Protein 3LIF (pdb70)

B-factor: mean 41.75, std 15.26, range [2.0, 103.57]

Secondary structure (DSSP, 8-state):
-HHHHHHHHHHH--HHHHHHHHHHHHHHHHHHHHHHHHHH----SS--THHHHHHHHHHHH-TTEEEEEEE-TTSBEEEESSSSEE--B-TTSHHHHHHHH----PPEEEEEEE-TTT--EEEEEEEEEE-TT--EEEEEEEEE-HHHHHHHHTTS---TT-EEEEEETTS-EEEEETT---S-----IIIIIHHH-SEEEEEEE-TTT--EEEEEEEEPTTSSEEEEEEEE-------/-TTHHHHHH--HHHHHHHHHHHHHHHHHHHHHHHHHH----SS--THHHHHHHHHHHH-TTEEEEEEE-TTSBEEEESSSS----B-TT-HHHHHHHTT---PPEEEEEEE-TTT-SEEEEEEEEEE-TT--EEEEEEEEE-HHHHHHHHHTS---SS-EEEEEETTS-EEEEETT-EES-----IIIIIHHH-SE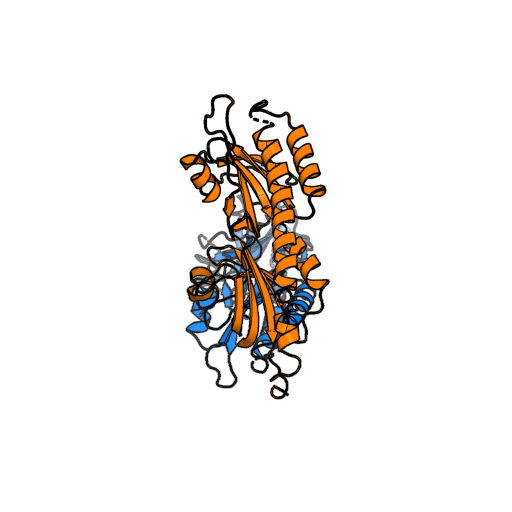EEEEEE-TTT--EEEEEEEEPTTSSEEEEEEEE-S--SS--

Radius of gyration: 27.38 Å; Cα contacts (8 Å, |Δi|>4): 921; chains: 2; bounding box: 94×33×66 Å

Foldseek 3Di:
DVLVVVVVVVVVVLVVQVVLLVVVVVLVVVVLVVVVVVLVVLVPLDDDLVVLCVQLVVCVPRPFFNKKWWAWLQQFTDHIVDPPGPRHHGCVPVVFVVLLVDQDFAFDKDDQDQDPVPRHGFIKTKGFHAHPVRHTTTIMMTTGRLVVSQVVVVVDDFPPQKKKFKFFLQAFTHAIPPVGDGGDGADPCRVPAVVVHQDFWDWDADPVPRAIWIKTKGQRPPHRMMMMIIHHSDDDDDD/DVPVVVVVVVLVVLVVLLAVVLVLVVVVLVVVVVVLVVLVPLDDDVCVLVVFLVVCVVNPFWVGKFKAWPQQWTDHIVDDPRDTDRPSVDVVFVVLQPDLDFDWDKDDQDQDPVPRHTFIKTKGFHAHVVRHTTIMMITTTDLVVSQVVVVVDDQADVKKKFKFFLQFFTHAMPPVRDGGDGADPVNVPDVVVYQWDWDWDADPVPRAIWIKTKHQRPPHRMMMIMIHGDVCVVPPD

Solvent-accessible surface area: 23323 Å² total

Sequence (476 aa):
DSHKIALAQSETERNLSHSLAEHATHHTFQGADVVLDDIVSFKWRPHPSPVFNERLRALADNLPQLSDVAILDADGQLTYASVKPVPALDNSDRSYFRYHRANDDHTLLITGPIQSRTSGVWVFVVSRRLETTDGKFFGVVVATIESEYFSTFYKTFDLGPGGSISLLHSDGRLLIQWPSLQTGRDANVLFQKALPRSPDGYYLTVSPFDGLTKYLAYRRVSRYPLVVTVARTEDSVLSGKIALAQSETERNLSHSLAEHATHTFQGADVVLDDIVSFKWRPHPSPVFNERLRALADNLPQLSDVAILDADGQLTYASVKPVPALDNSDRSYFRYHRANDDHTLLITGPIQSRTSGVWVFVVSRRLETTDGKFFGVVVATIESEYFSTFYKTFDLGPGGSISLLHSDDGRLLIQWPSLQTGRDANVLFQKALPRSPDGYYLTVSPFDGLTKYLAYRRVSRYPLVVTVARTEDSVLSGW

CATH classification: 3.30.450.20 (+1 more: 3.30.450.20)

Nearest PDB structures (foldseek):
  3lif-assembly2_B  TM=1.002E+00  e=1.191E-47  Rhodopseudomonas palustris
  4jgp-assembly1_B  TM=8.021E-01  e=1.434E-09  Bacillus subtilis subsp. subtilis str. 168
  5ere-assembly1_A  TM=7.821E-01  e=1.198E-09  Desulfohalobium retbaense DSM 5692
  7k5n-assembly1_A-2  TM=7.337E-01  e=3.517E-09  Aeromonas caviae
  6mni-assembly1_B  TM=7.309E-01  e=2.384E-08  Pseudomonas syringae pv. actinidiae

Organism: Rhodopseudomonas palustris (strain ATCC BAA-98 / CGA009) (NCBI:txid258594)

InterPro domains:
  IPR000014 PAS domain [PS50112] (327-383)
  IPR000014 PAS domain [SM00091] (330-395)
  IPR000014 PAS domain [TIGR00229] (326-450)
  IPR000014 PAS domain [cd00130] (339-441)
  IPR000160 GGDEF domain [PF00990] (463-615)
  IPR000160 GGDEF domain [PS50887] (488-622)
  IPR000160 GGDEF domain [SM00267] (451-620)
  IPR000160 GGDEF domain [TIGR00254] (459-618)
  IPR000160 GGDEF domain [cd01949] (463-618)
  IPR000700 PAS-associated, C-terminal [PS50113] (401-453)
  IPR001610 PAC motif [SM00086] (402-444)
  IPR013655 PAS fold 3 [PF08447] (354-437)
  IPR029787 Nucleotide cyclase [SSF55073] (467-618)
  IPR035965 PAS domain superfamily [SSF55785] (318-442)
  IPR043128 Reverse transcriptase/Diguanylate cyclase domain [G3DSA:3.30.70.270] (450-620)
  IPR050469 Diguanylate cyclase Dgc-like, bacteria [PTHR45138] (329-623)
  IPR054327 Histidine kinase-like, sensor domain [PF22588] (190-276)

Structure (mmCIF, N/CA/C/O backbone):
data_3LIF
#
_entry.id   3LIF
#
_cell.length_a   184.780
_cell.length_b   184.780
_cell.length_c   184.780
_cell.angle_alpha   90.000
_cell.angle_beta   90.000
_cell.angle_gamma   90.000
#
_symmetry.space_group_name_H-M   'P 43 3 2'
#
loop_
_entity.id
_entity.type
_entity.pdbx_description
1 polymer 'Putative diguanylate cyclase (GGDEF) with PAS/PAC domain'
2 non-polymer (4S)-2-METHYL-2,4-PENTANEDIOL
3 non-polymer 'CITRIC ACID'
4 water water
#
loop_
_atom_site.group_PDB
_atom_site.id
_atom_site.type_symbol
_atom_site.label_atom_id
_atom_site.label_alt_id
_atom_site.label_comp_id
_atom_site.label_asym_id
_atom_site.label_entity_id
_atom_site.label_seq_id
_atom_site.pdbx_PDB_ins_code
_atom_site.Cartn_x
_atom_site.Cartn_y
_atom_site.Cartn_z
_atom_site.occupancy
_atom_site.B_iso_or_equiv
_atom_site.auth_seq_id
_atom_site.auth_comp_id
_atom_site.auth_asym_id
_atom_site.auth_atom_id
_atom_site.pdbx_PDB_model_num
ATOM 1 N N . ASP A 1 4 ? -23.951 -17.603 15.329 1.00 66.68 43 ASP A N 1
ATOM 2 C CA . ASP A 1 4 ? -22.812 -17.192 16.197 1.00 66.72 43 ASP A CA 1
ATOM 3 C C . ASP A 1 4 ? -21.970 -16.137 15.543 1.00 66.53 43 ASP A C 1
ATOM 4 O O . ASP A 1 4 ? -21.544 -16.265 14.402 1.00 66.71 43 ASP A O 1
ATOM 9 N N . SER A 1 5 ? -21.724 -15.086 16.299 1.00 66.27 44 SER A N 1
ATOM 10 C CA . SER A 1 5 ? -20.693 -14.143 15.984 1.00 65.74 44 SER A CA 1
ATOM 11 C C . SER A 1 5 ? -19.392 -14.874 15.931 1.00 64.97 44 SER A C 1
ATOM 12 O O . SER A 1 5 ? -18.601 -14.647 15.033 1.00 64.92 44 SER A O 1
ATOM 15 N N . HIS A 1 6 ? -19.159 -15.728 16.927 1.00 64.27 45 HIS A N 1
ATOM 16 C CA . HIS A 1 6 ? -17.883 -16.410 17.037 1.00 63.75 45 HIS A CA 1
ATOM 17 C C . HIS A 1 6 ? -17.645 -17.255 15.765 1.00 62.58 45 HIS A C 1
ATOM 18 O O . HIS A 1 6 ? -16.505 -17.597 15.449 1.00 62.69 45 HIS A O 1
ATOM 25 N N . LYS A 1 7 ? -18.709 -17.532 15.000 1.00 61.05 46 LYS A N 1
ATOM 26 C CA . LYS A 1 7 ? -18.603 -18.385 13.805 1.00 58.86 46 LYS A CA 1
ATOM 27 C C . LYS A 1 7 ? -18.189 -17.584 12.618 1.00 57.50 46 LYS A C 1
ATOM 28 O O . LYS A 1 7 ? -17.315 -17.999 11.862 1.00 57.89 46 LYS A O 1
ATOM 34 N N . ILE A 1 8 ? -18.839 -16.449 12.423 1.00 55.45 47 ILE A N 1
ATOM 35 C CA . ILE A 1 8 ? -18.459 -15.560 11.338 1.00 53.28 47 ILE A CA 1
ATOM 36 C C . ILE A 1 8 ? -16.991 -15.156 11.475 1.00 51.32 47 ILE A C 1
ATOM 37 O O . ILE A 1 8 ? -16.266 -15.014 10.490 1.00 50.95 47 ILE A O 1
ATOM 42 N N . ALA A 1 9 ? -16.555 -14.965 12.706 1.00 48.61 48 ALA A N 1
ATOM 43 C CA . ALA A 1 9 ? -15.258 -14.384 12.905 1.00 46.91 48 ALA A CA 1
ATOM 44 C C . ALA A 1 9 ? -14.228 -15.478 12.692 1.00 45.95 48 ALA A C 1
ATOM 45 O O . ALA A 1 9 ? -13.090 -15.208 12.281 1.00 45.76 48 ALA A O 1
ATOM 47 N N . LEU A 1 10 ? -14.613 -16.711 13.003 1.00 43.98 49 LEU A N 1
ATOM 48 C CA . LEU A 1 10 ? -13.707 -17.816 12.806 1.00 42.16 49 LEU A CA 1
ATOM 49 C C . LEU A 1 10 ? -13.576 -18.059 11.298 1.00 41.15 49 LEU A C 1
ATOM 50 O O . LEU A 1 10 ? -12.501 -18.303 10.788 1.00 41.01 49 LEU A O 1
ATOM 55 N N . ALA A 1 11 ? -14.647 -17.872 10.562 1.00 40.42 50 ALA A N 1
ATOM 56 C CA . ALA A 1 11 ? -14.581 -18.101 9.130 1.00 39.78 50 ALA A CA 1
ATOM 57 C C . ALA A 1 11 ? -13.691 -17.118 8.420 1.00 39.92 50 ALA A C 1
ATOM 58 O O . ALA A 1 11 ? -13.058 -17.476 7.430 1.00 41.06 50 ALA A O 1
ATOM 60 N N . GLN A 1 12 ? -13.644 -15.880 8.882 1.00 39.95 51 GLN A N 1
ATOM 61 C CA . GLN A 1 12 ? -12.823 -14.901 8.215 1.00 40.90 51 GLN A CA 1
ATOM 62 C C . GLN A 1 12 ? -11.415 -15.101 8.674 1.00 39.55 51 GLN A C 1
ATOM 63 O O . GLN A 1 12 ? -10.443 -14.764 7.991 1.00 39.91 51 GLN A O 1
ATOM 69 N N . SER A 1 13 ? -11.274 -15.609 9.872 1.00 37.84 52 SER A N 1
ATOM 70 C CA . SER A 1 13 ? -9.944 -15.822 10.307 1.00 37.09 52 SER A CA 1
ATOM 71 C C . SER A 1 13 ? -9.333 -16.983 9.453 1.00 36.95 52 SER A C 1
ATOM 72 O O . SER A 1 13 ? -8.234 -16.838 8.902 1.00 35.69 52 SER A O 1
ATOM 75 N N . GLU A 1 14 ? -10.075 -18.093 9.309 1.00 35.92 53 GLU A N 1
ATOM 76 C CA . GLU A 1 14 ? -9.652 -19.177 8.448 1.00 36.04 53 GLU A CA 1
ATOM 77 C C . GLU A 1 14 ? -9.353 -18.598 7.073 1.00 36.73 53 GLU A C 1
ATOM 78 O O . GLU A 1 14 ? -8.319 -18.869 6.476 1.00 37.92 53 GLU A O 1
ATOM 84 N N . THR A 1 15 ? -10.229 -17.775 6.542 1.00 36.69 54 THR A N 1
ATOM 85 C CA . THR A 1 15 ? -9.868 -17.188 5.285 1.00 36.55 54 THR A CA 1
ATOM 86 C C . THR A 1 15 ? -8.542 -16.403 5.368 1.00 37.11 54 THR A C 1
ATOM 87 O O . THR A 1 15 ? -7.778 -16.405 4.417 1.00 37.84 54 THR A O 1
ATOM 91 N N . GLU A 1 16 ? -8.244 -15.702 6.451 1.00 37.00 55 GLU A N 1
ATOM 92 C CA . GLU A 1 16 ? -7.050 -14.865 6.348 1.00 38.11 55 GLU A CA 1
ATOM 93 C C . GLU A 1 16 ? -5.838 -15.753 6.418 1.00 37.15 55 GLU A C 1
ATOM 94 O O . GLU A 1 16 ? -4.837 -15.477 5.760 1.00 37.24 55 GLU A O 1
ATOM 108 N N . ARG A 1 18 ? -5.714 -18.920 5.439 1.00 33.29 57 ARG A N 1
ATOM 109 C CA . ARG A 1 18 ? -5.476 -19.610 4.175 1.00 32.39 57 ARG A CA 1
ATOM 110 C C . ARG A 1 18 ? -4.777 -18.674 3.187 1.00 32.69 57 ARG A C 1
ATOM 111 O O . ARG A 1 18 ? -3.863 -19.109 2.486 1.00 32.58 57 ARG A O 1
ATOM 119 N N . ASN A 1 19 ? -5.124 -17.387 3.155 1.00 33.25 58 ASN A N 1
ATOM 120 C CA . ASN A 1 19 ? -4.432 -16.516 2.184 1.00 34.55 58 ASN A CA 1
ATOM 121 C C . ASN A 1 19 ? -3.044 -16.310 2.632 1.00 33.14 58 ASN A C 1
ATOM 122 O O . ASN A 1 19 ? -2.153 -16.289 1.839 1.00 33.14 58 ASN A O 1
ATOM 127 N N . LEU A 1 20 ? -2.858 -16.154 3.925 1.00 32.57 59 LEU A N 1
ATOM 128 C CA . LEU A 1 20 ? -1.536 -15.857 4.425 1.00 32.98 59 LEU A CA 1
ATOM 129 C C . LEU A 1 20 ? -0.504 -16.994 4.051 1.00 33.11 59 LEU A C 1
ATOM 130 O O . LEU A 1 20 ? 0.602 -16.737 3.544 1.00 31.89 59 LEU A O 1
ATOM 135 N N . SER A 1 21 ? -0.922 -18.236 4.279 1.00 32.77 60 SER A N 1
ATOM 136 C CA . SER A 1 21 ? -0.208 -19.400 3.833 1.00 33.75 60 SER A CA 1
ATOM 137 C C . SER A 1 21 ? 0.120 -19.289 2.323 1.00 34.88 60 SER A C 1
ATOM 138 O O . SER A 1 21 ? 1.245 -19.583 1.879 1.00 35.51 60 SER A O 1
ATOM 141 N N . HIS A 1 22 ? -0.833 -18.841 1.530 1.00 34.86 61 HIS A N 1
ATOM 142 C CA . HIS A 1 22 ? -0.527 -18.634 0.134 1.00 35.48 61 HIS A CA 1
ATOM 143 C C . HIS A 1 22 ? 0.580 -17.590 -0.075 1.00 34.66 61 HIS A C 1
ATOM 144 O O . HIS A 1 22 ? 1.512 -17.785 -0.847 1.00 34.78 61 HIS A O 1
ATOM 151 N N . SER A 1 23 ? 0.522 -16.481 0.629 1.00 33.86 62 SER A N 1
ATOM 152 C CA . SER A 1 23 ? 1.612 -15.530 0.504 1.00 33.68 62 SER A CA 1
ATOM 153 C C . SER A 1 23 ? 2.959 -16.086 0.960 1.00 32.99 62 SER A C 1
ATOM 154 O O . SER A 1 23 ? 3.963 -15.886 0.308 1.00 33.42 62 SER A O 1
ATOM 157 N N . LEU A 1 24 ? 2.980 -16.735 2.124 1.00 32.06 63 LEU A N 1
ATOM 158 C CA . LEU A 1 24 ? 4.195 -17.334 2.642 1.00 30.00 63 LEU A CA 1
ATOM 159 C C . LEU A 1 24 ? 4.762 -18.364 1.629 1.00 28.97 63 LEU A C 1
ATOM 160 O O . LEU A 1 24 ? 5.941 -18.398 1.412 1.00 28.08 63 LEU A O 1
ATOM 165 N N . ALA A 1 25 ? 3.918 -19.166 0.996 1.00 28.54 64 ALA A N 1
ATOM 166 C CA . ALA A 1 25 ? 4.392 -20.190 0.074 1.00 28.95 64 ALA A CA 1
ATOM 167 C C . ALA A 1 25 ? 5.079 -19.534 -1.137 1.00 30.32 64 ALA A C 1
ATOM 168 O O . ALA A 1 25 ? 6.134 -19.969 -1.610 1.00 29.78 64 ALA A O 1
ATOM 170 N N . GLU A 1 26 ? 4.487 -18.458 -1.624 1.00 31.48 65 GLU A N 1
ATOM 171 C CA . GLU A 1 26 ? 5.086 -17.748 -2.740 1.00 33.22 65 GLU A CA 1
ATOM 172 C C . GLU A 1 26 ? 6.359 -17.069 -2.395 1.00 31.31 65 GLU A C 1
ATOM 173 O O . GLU A 1 26 ? 7.304 -17.037 -3.170 1.00 31.04 65 GLU A O 1
ATOM 179 N N . HIS A 1 27 ? 6.375 -16.458 -1.249 1.00 29.98 66 HIS A N 1
ATOM 180 C CA . HIS A 1 27 ? 7.619 -15.895 -0.829 1.00 29.94 66 HIS A CA 1
ATOM 181 C C . HIS A 1 27 ? 8.738 -16.971 -0.883 1.00 30.57 66 HIS A C 1
ATOM 182 O O . HIS A 1 27 ? 9.892 -16.660 -1.260 1.00 30.90 66 HIS A O 1
ATOM 189 N N . ALA A 1 28 ? 8.412 -18.222 -0.502 1.00 29.20 67 ALA A N 1
ATOM 190 C CA . ALA A 1 28 ? 9.431 -19.250 -0.461 1.00 28.81 67 ALA A CA 1
ATOM 191 C C . ALA A 1 28 ? 9.768 -19.493 -1.898 1.00 28.32 67 ALA A C 1
ATOM 192 O O . ALA A 1 28 ? 10.934 -19.384 -2.302 1.00 28.93 67 ALA A O 1
ATOM 194 N N . THR A 1 29 ? 8.749 -19.773 -2.695 1.00 27.54 68 THR A N 1
ATOM 195 C CA . THR A 1 29 ? 9.027 -20.013 -4.090 1.00 27.11 68 THR A CA 1
ATOM 196 C C . THR A 1 29 ? 9.914 -18.913 -4.676 1.00 27.96 68 THR A C 1
ATOM 197 O O . THR A 1 29 ? 10.936 -19.186 -5.283 1.00 28.88 68 THR A O 1
ATOM 201 N N . HIS A 1 30 ? 9.558 -17.666 -4.477 1.00 28.77 69 HIS A N 1
ATOM 202 C CA A HIS A 1 30 ? 10.305 -16.585 -5.114 0.50 29.42 69 HIS A CA 1
ATOM 203 C CA B HIS A 1 30 ? 10.298 -16.578 -5.086 0.50 29.27 69 HIS A CA 1
ATOM 204 C C . HIS A 1 30 ? 11.733 -16.550 -4.560 1.00 29.43 69 HIS A C 1
ATOM 205 O O . HIS A 1 30 ? 12.682 -16.327 -5.325 1.00 29.00 69 HIS A O 1
ATOM 218 N N . THR A 1 31 ? 11.890 -16.765 -3.246 1.00 29.54 70 THR A N 1
ATOM 219 C CA . THR A 1 31 ? 13.232 -16.704 -2.642 1.00 30.30 70 THR A CA 1
ATOM 220 C C . THR A 1 31 ? 14.166 -17.811 -3.166 1.00 30.95 70 THR A C 1
ATOM 221 O O . THR A 1 31 ? 15.280 -17.544 -3.596 1.00 30.73 70 THR A O 1
ATOM 225 N N . PHE A 1 32 ? 13.704 -19.051 -3.155 1.00 31.06 71 PHE A N 1
ATOM 226 C CA . PHE A 1 32 ? 14.511 -20.103 -3.768 1.0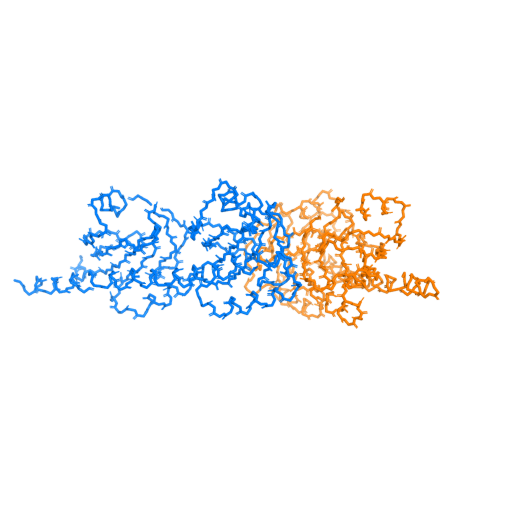0 32.60 71 PHE A CA 1
ATOM 227 C C . PHE A 1 32 ? 14.773 -19.873 -5.253 1.00 33.82 71 PHE A C 1
ATOM 228 O O . PHE A 1 32 ? 15.895 -20.110 -5.714 1.00 34.88 71 PHE A O 1
ATOM 236 N N . GLN A 1 33 ? 13.766 -19.382 -5.986 1.00 34.72 72 GLN A N 1
ATOM 237 C CA . GLN A 1 33 ? 13.904 -19.130 -7.401 1.00 34.96 72 GLN A CA 1
ATOM 238 C C . GLN A 1 33 ? 15.042 -18.132 -7.558 1.00 33.74 72 GLN A C 1
ATOM 239 O O . GLN A 1 33 ? 15.933 -18.283 -8.377 1.00 32.61 72 GLN A O 1
ATOM 245 N N . GLY A 1 34 ? 15.018 -17.108 -6.733 1.00 32.96 73 GLY A N 1
ATOM 246 C CA . GLY A 1 34 ? 16.051 -16.107 -6.816 1.00 33.57 73 GLY A CA 1
ATOM 247 C C . GLY A 1 34 ? 17.411 -16.762 -6.764 1.00 34.28 73 GLY A C 1
ATOM 248 O O . GLY A 1 34 ? 18.290 -16.410 -7.540 1.00 35.76 73 GLY A O 1
ATOM 249 N N . ALA A 1 35 ? 17.564 -17.726 -5.846 1.00 33.44 74 ALA A N 1
ATOM 250 C CA . ALA A 1 35 ? 18.812 -18.370 -5.562 1.00 32.00 74 ALA A CA 1
ATOM 251 C C . ALA A 1 35 ? 19.118 -19.291 -6.715 1.00 32.02 74 ALA A C 1
ATOM 252 O O . ALA A 1 35 ? 20.257 -19.356 -7.166 1.00 31.47 74 ALA A O 1
ATOM 254 N N . ASP A 1 36 ? 18.110 -19.997 -7.207 1.00 31.79 75 ASP A N 1
ATOM 255 C CA . ASP A 1 36 ? 18.332 -20.872 -8.331 1.00 32.96 75 ASP A CA 1
ATOM 256 C C . ASP A 1 36 ? 18.951 -20.089 -9.485 1.00 34.85 75 ASP A C 1
ATOM 257 O O . ASP A 1 36 ? 19.964 -20.457 -10.070 1.00 36.37 75 ASP A O 1
ATOM 262 N N . VAL A 1 37 ? 18.336 -18.974 -9.819 1.00 35.96 76 VAL A N 1
ATOM 263 C CA . VAL A 1 37 ? 18.832 -18.171 -10.897 1.00 35.96 76 VAL A CA 1
ATOM 264 C C . VAL A 1 37 ? 20.317 -17.849 -10.647 1.00 36.23 76 VAL A C 1
ATOM 265 O O . VAL A 1 37 ? 21.150 -17.958 -11.559 1.00 35.76 76 VAL A O 1
ATOM 269 N N . VAL A 1 38 ? 20.666 -17.433 -9.438 1.00 36.17 77 VAL A N 1
ATOM 270 C CA . VAL A 1 38 ? 22.062 -17.081 -9.242 1.00 36.78 77 VAL A CA 1
ATOM 271 C C . VAL A 1 38 ? 23.019 -18.286 -9.407 1.00 37.78 77 VAL A C 1
ATOM 272 O O . VAL A 1 38 ? 24.097 -18.167 -10.022 1.00 37.03 77 VAL A O 1
ATOM 276 N N . LEU A 1 39 ? 22.637 -19.449 -8.867 1.00 38.22 78 LEU A N 1
ATOM 277 C CA . LEU A 1 39 ? 23.562 -20.560 -8.918 1.00 38.66 78 LEU A CA 1
ATOM 278 C C . LEU A 1 39 ? 23.730 -20.827 -10.386 1.00 39.83 78 LEU A C 1
ATOM 279 O O . LEU A 1 39 ? 24.843 -21.040 -10.887 1.00 40.27 78 LEU A O 1
ATOM 284 N N . ASP A 1 40 ? 22.624 -20.735 -11.098 1.00 40.89 79 ASP A N 1
ATOM 285 C CA . ASP A 1 40 ? 22.669 -20.910 -12.546 1.00 41.38 79 ASP A CA 1
ATOM 286 C C . ASP A 1 40 ? 23.644 -19.950 -13.296 1.00 41.40 79 ASP A C 1
ATOM 287 O O . ASP A 1 40 ? 24.449 -20.360 -14.124 1.00 40.42 79 ASP A O 1
ATOM 292 N N . ASP A 1 41 ? 23.644 -18.672 -12.953 1.00 42.20 80 ASP A N 1
ATOM 293 C CA . ASP A 1 41 ? 24.677 -17.813 -13.537 1.00 42.50 80 ASP A CA 1
ATOM 294 C C . ASP A 1 41 ? 25.998 -18.559 -13.301 1.00 43.46 80 ASP A C 1
ATOM 295 O O . ASP A 1 41 ? 26.876 -18.570 -14.159 1.00 45.04 80 ASP A O 1
ATOM 300 N N . ILE A 1 42 ? 26.158 -19.196 -12.142 1.00 42.78 81 ILE A N 1
ATOM 301 C CA . ILE A 1 42 ? 27.464 -19.742 -11.846 1.00 41.27 81 ILE A CA 1
ATOM 302 C C . ILE A 1 42 ? 27.690 -21.039 -12.624 1.00 41.31 81 ILE A C 1
ATOM 303 O O . ILE A 1 42 ? 28.764 -21.240 -13.152 1.00 40.80 81 ILE A O 1
ATOM 308 N N . VAL A 1 43 ? 26.691 -21.897 -12.737 1.00 40.57 82 VAL A N 1
ATOM 309 C CA . VAL A 1 43 ? 26.921 -23.044 -13.537 1.00 41.12 82 VAL A CA 1
ATOM 310 C C . VAL A 1 43 ? 27.552 -22.571 -14.818 1.00 43.17 82 VAL A C 1
ATOM 311 O O . VAL A 1 43 ? 28.526 -23.163 -15.283 1.00 44.59 82 VAL A O 1
ATOM 315 N N . SER A 1 44 ? 27.046 -21.468 -15.367 1.00 45.16 83 SER A N 1
ATOM 316 C CA . SER A 1 44 ? 27.480 -21.004 -16.712 1.00 45.23 83 SER A CA 1
ATOM 317 C C . SER A 1 44 ? 28.856 -20.409 -16.703 1.00 45.60 83 SER A C 1
ATOM 318 O O . SER A 1 44 ? 29.696 -20.792 -17.489 1.00 45.46 83 SER A O 1
ATOM 321 N N . PHE A 1 45 ? 29.109 -19.471 -15.825 1.00 46.42 84 PHE A N 1
ATOM 322 C CA . PHE A 1 45 ? 30.468 -19.009 -15.743 1.00 48.87 84 PHE A CA 1
ATOM 323 C C . PHE A 1 45 ? 31.452 -20.235 -15.763 1.00 50.19 84 PHE A C 1
ATOM 324 O O . PHE A 1 45 ? 32.049 -20.524 -16.814 1.00 51.07 84 PHE A O 1
ATOM 340 N N . LYS A 1 47 ? 31.238 -23.230 -16.643 1.00 49.58 86 LYS A N 1
ATOM 341 C CA . LYS A 1 47 ? 31.222 -23.896 -17.965 1.00 50.45 86 LYS A CA 1
ATOM 342 C C . LYS A 1 47 ? 32.224 -23.277 -18.941 1.00 52.07 86 LYS A C 1
ATOM 343 O O . LYS A 1 47 ? 33.157 -23.962 -19.418 1.00 53.70 86 LYS A O 1
ATOM 349 N N . TRP A 1 48 ? 32.138 -21.984 -19.227 1.00 52.60 87 TRP A N 1
ATOM 350 C CA . TRP A 1 48 ? 33.287 -21.501 -19.945 1.00 53.01 87 TRP A CA 1
ATOM 351 C C . TRP A 1 48 ? 34.325 -20.694 -19.190 1.00 52.78 87 TRP A C 1
ATOM 352 O O . TRP A 1 48 ? 34.934 -19.777 -19.711 1.00 52.89 87 TRP A O 1
ATOM 363 N N . ARG A 1 49 ? 34.585 -21.078 -17.954 1.00 52.78 88 ARG A N 1
ATOM 364 C CA . ARG A 1 49 ? 35.742 -20.502 -17.321 1.00 52.27 88 ARG A CA 1
ATOM 365 C C . ARG A 1 49 ? 36.517 -21.232 -16.218 1.00 52.35 88 ARG A C 1
ATOM 366 O O . ARG A 1 49 ? 36.555 -20.752 -15.047 1.00 52.41 88 ARG A O 1
ATOM 374 N N . PRO A 1 50 ? 36.951 -22.494 -16.506 1.00 51.36 89 PRO A N 1
ATOM 375 C CA . PRO A 1 50 ? 36.421 -23.615 -15.777 1.00 49.54 89 PRO A CA 1
ATOM 376 C C . PRO A 1 50 ? 37.489 -23.535 -14.687 1.00 48.64 89 PRO A C 1
ATOM 377 O O . PRO A 1 50 ? 37.498 -24.363 -13.747 1.00 48.82 89 PRO A O 1
ATOM 381 N N . HIS A 1 51 ? 38.369 -22.516 -14.829 1.00 47.48 90 HIS A N 1
ATOM 382 C CA . HIS A 1 51 ? 39.446 -22.236 -13.861 1.00 47.76 90 HIS A CA 1
ATOM 383 C C . HIS A 1 51 ? 39.759 -20.751 -13.579 1.00 49.01 90 HIS A C 1
ATOM 384 O O . HIS A 1 51 ? 40.917 -20.350 -13.683 1.00 49.93 90 HIS A O 1
ATOM 391 N N . PRO A 1 52 ? 38.767 -19.941 -13.154 1.00 49.68 91 PRO A N 1
ATOM 392 C CA . PRO A 1 52 ? 39.026 -18.497 -12.949 1.00 49.97 91 PRO A CA 1
ATOM 393 C C . PRO A 1 52 ? 40.203 -18.182 -12.010 1.00 51.45 91 PRO A C 1
ATOM 394 O O . PRO A 1 52 ? 40.832 -19.089 -11.451 1.00 51.41 91 PRO A O 1
ATOM 398 N N . SER A 1 53 ? 40.499 -16.904 -11.799 1.00 52.50 92 SER A N 1
ATOM 399 C CA . SER A 1 53 ? 41.637 -16.569 -10.963 1.00 53.68 92 SER A CA 1
ATOM 400 C C . SER A 1 53 ? 41.161 -16.172 -9.568 1.00 55.40 92 SER A C 1
ATOM 401 O O . SER A 1 53 ? 39.968 -15.964 -9.369 1.00 56.22 92 SER A O 1
ATOM 404 N N . PRO A 1 54 ? 42.086 -16.072 -8.579 1.00 56.95 93 PRO A N 1
ATOM 405 C CA . PRO A 1 54 ? 41.691 -15.661 -7.213 1.00 56.88 93 PRO A CA 1
ATOM 406 C C . PRO A 1 54 ? 40.809 -14.431 -7.183 1.00 56.94 93 PRO A C 1
ATOM 407 O O . PRO A 1 54 ? 40.375 -14.018 -6.101 1.00 57.55 93 PRO A O 1
ATOM 411 N N . VAL A 1 55 ? 40.543 -13.834 -8.341 1.00 56.22 94 VAL A N 1
ATOM 412 C CA . VAL A 1 55 ? 39.669 -12.664 -8.348 1.00 55.88 94 VAL A CA 1
ATOM 413 C C . VAL A 1 55 ? 38.198 -13.054 -8.098 1.00 54.56 94 VAL A C 1
ATOM 414 O O . VAL A 1 55 ? 37.474 -12.370 -7.347 1.00 54.34 94 VAL A O 1
ATOM 418 N N . PHE A 1 56 ? 37.790 -14.129 -8.774 1.00 52.40 95 PHE A N 1
ATOM 419 C CA . PHE A 1 56 ? 36.534 -14.826 -8.575 1.00 50.73 95 PHE A CA 1
ATOM 420 C C . PHE A 1 56 ? 36.090 -14.970 -7.103 1.00 50.06 95 PHE A C 1
ATOM 421 O O . PHE A 1 56 ? 34.915 -14.842 -6.779 1.00 50.06 95 PHE A O 1
ATOM 429 N N . ASN A 1 57 ? 37.010 -15.221 -6.196 1.00 48.80 96 ASN A N 1
ATOM 430 C CA . ASN A 1 57 ? 36.608 -15.202 -4.815 1.00 48.10 96 ASN A CA 1
ATOM 431 C C . ASN A 1 57 ? 35.936 -13.892 -4.416 1.00 49.25 96 ASN A C 1
ATOM 432 O O . ASN A 1 57 ? 34.943 -13.896 -3.682 1.00 50.84 96 ASN A O 1
ATOM 437 N N . GLU A 1 58 ? 36.461 -12.763 -4.891 1.00 49.73 97 GLU A N 1
ATOM 438 C CA . GLU A 1 58 ? 35.821 -11.453 -4.676 1.00 49.10 97 GLU A CA 1
ATOM 439 C C . GLU A 1 58 ? 34.477 -11.403 -5.363 1.00 47.21 97 GLU A C 1
ATOM 440 O O . GLU A 1 58 ? 33.536 -10.911 -4.800 1.00 46.11 97 GLU A O 1
ATOM 446 N N . ARG A 1 59 ? 34.406 -11.902 -6.590 1.00 45.58 98 ARG A N 1
ATOM 447 C CA . ARG A 1 59 ? 33.156 -11.899 -7.313 1.00 45.11 98 ARG A CA 1
ATOM 448 C C . ARG A 1 59 ? 32.121 -12.623 -6.436 1.00 45.58 98 ARG A C 1
ATOM 449 O O . ARG A 1 59 ? 31.021 -12.061 -6.185 1.00 46.40 98 ARG A O 1
ATOM 457 N N . LEU A 1 60 ? 32.466 -13.829 -5.943 1.00 44.40 99 LEU A N 1
ATOM 458 C CA . LEU A 1 60 ? 31.582 -14.599 -5.051 1.00 42.91 99 LEU A CA 1
ATOM 459 C C . LEU A 1 60 ? 31.228 -13.838 -3.790 1.00 43.58 99 LEU A C 1
ATOM 460 O O . LEU A 1 60 ? 30.104 -13.882 -3.323 1.00 43.15 99 LEU A O 1
ATOM 465 N N . ARG A 1 61 ? 32.185 -13.141 -3.223 1.00 44.43 100 ARG A N 1
ATOM 466 C CA . ARG A 1 61 ? 31.878 -12.408 -2.031 1.00 46.66 100 ARG A CA 1
ATOM 467 C C . ARG A 1 61 ? 30.926 -11.249 -2.349 1.00 46.56 100 ARG A C 1
ATOM 468 O O . ARG A 1 61 ? 30.159 -10.789 -1.494 1.00 47.18 100 ARG A O 1
ATOM 476 N N . ALA A 1 62 ? 30.973 -10.774 -3.584 1.00 46.24 101 ALA A N 1
ATOM 477 C CA . ALA A 1 62 ? 30.159 -9.628 -3.965 1.00 45.90 101 ALA A CA 1
ATOM 478 C C . ALA A 1 62 ? 28.745 -10.146 -4.084 1.00 45.24 101 ALA A C 1
ATOM 479 O O . ALA A 1 62 ? 27.809 -9.620 -3.485 1.00 45.12 101 ALA A O 1
ATOM 481 N N . LEU A 1 63 ? 28.642 -11.175 -4.902 1.00 44.48 102 LEU A N 1
ATOM 482 C CA . LEU A 1 63 ? 27.454 -11.917 -5.168 1.00 44.48 102 LEU A CA 1
ATOM 483 C C . LEU A 1 63 ? 26.728 -12.325 -3.878 1.00 45.04 102 LEU A C 1
ATOM 484 O O . LEU A 1 63 ? 25.515 -12.106 -3.719 1.00 44.77 102 LEU A O 1
ATOM 489 N N . ALA A 1 64 ? 27.452 -12.924 -2.941 1.00 44.93 103 ALA A N 1
ATOM 490 C CA . ALA A 1 64 ? 26.819 -13.281 -1.698 1.00 45.43 103 ALA A CA 1
ATOM 491 C C . ALA A 1 64 ? 26.259 -12.050 -0.994 1.00 45.97 103 ALA A C 1
ATOM 492 O O . ALA A 1 64 ? 25.093 -12.032 -0.645 1.00 45.62 103 ALA A O 1
ATOM 494 N N . ASP A 1 65 ? 27.082 -11.032 -0.767 1.00 47.21 104 ASP A N 1
ATOM 495 C CA . ASP A 1 65 ? 26.607 -9.842 -0.041 1.00 49.43 104 ASP A CA 1
ATOM 496 C C . ASP A 1 65 ? 25.414 -9.164 -0.679 1.00 49.18 104 ASP A C 1
ATOM 497 O O . ASP A 1 65 ? 24.786 -8.321 -0.064 1.00 49.36 104 ASP A O 1
ATOM 502 N N . ASN A 1 66 ? 25.087 -9.592 -1.887 1.00 48.96 105 ASN A N 1
ATOM 503 C CA . ASN A 1 66 ? 24.009 -9.039 -2.675 1.00 48.82 105 ASN A CA 1
ATOM 504 C C . ASN A 1 66 ? 22.744 -9.879 -2.709 1.00 47.39 105 ASN A C 1
ATOM 505 O O . ASN A 1 66 ? 21.687 -9.438 -3.176 1.00 46.63 105 ASN A O 1
ATOM 510 N N . LEU A 1 67 ? 22.886 -11.127 -2.296 1.00 45.19 106 LEU A N 1
ATOM 511 C CA . LEU A 1 67 ? 21.748 -11.963 -2.123 1.00 43.23 106 LEU A CA 1
ATOM 512 C C . LEU A 1 67 ? 21.500 -11.980 -0.613 1.00 41.66 106 LEU A C 1
ATOM 513 O O . LEU A 1 67 ? 22.357 -12.448 0.155 1.00 41.67 106 LEU A O 1
ATOM 518 N N . PRO A 1 68 ? 20.357 -11.414 -0.170 1.00 39.75 107 PRO A N 1
ATOM 519 C CA . PRO A 1 68 ? 20.102 -11.434 1.275 1.00 37.93 107 PRO A CA 1
ATOM 520 C C . PRO A 1 68 ? 19.726 -12.816 1.728 1.00 36.59 107 PRO A C 1
ATOM 521 O O . PRO A 1 68 ? 19.859 -13.098 2.887 1.00 37.17 107 PRO A O 1
ATOM 525 N N . GLN A 1 69 ? 19.285 -13.696 0.836 1.00 34.85 108 GLN A N 1
ATOM 526 C CA . GLN A 1 69 ? 18.932 -15.050 1.295 1.00 33.86 108 GLN A CA 1
ATOM 527 C C . GLN A 1 69 ? 20.069 -16.128 1.336 1.00 33.75 108 GLN A C 1
ATOM 528 O O . GLN A 1 69 ? 19.841 -17.282 1.794 1.00 33.64 108 GLN A O 1
ATOM 534 N N . LEU A 1 70 ? 21.262 -15.769 0.854 1.00 32.79 109 LEU A N 1
ATOM 535 C CA . LEU A 1 70 ? 22.377 -16.688 0.776 1.00 32.37 109 LEU A CA 1
ATOM 536 C C . LEU A 1 70 ? 23.444 -16.124 1.647 1.00 33.18 109 LEU A C 1
ATOM 537 O O . LEU A 1 70 ? 23.792 -14.989 1.504 1.00 35.25 109 LEU A O 1
ATOM 542 N N . SER A 1 71 ? 23.941 -16.863 2.615 1.00 34.00 110 SER A N 1
ATOM 543 C CA . SER A 1 71 ? 25.004 -16.320 3.462 1.00 33.79 110 SER A CA 1
ATOM 544 C C . SER A 1 71 ? 26.314 -16.307 2.722 1.00 32.85 110 SER A C 1
ATOM 545 O O . SER A 1 71 ? 27.081 -15.417 2.894 1.00 33.44 110 SER A O 1
ATOM 548 N N . ASP A 1 72 ? 26.577 -17.337 1.934 1.00 31.95 111 ASP A N 1
ATOM 549 C CA . ASP A 1 72 ? 27.864 -17.510 1.301 1.00 31.65 111 ASP A CA 1
ATOM 550 C C . ASP A 1 72 ? 27.745 -18.519 0.178 1.00 30.93 111 ASP A C 1
ATOM 551 O O . ASP A 1 72 ? 26.696 -19.187 0.050 1.00 32.31 111 ASP A O 1
ATOM 556 N N . VAL A 1 73 ? 28.779 -18.598 -0.658 1.00 28.99 112 VAL A N 1
ATOM 557 C CA . VAL A 1 73 ? 28.754 -19.456 -1.856 1.00 27.99 112 VAL A CA 1
ATOM 558 C C . VAL A 1 73 ? 30.109 -20.144 -2.085 1.00 27.40 112 VAL A C 1
ATOM 559 O O . VAL A 1 73 ? 31.199 -19.545 -1.892 1.00 26.95 112 VAL A O 1
ATOM 563 N N . ALA A 1 74 ? 30.094 -21.387 -2.517 1.00 25.67 113 ALA A N 1
ATOM 564 C CA . ALA A 1 74 ? 31.382 -21.947 -2.732 1.00 24.90 113 ALA A CA 1
ATOM 565 C C . ALA A 1 74 ? 31.336 -22.897 -3.902 1.00 25.37 113 ALA A C 1
ATOM 566 O O . ALA A 1 74 ? 30.246 -23.334 -4.306 1.00 25.10 113 ALA A O 1
ATOM 568 N N . ILE A 1 75 ? 32.545 -23.149 -4.445 1.00 25.67 114 ILE A N 1
ATOM 569 C CA . ILE A 1 75 ? 32.770 -24.103 -5.480 1.00 25.89 114 ILE A CA 1
ATOM 570 C C . ILE A 1 75 ? 33.603 -25.296 -4.986 1.00 26.55 114 ILE A C 1
ATOM 571 O O . ILE A 1 75 ? 34.573 -25.119 -4.235 1.00 26.71 114 ILE A O 1
ATOM 576 N N . LEU A 1 76 ? 33.203 -26.482 -5.424 1.00 26.37 115 LEU A N 1
ATOM 577 C CA . LEU A 1 76 ? 33.929 -27.710 -5.246 1.00 27.84 115 LEU A CA 1
ATOM 578 C C . LEU A 1 76 ? 34.171 -28.291 -6.626 1.00 29.23 115 LEU A C 1
ATOM 579 O O . LEU A 1 76 ? 33.207 -28.321 -7.468 1.00 30.70 115 LEU A O 1
ATOM 584 N N . ASP A 1 77 ? 35.391 -28.796 -6.874 1.00 29.23 116 ASP A N 1
ATOM 585 C CA . ASP A 1 77 ? 35.667 -29.466 -8.157 1.00 30.27 116 ASP A CA 1
ATOM 586 C C . ASP A 1 77 ? 35.354 -30.917 -8.015 1.00 30.31 116 ASP A C 1
ATOM 587 O O . ASP A 1 77 ? 34.548 -31.282 -7.199 1.00 30.02 116 ASP A O 1
ATOM 592 N N . ALA A 1 78 ? 35.815 -31.757 -8.916 1.00 31.10 117 ALA A N 1
ATOM 593 C CA . ALA A 1 78 ? 34.969 -32.686 -9.564 1.00 32.02 117 ALA A CA 1
ATOM 594 C C . ALA A 1 78 ? 35.364 -33.829 -8.521 1.00 32.44 117 ALA A C 1
ATOM 595 O O . ALA A 1 78 ? 34.732 -34.898 -8.422 1.00 33.13 117 ALA A O 1
ATOM 597 N N . ASP A 1 79 ? 36.414 -33.544 -7.726 1.00 31.88 118 ASP A N 1
ATOM 598 C CA . ASP A 1 79 ? 36.908 -34.414 -6.640 1.00 31.22 118 ASP A CA 1
ATOM 599 C C . ASP A 1 79 ? 36.401 -33.953 -5.285 1.00 32.18 118 ASP A C 1
ATOM 600 O O . ASP A 1 79 ? 36.751 -34.531 -4.249 1.00 33.16 118 ASP A O 1
ATOM 605 N N . GLY A 1 80 ? 35.562 -32.935 -5.252 1.00 32.10 119 GLY A N 1
ATOM 606 C CA . GLY A 1 80 ? 34.949 -32.601 -3.977 1.00 31.99 119 GLY A CA 1
ATOM 607 C C . GLY A 1 80 ? 35.807 -31.631 -3.194 1.00 33.31 119 GLY A C 1
ATOM 608 O O . GLY A 1 80 ? 35.543 -31.383 -2.032 1.00 33.79 119 GLY A O 1
ATOM 609 N N . GLN A 1 81 ? 36.853 -31.087 -3.819 1.00 34.04 120 GLN A N 1
ATOM 610 C CA . GLN A 1 81 ? 37.785 -30.213 -3.113 1.00 34.64 120 GLN A CA 1
ATOM 611 C C . GLN A 1 81 ? 37.383 -28.743 -3.246 1.00 33.64 120 GLN A C 1
ATOM 612 O O . GLN A 1 81 ? 37.100 -28.257 -4.341 1.00 34.58 120 GLN A O 1
ATOM 618 N N . LEU A 1 82 ? 37.348 -28.014 -2.155 1.00 32.16 121 LEU A N 1
ATOM 619 C CA . LEU A 1 82 ? 36.822 -26.673 -2.247 1.00 31.63 121 LEU A CA 1
ATOM 620 C C . LEU A 1 82 ? 37.836 -25.812 -2.962 1.00 31.63 121 LEU A C 1
ATOM 621 O O . LEU A 1 82 ? 38.906 -25.605 -2.475 1.00 31.47 121 LEU A O 1
ATOM 626 N N . THR A 1 83 ? 37.487 -25.280 -4.116 1.00 32.48 122 THR A N 1
ATOM 627 C CA . THR A 1 83 ? 38.391 -24.397 -4.841 1.00 32.89 122 THR A CA 1
ATOM 628 C C . THR A 1 83 ? 38.171 -22.881 -4.772 1.00 33.76 122 THR A C 1
ATOM 629 O O . THR A 1 83 ? 39.105 -22.130 -4.914 1.00 35.06 122 THR A O 1
ATOM 633 N N . TYR A 1 84 ? 36.940 -22.416 -4.616 1.00 35.14 123 TYR A N 1
ATOM 634 C CA . TYR A 1 84 ? 36.652 -20.977 -4.471 1.00 34.73 123 TYR A CA 1
ATOM 635 C C . TYR A 1 84 ? 35.540 -20.797 -3.447 1.00 35.89 123 TYR A C 1
ATOM 636 O O . TYR A 1 84 ? 34.750 -21.745 -3.200 1.00 36.10 123 TYR A O 1
ATOM 645 N N . ALA A 1 85 ? 35.448 -19.576 -2.907 1.00 35.73 124 ALA A N 1
ATOM 646 C CA . ALA A 1 85 ? 34.450 -19.243 -1.921 1.00 35.82 124 ALA A CA 1
ATOM 647 C C . ALA A 1 85 ? 34.319 -17.731 -1.644 1.00 36.50 124 ALA A C 1
ATOM 648 O O . ALA A 1 85 ? 35.256 -16.949 -1.856 1.00 36.87 124 ALA A O 1
ATOM 650 N N . SER A 1 86 ? 33.134 -17.307 -1.197 1.00 36.01 125 SER A N 1
ATOM 651 C CA . SER A 1 86 ? 32.962 -15.923 -0.843 1.00 35.42 125 SER A CA 1
ATOM 652 C C . SER A 1 86 ? 33.538 -15.707 0.510 1.00 34.64 125 SER A C 1
ATOM 653 O O . SER A 1 86 ? 33.525 -14.623 1.005 1.00 34.23 125 SER A O 1
ATOM 656 N N . VAL A 1 87 ? 34.068 -16.735 1.130 1.00 35.06 126 VAL A N 1
ATOM 657 C CA . VAL A 1 87 ? 34.660 -16.471 2.425 1.00 36.57 126 VAL A CA 1
ATOM 658 C C . VAL A 1 87 ? 36.159 -16.266 2.283 1.00 36.88 126 VAL A C 1
ATOM 659 O O . VAL A 1 87 ? 36.760 -16.557 1.229 1.00 37.56 126 VAL A O 1
ATOM 663 N N . LYS A 1 88 ? 36.779 -15.775 3.341 1.00 36.58 127 LYS A N 1
ATOM 664 C CA . LYS A 1 88 ? 38.222 -15.781 3.342 1.00 36.91 127 LYS A CA 1
ATOM 665 C C . LYS A 1 88 ? 38.668 -15.691 4.749 1.00 35.45 127 LYS A C 1
ATOM 666 O O . LYS A 1 88 ? 38.048 -15.034 5.540 1.00 36.52 127 LYS A O 1
ATOM 672 N N . PRO A 1 89 ? 39.741 -16.361 5.075 1.00 33.95 128 PRO A N 1
ATOM 673 C CA . PRO A 1 89 ? 40.430 -17.176 4.099 1.00 33.17 128 PRO A CA 1
ATOM 674 C C . PRO A 1 89 ? 39.522 -18.265 3.523 1.00 33.00 128 PRO A C 1
ATOM 675 O O . PRO A 1 89 ? 38.457 -18.540 4.061 1.00 33.33 128 PRO A O 1
ATOM 679 N N . VAL A 1 90 ? 39.983 -18.914 2.464 1.00 32.05 129 VAL A N 1
ATOM 680 C CA . VAL A 1 90 ? 39.196 -19.859 1.735 1.00 31.18 129 VAL A CA 1
ATOM 681 C C . VAL A 1 90 ? 39.550 -21.241 2.232 1.00 31.86 129 VAL A C 1
ATOM 682 O O . VAL A 1 90 ? 40.672 -21.698 2.086 1.00 31.79 129 VAL A O 1
ATOM 686 N N . PRO A 1 91 ? 38.599 -21.931 2.848 1.00 32.27 130 PRO A N 1
ATOM 687 C CA . PRO A 1 91 ? 38.997 -23.218 3.404 1.00 32.61 130 PRO A CA 1
ATOM 688 C C . PRO A 1 91 ? 39.034 -24.289 2.345 1.00 33.62 130 PRO A C 1
ATOM 689 O O . PRO A 1 91 ? 38.055 -24.989 2.166 1.00 34.82 130 PRO A O 1
ATOM 693 N N . ALA A 1 92 ? 40.161 -24.438 1.657 1.00 33.81 131 ALA A N 1
ATOM 694 C CA . ALA A 1 92 ? 40.256 -25.392 0.549 1.00 33.47 131 ALA A CA 1
ATOM 695 C C . ALA A 1 92 ? 40.367 -26.837 1.003 1.00 33.62 131 ALA A C 1
ATOM 696 O O . ALA A 1 92 ? 41.292 -27.568 0.613 1.00 34.02 131 ALA A O 1
ATOM 698 N N . LEU A 1 93 ? 39.409 -27.258 1.813 1.00 33.66 132 LEU A N 1
ATOM 699 C CA . LEU A 1 93 ? 39.378 -28.632 2.287 1.00 33.22 132 LEU A CA 1
ATOM 700 C C . LEU A 1 93 ? 38.658 -29.596 1.346 1.00 33.73 132 LEU A C 1
ATOM 701 O O . LEU A 1 93 ? 38.018 -29.236 0.371 1.00 34.17 132 LEU A O 1
ATOM 706 N N . ASP A 1 94 ? 38.756 -30.858 1.676 1.00 34.73 133 ASP A N 1
ATOM 707 C CA . ASP A 1 94 ? 38.126 -31.912 0.918 1.00 35.22 133 ASP A CA 1
ATOM 708 C C . ASP A 1 94 ? 36.707 -32.179 1.464 1.00 34.11 133 ASP A C 1
ATOM 709 O O . ASP A 1 94 ? 36.575 -32.557 2.618 1.00 34.13 133 ASP A O 1
ATOM 714 N N . ASN A 1 95 ? 35.671 -32.011 0.636 1.00 32.36 134 ASN A N 1
ATOM 715 C CA . ASN A 1 95 ? 34.282 -32.179 1.098 1.00 31.08 134 ASN A CA 1
ATOM 716 C C . ASN A 1 95 ? 33.512 -33.252 0.330 1.00 30.05 134 ASN A C 1
ATOM 717 O O . ASN A 1 95 ? 32.286 -33.329 0.399 1.00 29.20 134 ASN A O 1
ATOM 722 N N . SER A 1 96 ? 34.261 -34.085 -0.380 1.00 29.06 135 SER A N 1
ATOM 723 C CA . SER A 1 96 ? 33.687 -35.213 -1.130 1.00 27.85 135 SER A CA 1
ATOM 724 C C . SER A 1 96 ? 32.899 -36.178 -0.259 1.00 25.73 135 SER A C 1
ATOM 725 O O . SER A 1 96 ? 32.253 -37.096 -0.774 1.00 25.00 135 SER A O 1
ATOM 728 N N . ASP A 1 97 ? 32.909 -35.970 1.045 1.00 23.63 136 ASP A N 1
ATOM 729 C CA . ASP A 1 97 ? 32.085 -36.833 1.841 1.00 24.73 136 ASP A CA 1
ATOM 730 C C . ASP A 1 97 ? 30.623 -36.321 1.850 1.00 25.10 136 ASP A C 1
ATOM 731 O O . ASP A 1 97 ? 29.700 -37.026 2.206 1.00 25.42 136 ASP A O 1
ATOM 736 N N . ARG A 1 98 ? 30.426 -35.087 1.415 1.00 25.36 137 ARG A N 1
ATOM 737 C CA . ARG A 1 98 ? 29.214 -34.374 1.663 1.00 25.16 137 ARG A CA 1
ATOM 738 C C . ARG A 1 98 ? 28.118 -34.896 0.712 1.00 24.90 137 ARG A C 1
ATOM 739 O O . ARG A 1 98 ? 28.405 -35.167 -0.463 1.00 25.00 137 ARG A O 1
ATOM 747 N N . SER A 1 99 ? 26.899 -35.113 1.213 1.00 23.73 138 SER A N 1
ATOM 748 C CA . SER A 1 99 ? 25.866 -35.808 0.375 1.00 22.82 138 SER A CA 1
ATOM 749 C C . SER A 1 99 ? 25.489 -35.061 -0.876 1.00 23.07 138 SER A C 1
ATOM 750 O O . SER A 1 99 ? 25.248 -35.663 -1.959 1.00 23.38 138 SER A O 1
ATOM 753 N N . TYR A 1 100 ? 25.376 -33.752 -0.739 1.00 23.10 139 TYR A N 1
ATOM 754 C CA . TYR A 1 100 ? 25.040 -32.989 -1.924 1.00 23.56 139 TYR A CA 1
ATOM 755 C C . TYR A 1 100 ? 26.092 -33.165 -2.990 1.00 24.75 139 TYR A C 1
ATOM 756 O O . TYR A 1 100 ? 25.748 -33.195 -4.194 1.00 26.28 139 TYR A O 1
ATOM 765 N N . PHE A 1 101 ? 27.358 -33.296 -2.576 1.00 25.13 140 PHE A N 1
ATOM 766 C CA . PHE A 1 101 ? 28.411 -33.506 -3.547 1.00 25.89 140 PHE A CA 1
ATOM 767 C C . PHE A 1 101 ? 28.234 -34.850 -4.168 1.00 27.72 140 PHE A C 1
ATOM 768 O O . PHE A 1 101 ? 28.198 -34.966 -5.396 1.00 27.96 140 PHE A O 1
ATOM 776 N N . ARG A 1 102 ? 28.116 -35.881 -3.335 1.00 29.24 141 ARG A N 1
ATOM 777 C CA . ARG A 1 102 ? 27.839 -37.193 -3.878 1.00 31.50 141 ARG A CA 1
ATOM 778 C C . ARG A 1 102 ? 26.609 -37.174 -4.805 1.00 31.46 141 ARG A C 1
ATOM 779 O O . ARG A 1 102 ? 26.614 -37.806 -5.840 1.00 31.98 141 ARG A O 1
ATOM 787 N N . TYR A 1 103 ? 25.558 -36.449 -4.454 1.00 31.67 142 TYR A N 1
ATOM 788 C CA . TYR A 1 103 ? 24.376 -36.520 -5.264 1.00 32.13 142 TYR A CA 1
ATOM 789 C C . TYR A 1 103 ? 24.606 -35.914 -6.673 1.00 32.52 142 TYR A C 1
ATOM 790 O O . TYR A 1 103 ? 24.247 -36.507 -7.702 1.00 31.72 142 TYR A O 1
ATOM 799 N N . HIS A 1 104 ? 25.250 -34.757 -6.754 1.00 32.01 143 HIS A N 1
ATOM 800 C CA . HIS A 1 104 ? 25.466 -34.223 -8.065 1.00 32.32 143 HIS A CA 1
ATOM 801 C C . HIS A 1 104 ? 26.421 -34.994 -8.917 1.00 33.60 143 HIS A C 1
ATOM 802 O O . HIS A 1 104 ? 26.343 -34.903 -10.154 1.00 34.12 143 HIS A O 1
ATOM 809 N N . ARG A 1 105 ? 27.372 -35.707 -8.295 1.00 34.68 144 ARG A N 1
ATOM 810 C CA . ARG A 1 105 ? 28.314 -36.467 -9.083 1.00 35.38 144 ARG A CA 1
ATOM 811 C C . ARG A 1 105 ? 27.596 -37.684 -9.680 1.00 36.24 144 ARG A C 1
ATOM 812 O O . ARG A 1 105 ? 27.953 -38.180 -10.726 1.00 35.64 144 ARG A O 1
ATOM 820 N N . ALA A 1 106 ? 26.574 -38.158 -9.002 1.00 36.99 145 ALA A N 1
ATOM 821 C CA . ALA A 1 106 ? 25.887 -39.313 -9.475 1.00 38.74 145 ALA A CA 1
ATOM 822 C C . ALA A 1 106 ? 24.750 -39.018 -10.467 1.00 40.26 145 ALA A C 1
ATOM 823 O O . ALA A 1 106 ? 24.418 -39.896 -11.238 1.00 41.82 145 ALA A O 1
ATOM 825 N N . ASN A 1 107 ? 24.124 -37.835 -10.431 1.00 41.32 146 ASN A N 1
ATOM 826 C CA . ASN A 1 107 ? 22.925 -37.548 -11.246 1.00 41.80 146 ASN A CA 1
ATOM 827 C C . ASN A 1 107 ? 23.078 -36.323 -12.102 1.00 42.22 146 ASN A C 1
ATOM 828 O O . ASN A 1 107 ? 23.417 -35.252 -11.599 1.00 41.71 146 ASN A O 1
ATOM 833 N N . ASP A 1 108 ? 22.809 -36.476 -13.392 1.00 43.37 147 ASP A N 1
ATOM 834 C CA . ASP A 1 108 ? 22.882 -35.349 -14.339 1.00 44.91 147 ASP A CA 1
ATOM 835 C C . ASP A 1 108 ? 21.517 -34.685 -14.375 1.00 44.65 147 ASP A C 1
ATOM 836 O O . ASP A 1 108 ? 20.665 -35.078 -15.200 1.00 44.86 147 ASP A O 1
ATOM 841 N N . ASP A 1 109 ? 21.318 -33.698 -13.509 1.00 44.20 148 ASP A N 1
ATOM 842 C CA . ASP A 1 109 ? 20.103 -32.901 -13.515 1.00 44.32 148 ASP A CA 1
ATOM 843 C C . ASP A 1 109 ? 20.286 -31.476 -12.978 1.00 43.89 148 ASP A C 1
ATOM 844 O O . ASP A 1 109 ? 21.320 -31.135 -12.383 1.00 44.57 148 ASP A O 1
ATOM 849 N N . HIS A 1 110 ? 19.284 -30.640 -13.198 1.00 42.49 149 HIS A N 1
ATOM 850 C CA . HIS A 1 110 ? 19.439 -29.232 -12.896 1.00 41.58 149 HIS A CA 1
ATOM 851 C C . HIS A 1 110 ? 18.723 -28.744 -11.660 1.00 41.03 149 HIS A C 1
ATOM 852 O O . HIS A 1 110 ? 18.646 -27.561 -11.466 1.00 41.52 149 HIS A O 1
ATOM 859 N N . THR A 1 111 ? 18.235 -29.629 -10.808 1.00 39.79 150 THR A N 1
ATOM 860 C CA . THR A 1 111 ? 17.527 -29.220 -9.614 1.00 38.87 150 THR A CA 1
ATOM 861 C C . THR A 1 111 ? 18.397 -28.449 -8.627 1.00 37.28 150 THR A C 1
ATOM 862 O O . THR A 1 111 ? 19.456 -28.915 -8.296 1.00 37.44 150 THR A O 1
ATOM 866 N N . LEU A 1 112 ? 17.957 -27.292 -8.128 1.00 35.35 151 LEU A N 1
ATOM 867 C CA . LEU A 1 112 ? 18.562 -26.709 -6.943 1.00 33.05 151 LEU A CA 1
ATOM 868 C C . LEU A 1 112 ? 18.396 -27.834 -5.924 1.00 32.10 151 LEU A C 1
ATOM 869 O O . LEU A 1 112 ? 17.317 -28.337 -5.810 1.00 33.05 151 LEU A O 1
ATOM 874 N N . LEU A 1 113 ? 19.423 -28.303 -5.230 1.00 30.68 152 LEU A N 1
ATOM 875 C CA . LEU A 1 113 ? 19.196 -29.404 -4.283 1.00 28.43 152 LEU A CA 1
ATOM 876 C C . LEU A 1 113 ? 19.206 -28.756 -2.943 1.00 27.38 152 LEU A C 1
ATOM 877 O O . LEU A 1 113 ? 20.058 -27.850 -2.687 1.00 27.18 152 LEU A O 1
ATOM 882 N N . ILE A 1 114 ? 18.258 -29.159 -2.099 1.00 25.49 153 ILE A N 1
ATOM 883 C CA . ILE A 1 114 ? 18.242 -28.595 -0.743 1.00 25.23 153 ILE A CA 1
ATOM 884 C C . ILE A 1 114 ? 18.678 -29.630 0.240 1.00 24.58 153 ILE A C 1
ATOM 885 O O . ILE A 1 114 ? 18.156 -30.710 0.252 1.00 25.63 153 ILE A O 1
ATOM 890 N N . THR A 1 115 ? 19.656 -29.310 1.050 1.00 23.60 154 THR A N 1
ATOM 891 C CA . THR A 1 115 ? 20.294 -30.325 1.865 1.00 23.43 154 THR A CA 1
ATOM 892 C C . THR A 1 115 ? 20.449 -29.752 3.252 1.00 23.29 154 THR A C 1
ATOM 893 O O . THR A 1 115 ? 20.777 -28.562 3.397 1.00 23.78 154 THR A O 1
ATOM 897 N N . GLY A 1 116 ? 20.208 -30.563 4.267 1.00 22.73 155 GLY A N 1
ATOM 898 C CA . GLY A 1 116 ? 20.293 -30.059 5.665 1.00 23.00 155 GLY A CA 1
ATOM 899 C C . GLY A 1 116 ? 19.580 -30.950 6.658 1.00 21.85 155 GLY A C 1
ATOM 900 O O . GLY A 1 116 ? 18.772 -31.776 6.258 1.00 21.17 155 GLY A O 1
ATOM 901 N N . PRO A 1 117 ? 19.843 -30.751 7.942 1.00 22.01 156 PRO A N 1
ATOM 902 C CA . PRO A 1 117 ? 20.763 -29.705 8.377 1.00 23.52 156 PRO A CA 1
ATOM 903 C C . PRO A 1 117 ? 22.199 -30.243 8.420 1.00 24.33 156 PRO A C 1
ATOM 904 O O . PRO A 1 117 ? 22.386 -31.401 8.727 1.00 25.12 156 PRO A O 1
ATOM 908 N N . ILE A 1 118 ? 23.192 -29.421 8.089 1.00 24.99 157 ILE A N 1
ATOM 909 C CA . ILE A 1 118 ? 24.579 -29.835 8.219 1.00 24.45 157 ILE A CA 1
ATOM 910 C C . ILE A 1 118 ? 25.368 -28.733 8.881 1.00 26.17 157 ILE A C 1
ATOM 911 O O . ILE A 1 118 ? 24.945 -27.559 8.979 1.00 25.68 157 ILE A O 1
ATOM 916 N N . GLN A 1 119 ? 26.525 -29.124 9.388 1.00 27.60 158 GLN A N 1
ATOM 917 C CA . GLN A 1 119 ? 27.307 -28.160 10.103 1.00 28.67 158 GLN A CA 1
ATOM 918 C C . GLN A 1 119 ? 28.276 -27.529 9.100 1.00 28.31 158 GLN A C 1
ATOM 919 O O . GLN A 1 119 ? 29.167 -28.205 8.578 1.00 28.15 158 GLN A O 1
ATOM 925 N N . SER A 1 120 ? 28.037 -26.262 8.768 1.00 27.66 159 SER A N 1
ATOM 926 C CA . SER A 1 120 ? 28.687 -25.651 7.639 1.00 27.56 159 SER A CA 1
ATOM 927 C C . SER A 1 120 ? 30.188 -25.766 7.758 1.00 27.52 159 SER A C 1
ATOM 928 O O . SER A 1 120 ? 30.765 -25.261 8.711 1.00 27.26 159 SER A O 1
ATOM 931 N N . ARG A 1 121 ? 30.822 -26.394 6.774 1.00 27.85 160 ARG A N 1
ATOM 932 C CA . ARG A 1 121 ? 32.289 -26.390 6.657 1.00 27.96 160 ARG A CA 1
ATOM 933 C C . ARG A 1 121 ? 32.909 -25.022 6.361 1.00 29.42 160 ARG A C 1
ATOM 934 O O . ARG A 1 121 ? 34.110 -24.974 6.098 1.00 29.61 160 ARG A O 1
ATOM 942 N N . THR A 1 122 ? 32.143 -23.909 6.354 1.00 30.31 161 THR A N 1
ATOM 943 C CA . THR A 1 122 ? 32.812 -22.611 6.232 1.00 30.88 161 THR A CA 1
ATOM 944 C C . THR A 1 122 ? 32.574 -21.773 7.432 1.00 31.37 161 THR A C 1
ATOM 945 O O . THR A 1 122 ? 33.355 -20.890 7.740 1.00 31.90 161 THR 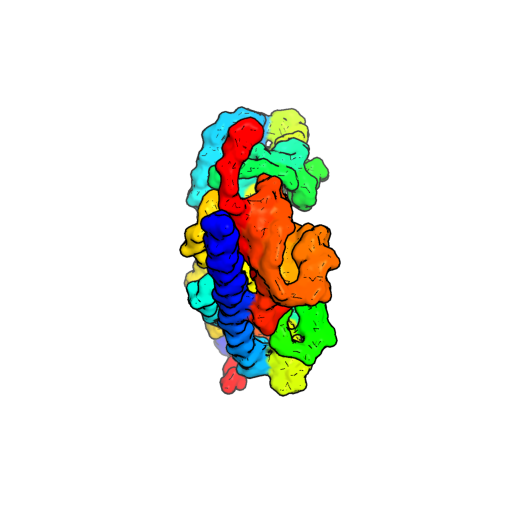A O 1
ATOM 949 N N . SER A 1 123 ? 31.471 -21.998 8.121 1.00 32.55 162 SER A N 1
ATOM 950 C CA . SER A 1 123 ? 31.181 -21.124 9.262 1.00 32.60 162 SER A CA 1
ATOM 951 C C . SER A 1 123 ? 30.893 -21.826 10.578 1.00 32.52 162 SER A C 1
ATOM 952 O O . SER A 1 123 ? 30.650 -21.140 11.559 1.00 33.03 162 SER A O 1
ATOM 955 N N . GLY A 1 124 ? 30.885 -23.158 10.614 1.00 31.95 163 GLY A N 1
ATOM 956 C CA . GLY A 1 124 ? 30.610 -23.837 11.866 1.00 32.02 163 GLY A CA 1
ATOM 957 C C . GLY A 1 124 ? 29.139 -23.846 12.339 1.00 32.83 163 GLY A C 1
ATOM 958 O O . GLY A 1 124 ? 28.768 -24.702 13.166 1.00 33.75 163 GLY A O 1
ATOM 959 N N . VAL A 1 125 ? 28.298 -22.933 11.819 1.00 31.76 164 VAL A N 1
ATOM 960 C CA . VAL A 1 125 ? 26.848 -22.908 12.073 1.00 29.56 164 VAL A CA 1
ATOM 961 C C . VAL A 1 125 ? 26.026 -24.014 11.388 1.00 29.72 164 VAL A C 1
ATOM 962 O O . VAL A 1 125 ? 26.285 -24.377 10.228 1.00 30.05 164 VAL A O 1
ATOM 966 N N . TRP A 1 126 ? 25.000 -24.515 12.086 1.00 29.20 165 TRP A N 1
ATOM 967 C CA . TRP A 1 126 ? 24.141 -25.595 11.574 1.00 28.31 165 TRP A CA 1
ATOM 968 C C . TRP A 1 126 ? 23.134 -24.979 10.651 1.00 27.78 165 TRP A C 1
ATOM 969 O O . TRP A 1 126 ? 22.357 -24.139 11.077 1.00 28.85 165 TRP A O 1
ATOM 980 N N . VAL A 1 127 ? 23.150 -25.361 9.380 1.00 26.17 166 VAL A N 1
ATOM 981 C CA . VAL A 1 127 ? 22.401 -24.626 8.386 1.00 23.57 166 VAL A CA 1
ATOM 982 C C . VAL A 1 127 ? 21.820 -25.572 7.400 1.00 23.85 166 VAL A C 1
ATOM 983 O O . VAL A 1 127 ? 22.108 -26.761 7.410 1.00 24.45 166 VAL A O 1
ATOM 987 N N . PHE A 1 128 ? 20.953 -25.043 6.566 1.00 23.72 167 PHE A N 1
ATOM 988 C CA . PHE A 1 128 ? 20.566 -25.710 5.339 1.00 23.44 167 PHE A CA 1
ATOM 989 C C . PHE A 1 128 ? 21.260 -25.033 4.157 1.00 22.96 167 PHE A C 1
ATOM 990 O O . PHE A 1 128 ? 21.676 -23.858 4.212 1.00 21.84 167 PHE A O 1
ATOM 998 N N . VAL A 1 129 ? 21.307 -25.763 3.060 1.00 22.47 168 VAL A N 1
ATOM 999 C CA . VAL A 1 129 ? 22.166 -25.384 1.997 1.00 22.81 168 VAL A CA 1
ATOM 1000 C C . VAL A 1 129 ? 21.502 -25.794 0.713 1.00 24.03 168 VAL A C 1
ATOM 1001 O O . VAL A 1 129 ? 20.683 -26.740 0.696 1.00 25.00 168 VAL A O 1
ATOM 1005 N N . VAL A 1 130 ? 21.904 -25.140 -0.368 1.00 24.31 169 VAL A N 1
ATOM 1006 C CA . VAL A 1 130 ? 21.244 -25.294 -1.654 1.00 24.80 169 VAL A CA 1
ATOM 1007 C C . VAL A 1 130 ? 22.397 -25.477 -2.660 1.00 26.02 169 VAL A C 1
ATOM 1008 O O . VAL A 1 130 ? 23.516 -24.904 -2.444 1.00 26.98 169 VAL A O 1
ATOM 1012 N N . SER A 1 131 ? 22.207 -26.296 -3.705 1.00 25.42 170 SER A N 1
ATOM 1013 C CA . SER A 1 131 ? 23.358 -26.622 -4.542 1.00 25.56 170 SER A CA 1
ATOM 1014 C C . SER A 1 131 ? 23.021 -27.057 -5.968 1.00 26.88 170 SER A C 1
ATOM 1015 O O . SER A 1 131 ? 21.949 -27.615 -6.241 1.00 25.44 170 SER A O 1
ATOM 1018 N N . ARG A 1 132 ? 23.975 -26.839 -6.876 1.00 28.31 171 ARG A N 1
ATOM 1019 C CA . ARG A 1 132 ? 23.787 -27.207 -8.298 1.00 29.10 171 ARG A CA 1
ATOM 1020 C C . ARG A 1 132 ? 25.000 -27.925 -8.888 1.00 29.25 171 ARG A C 1
ATOM 1021 O O . ARG A 1 132 ? 26.156 -27.563 -8.606 1.00 31.19 171 ARG A O 1
ATOM 1029 N N . ARG A 1 133 ? 24.753 -28.942 -9.697 1.00 29.43 172 ARG A N 1
ATOM 1030 C CA . ARG A 1 133 ? 25.820 -29.622 -10.439 1.00 29.83 172 ARG A CA 1
ATOM 1031 C C . ARG A 1 133 ? 26.569 -28.760 -11.460 1.00 31.05 172 ARG A C 1
ATOM 1032 O O . ARG A 1 133 ? 25.921 -28.221 -12.361 1.00 32.71 172 ARG A O 1
ATOM 1040 N N . LEU A 1 134 ? 27.906 -28.625 -11.342 1.00 31.59 173 LEU A N 1
ATOM 1041 C CA . LEU A 1 134 ? 28.776 -28.002 -12.397 1.00 31.28 173 LEU A CA 1
ATOM 1042 C C . LEU A 1 134 ? 29.102 -28.953 -13.545 1.00 32.23 173 LEU A C 1
ATOM 1043 O O . LEU A 1 134 ? 29.181 -30.178 -13.359 1.00 33.35 173 LEU A O 1
ATOM 1048 N N . GLU A 1 135 ? 29.266 -28.409 -14.738 1.00 33.38 174 GLU A N 1
ATOM 1049 C CA . GLU A 1 135 ? 29.492 -29.244 -15.909 1.00 34.64 174 GLU A CA 1
ATOM 1050 C C . GLU A 1 135 ? 30.485 -28.554 -16.840 1.00 36.50 174 GLU A C 1
ATOM 1051 O O . GLU A 1 135 ? 30.657 -27.322 -16.825 1.00 35.91 174 GLU A O 1
ATOM 1057 N N . THR A 1 136 ? 31.183 -29.371 -17.626 1.00 38.67 175 THR A N 1
ATOM 1058 C CA . THR A 1 136 ? 32.025 -28.844 -18.714 1.00 39.35 175 THR A CA 1
ATOM 1059 C C . THR A 1 136 ? 31.212 -28.884 -20.015 1.00 40.91 175 THR A C 1
ATOM 1060 O O . THR A 1 136 ? 30.183 -29.623 -20.130 1.00 40.93 175 THR A O 1
ATOM 1064 N N . THR A 1 137 ? 31.665 -28.094 -20.988 1.00 41.70 176 THR A N 1
ATOM 1065 C CA . THR A 1 137 ? 30.952 -28.002 -22.263 1.00 42.31 176 THR A CA 1
ATOM 1066 C C . THR A 1 137 ? 30.477 -29.364 -22.783 1.00 42.82 176 THR A C 1
ATOM 1067 O O . THR A 1 137 ? 29.456 -29.441 -23.460 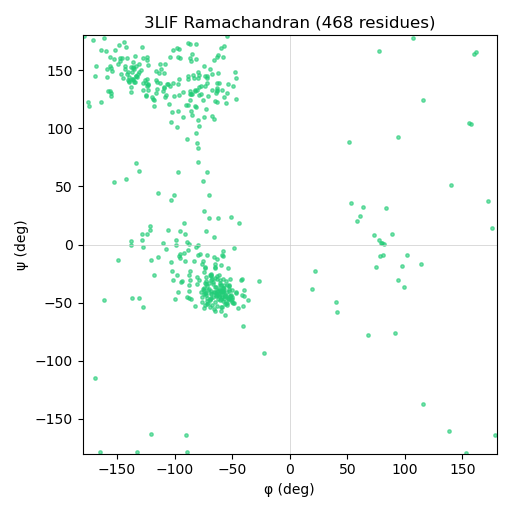1.00 43.38 176 THR A O 1
ATOM 1071 N N . ASP A 1 138 ? 31.197 -30.439 -22.472 1.00 43.30 177 ASP A N 1
ATOM 1072 C CA . ASP A 1 138 ? 30.731 -31.800 -22.868 1.00 43.95 177 ASP A CA 1
ATOM 1073 C C . ASP A 1 138 ? 29.632 -32.307 -21.946 1.00 43.82 177 ASP A C 1
ATOM 1074 O O . ASP A 1 138 ? 29.013 -33.367 -22.187 1.00 42.67 177 ASP A O 1
ATOM 1079 N N . GLY A 1 139 ? 29.419 -31.524 -20.881 1.00 44.13 178 GLY A N 1
ATOM 1080 C CA . GLY A 1 139 ? 28.471 -31.853 -19.825 1.00 44.29 178 GLY A CA 1
ATOM 1081 C C . GLY A 1 139 ? 28.783 -33.102 -19.016 1.00 44.30 178 GLY A C 1
ATOM 1082 O O . GLY A 1 139 ? 27.865 -33.799 -18.565 1.00 45.25 178 GLY A O 1
ATOM 1083 N N . LYS A 1 140 ? 30.064 -33.401 -18.833 1.00 43.19 179 LYS A N 1
ATOM 1084 C CA . LYS A 1 140 ? 30.443 -34.358 -17.823 1.00 41.60 179 LYS A CA 1
ATOM 1085 C C . LYS A 1 140 ? 30.568 -33.532 -16.547 1.00 39.62 179 LYS A C 1
ATOM 1086 O O . LYS A 1 140 ? 30.708 -32.279 -16.600 1.00 38.74 179 LYS A O 1
ATOM 1092 N N . PHE A 1 141 ? 30.517 -34.243 -15.416 1.00 37.10 180 PHE A N 1
ATOM 1093 C CA . PHE A 1 141 ? 30.563 -33.641 -14.078 1.00 34.72 180 PHE A CA 1
ATOM 1094 C C . PHE A 1 141 ? 31.823 -32.832 -13.821 1.00 33.98 180 PHE A C 1
ATOM 1095 O O . PHE A 1 141 ? 32.941 -33.330 -14.042 1.00 34.87 180 PHE A O 1
ATOM 1103 N N . PHE A 1 142 ? 31.682 -31.622 -13.287 1.00 31.95 181 PHE A N 1
ATOM 1104 C CA . PHE A 1 142 ? 32.843 -30.780 -13.038 1.00 29.55 181 PHE A CA 1
ATOM 1105 C C . PHE A 1 142 ? 32.902 -30.240 -11.588 1.00 29.58 181 PHE A C 1
ATOM 1106 O O . PHE A 1 142 ? 33.757 -29.400 -11.278 1.00 29.96 181 PHE A O 1
ATOM 1114 N N . GLY A 1 143 ? 32.034 -30.734 -10.693 1.00 29.55 182 GLY A N 1
ATOM 1115 C CA . GLY A 1 143 ? 31.939 -30.272 -9.234 1.00 29.77 182 GLY A CA 1
ATOM 1116 C C . GLY A 1 143 ? 30.560 -29.641 -9.122 1.00 29.47 182 GLY A C 1
ATOM 1117 O O . GLY A 1 143 ? 29.551 -30.289 -9.489 1.00 28.89 182 GLY A O 1
ATOM 1118 N N . VAL A 1 144 ? 30.413 -28.505 -8.468 1.00 29.43 183 VAL A N 1
ATOM 1119 C CA . VAL A 1 144 ? 29.411 -28.259 -7.413 1.00 29.39 183 VAL A CA 1
ATOM 1120 C C . VAL A 1 144 ? 29.491 -26.805 -7.009 1.00 29.15 183 VAL A C 1
ATOM 1121 O O . VAL A 1 144 ? 30.611 -26.337 -6.699 1.00 29.85 183 VAL A O 1
ATOM 1125 N N . VAL A 1 145 ? 28.373 -26.061 -7.119 1.00 27.87 184 VAL A N 1
ATOM 1126 C CA . VAL A 1 145 ? 28.236 -24.761 -6.383 1.00 26.64 184 VAL A CA 1
ATOM 1127 C C . VAL A 1 145 ? 27.267 -25.064 -5.266 1.00 27.21 184 VAL A C 1
ATOM 1128 O O . VAL A 1 145 ? 26.214 -25.698 -5.518 1.00 28.30 184 VAL A O 1
ATOM 1132 N N . VAL A 1 146 ? 27.539 -24.549 -4.081 1.00 26.82 185 VAL A N 1
ATOM 1133 C CA . VAL A 1 146 ? 26.689 -24.769 -2.925 1.00 27.82 185 VAL A CA 1
ATOM 1134 C C . VAL A 1 146 ? 26.556 -23.391 -2.356 1.00 27.19 185 VAL A C 1
ATOM 1135 O O . VAL A 1 146 ? 27.564 -22.663 -2.325 1.00 27.16 185 VAL A O 1
ATOM 1139 N N . ALA A 1 147 ? 25.399 -23.056 -1.804 1.00 25.87 186 ALA A N 1
ATOM 1140 C CA . ALA A 1 147 ? 25.318 -21.822 -1.041 1.00 25.37 186 ALA A CA 1
ATOM 1141 C C . ALA A 1 147 ? 24.446 -22.052 0.174 1.00 25.72 186 ALA A C 1
ATOM 1142 O O . ALA A 1 147 ? 23.518 -22.905 0.156 1.00 26.62 186 ALA A O 1
ATOM 1144 N N . THR A 1 148 ? 24.770 -21.338 1.240 1.00 24.83 187 THR A N 1
ATOM 1145 C CA . THR A 1 148 ? 24.067 -21.529 2.488 1.00 25.15 187 THR A CA 1
ATOM 1146 C C . THR A 1 148 ? 22.814 -20.669 2.558 1.00 25.73 187 THR A C 1
ATOM 1147 O O . THR A 1 148 ? 22.858 -19.450 2.320 1.00 25.02 187 THR A O 1
ATOM 1151 N N . ILE A 1 149 ? 21.695 -21.288 2.895 1.00 25.84 188 ILE A N 1
ATOM 1152 C CA . ILE A 1 149 ? 20.476 -20.509 2.963 1.00 25.95 188 ILE A CA 1
ATOM 1153 C C . ILE A 1 149 ? 20.567 -19.619 4.171 1.00 25.84 188 ILE A C 1
ATOM 1154 O O . ILE A 1 149 ? 20.845 -20.127 5.233 1.00 25.32 188 ILE A O 1
ATOM 1159 N N . GLU A 1 150 ? 20.350 -18.310 4.029 1.00 26.45 189 GLU A N 1
ATOM 1160 C CA . GLU A 1 150 ? 20.374 -17.422 5.216 1.00 27.67 189 GLU A CA 1
ATOM 1161 C C . GLU A 1 150 ? 19.035 -17.529 5.987 1.00 29.03 189 GLU A C 1
ATOM 1162 O O . GLU A 1 150 ? 17.990 -16.949 5.586 1.00 29.11 189 GLU A O 1
ATOM 1168 N N . SER A 1 151 ? 19.008 -18.263 7.075 1.00 29.34 190 SER A N 1
ATOM 1169 C CA . SER A 1 151 ? 17.698 -18.469 7.656 1.00 31.17 190 SER A CA 1
ATOM 1170 C C . SER A 1 151 ? 17.076 -17.172 8.238 1.00 30.54 190 SER A C 1
ATOM 1171 O O . SER A 1 151 ? 15.849 -17.002 8.207 1.00 31.15 190 SER A O 1
ATOM 1174 N N . GLU A 1 152 ? 17.918 -16.254 8.702 1.00 30.49 191 GLU A N 1
ATOM 1175 C CA . GLU A 1 152 ? 17.489 -14.934 9.188 1.00 30.92 191 GLU A CA 1
ATOM 1176 C C . GLU A 1 152 ? 16.663 -14.169 8.118 1.00 30.85 191 GLU A C 1
ATOM 1177 O O . GLU A 1 152 ? 15.727 -13.411 8.410 1.00 31.54 191 GLU A O 1
ATOM 1183 N N . TYR A 1 153 ? 16.959 -14.393 6.865 1.00 29.13 192 TYR A N 1
ATOM 1184 C CA . TYR A 1 153 ? 16.154 -13.749 5.906 1.00 28.79 192 TYR A CA 1
ATOM 1185 C C . TYR A 1 153 ? 14.697 -14.142 6.092 1.00 30.64 192 TYR A C 1
ATOM 1186 O O . TYR A 1 153 ? 13.806 -13.293 5.932 1.00 33.29 192 TYR A O 1
ATOM 1195 N N . PHE A 1 154 ? 14.420 -15.417 6.361 1.00 30.33 193 PHE A N 1
ATOM 1196 C CA . PHE A 1 154 ? 13.037 -15.841 6.467 1.00 29.65 193 PHE A CA 1
ATOM 1197 C C . PHE A 1 154 ? 12.421 -15.390 7.820 1.00 30.25 193 PHE A C 1
ATOM 1198 O O . PHE A 1 154 ? 11.282 -14.897 7.879 1.00 30.00 193 PHE A O 1
ATOM 1206 N N . SER A 1 155 ? 13.150 -15.570 8.904 1.00 29.53 194 SER A N 1
ATOM 1207 C CA . SER A 1 155 ? 12.542 -15.244 10.165 1.00 29.87 194 SER A CA 1
ATOM 1208 C C . SER A 1 155 ? 12.220 -13.752 10.226 1.00 31.59 194 SER A C 1
ATOM 1209 O O . SER A 1 155 ? 11.278 -13.325 10.857 1.00 32.83 194 SER A O 1
ATOM 1212 N N . THR A 1 156 ? 12.997 -12.938 9.543 1.00 32.91 195 THR A N 1
ATOM 1213 C CA . THR A 1 156 ? 12.817 -11.504 9.600 1.00 32.59 195 THR A CA 1
ATOM 1214 C C . THR A 1 156 ? 11.574 -11.114 8.840 1.00 32.19 195 THR A C 1
ATOM 1215 O O . THR A 1 156 ? 10.827 -10.276 9.259 1.00 32.01 195 THR A O 1
ATOM 1219 N N . PHE A 1 157 ? 11.370 -11.728 7.703 1.00 31.83 196 PHE A N 1
ATOM 1220 C CA . PHE A 1 157 ? 10.150 -11.557 6.995 1.00 32.56 196 PHE A CA 1
ATOM 1221 C C . PHE A 1 157 ? 9.011 -12.061 7.888 1.00 33.69 196 PHE A C 1
ATOM 1222 O O . PHE A 1 157 ? 7.930 -11.448 7.914 1.00 33.73 196 PHE A O 1
ATOM 1230 N N . TYR A 1 158 ? 9.239 -13.162 8.627 1.00 33.75 197 TYR A N 1
ATOM 1231 C CA . TYR A 1 158 ? 8.101 -13.821 9.253 1.00 34.18 197 TYR A CA 1
ATOM 1232 C C . TYR A 1 158 ? 7.620 -12.977 10.398 1.00 36.07 197 TYR A C 1
ATOM 1233 O O . TYR A 1 158 ? 6.418 -12.916 10.679 1.00 35.70 197 TYR A O 1
ATOM 1242 N N . LYS A 1 159 ? 8.544 -12.274 11.034 1.00 37.87 198 LYS A N 1
ATOM 1243 C CA . LYS A 1 159 ? 8.115 -11.426 12.121 1.00 39.70 198 LYS A CA 1
ATOM 1244 C C . LYS A 1 159 ? 7.335 -10.162 11.701 1.00 40.06 198 LYS A C 1
ATOM 1245 O O . LYS A 1 159 ? 6.754 -9.505 12.547 1.00 39.72 198 LYS A O 1
ATOM 1251 N N . THR A 1 160 ? 7.269 -9.851 10.412 1.00 40.65 199 THR A N 1
ATOM 1252 C CA . THR A 1 160 ? 6.466 -8.723 10.017 1.00 41.76 199 THR A CA 1
ATOM 1253 C C . THR A 1 160 ? 4.949 -8.993 10.104 1.00 43.51 199 THR A C 1
ATOM 1254 O O . THR A 1 160 ? 4.162 -8.227 9.556 1.00 44.24 199 THR A O 1
ATOM 1258 N N . PHE A 1 161 ? 4.503 -10.074 10.726 1.00 44.73 200 PHE A N 1
ATOM 1259 C CA . PHE A 1 161 ? 3.100 -10.413 10.561 1.00 45.61 200 PHE A CA 1
ATOM 1260 C C . PHE A 1 161 ? 2.379 -10.400 11.857 1.00 47.24 200 PHE A C 1
ATOM 1261 O O . PHE A 1 161 ? 2.758 -11.100 12.780 1.00 47.00 200 PHE A O 1
ATOM 1269 N N . ASP A 1 162 ? 1.300 -9.638 11.923 1.00 49.28 201 ASP A N 1
ATOM 1270 C CA . ASP A 1 162 ? 0.574 -9.597 13.178 1.00 51.51 201 ASP A CA 1
ATOM 1271 C C . ASP A 1 162 ? -0.360 -10.796 13.435 1.00 50.83 201 ASP A C 1
ATOM 1272 O O . ASP A 1 162 ? -1.436 -10.929 12.830 1.00 50.63 201 ASP A O 1
ATOM 1277 N N . LEU A 1 163 ? 0.049 -11.658 14.354 1.00 49.96 202 LEU A N 1
ATOM 1278 C CA . LEU A 1 163 ? -0.629 -12.929 14.512 1.00 49.33 202 LEU A CA 1
ATOM 1279 C C . LEU A 1 163 ? -1.144 -13.189 15.909 1.00 48.58 202 LEU A C 1
ATOM 1280 O O . LEU A 1 163 ? -1.520 -14.330 16.244 1.00 48.76 202 LEU A O 1
ATOM 1285 N N . GLY A 1 164 ? -1.089 -12.165 16.746 1.00 47.72 203 GLY A N 1
ATOM 1286 C CA . GLY A 1 164 ? -1.459 -12.321 18.144 1.00 46.60 203 GLY A CA 1
ATOM 1287 C C . GLY A 1 164 ? -0.367 -13.005 18.939 1.00 45.71 203 GLY A C 1
ATOM 1288 O O . GLY A 1 164 ? 0.550 -13.605 18.397 1.00 44.89 203 GLY A O 1
ATOM 1289 N N . PRO A 1 165 ? -0.481 -12.945 20.254 1.00 45.53 204 PRO A N 1
ATOM 1290 C CA . PRO A 1 165 ? 0.505 -13.779 20.971 1.00 44.34 204 PRO A CA 1
ATOM 1291 C C . PRO A 1 165 ? 0.277 -15.192 20.474 1.00 42.90 204 PRO A C 1
ATOM 1292 O O . PRO A 1 165 ? -0.810 -15.500 19.957 1.00 43.75 204 PRO A O 1
ATOM 1296 N N . GLY A 1 166 ? 1.224 -16.090 20.645 1.00 40.52 205 GLY A N 1
ATOM 1297 C CA . GLY A 1 166 ? 0.943 -17.446 20.187 1.00 37.14 205 GLY A CA 1
ATOM 1298 C C . GLY A 1 166 ? 1.075 -17.635 18.686 1.00 35.56 205 GLY A C 1
ATOM 1299 O O . GLY A 1 166 ? 1.034 -18.770 18.215 1.00 35.84 205 GLY A O 1
ATOM 1300 N N . GLY A 1 167 ? 1.224 -16.537 17.936 1.00 33.45 206 GLY A N 1
ATOM 1301 C CA . GLY A 1 167 ? 1.351 -16.584 16.479 1.00 32.26 206 GLY A CA 1
ATOM 1302 C C . GLY A 1 167 ? 2.663 -17.245 16.083 1.00 31.91 206 GLY A C 1
ATOM 1303 O O . GLY A 1 167 ? 3.660 -17.133 16.790 1.00 32.46 206 GLY A O 1
ATOM 1304 N N . SER A 1 168 ? 2.662 -17.955 14.963 1.00 30.77 207 SER A N 1
ATOM 1305 C CA . SER A 1 168 ? 3.760 -18.852 14.631 1.00 29.86 207 SER A CA 1
ATOM 1306 C C . SER A 1 168 ? 3.898 -19.117 13.144 1.00 29.41 207 SER A C 1
ATOM 1307 O O . SER A 1 168 ? 2.925 -19.443 12.472 1.00 30.20 207 SER A O 1
ATOM 1310 N N . ILE A 1 169 ? 5.103 -19.005 12.610 1.00 28.59 208 ILE A N 1
ATOM 1311 C CA . ILE A 1 169 ? 5.285 -19.405 11.219 1.00 27.48 208 ILE A CA 1
ATOM 1312 C C . ILE A 1 169 ? 6.417 -20.369 11.062 1.00 27.30 208 ILE A C 1
ATOM 1313 O O . ILE A 1 169 ? 7.464 -20.178 11.673 1.00 28.21 208 ILE A O 1
ATOM 1318 N N . SER A 1 170 ? 6.240 -21.387 10.233 1.00 26.48 209 SER A N 1
ATOM 1319 C CA . SER A 1 170 ? 7.347 -22.317 9.984 1.00 26.13 209 SER A CA 1
ATOM 1320 C C . SER A 1 170 ? 7.612 -22.532 8.539 1.00 25.95 209 SER A C 1
ATOM 1321 O O . SER A 1 170 ? 6.673 -22.510 7.692 1.00 26.57 209 SER A O 1
ATOM 1324 N N . LEU A 1 171 ? 8.876 -22.818 8.250 1.00 24.54 210 LEU A N 1
ATOM 1325 C CA . LEU A 1 171 ? 9.219 -23.269 6.925 1.00 22.71 210 LEU A CA 1
ATOM 1326 C C . LEU A 1 171 ? 9.771 -24.659 7.091 1.00 22.53 210 LEU A C 1
ATOM 1327 O O . LEU A 1 171 ? 10.751 -24.842 7.801 1.00 22.29 210 LEU A O 1
ATOM 1332 N N . LEU A 1 172 ? 9.124 -25.645 6.476 1.00 22.62 211 LEU A N 1
ATOM 1333 C CA . LEU A 1 172 ? 9.598 -27.010 6.595 1.00 23.49 211 LEU A CA 1
ATOM 1334 C C . LEU A 1 172 ? 9.882 -27.701 5.274 1.00 23.62 211 LEU A C 1
ATOM 1335 O O . LEU A 1 172 ? 9.436 -27.265 4.198 1.00 23.67 211 LEU A O 1
ATOM 1340 N N . HIS A 1 173 ? 10.663 -28.775 5.361 1.00 22.97 212 HIS A N 1
ATOM 1341 C CA . HIS A 1 173 ? 10.922 -29.531 4.178 1.00 22.81 212 HIS A CA 1
ATOM 1342 C C . HIS A 1 173 ? 9.733 -30.458 4.069 1.00 23.52 212 HIS A C 1
ATOM 1343 O O . HIS A 1 173 ? 9.142 -30.925 5.088 1.00 23.04 212 HIS A O 1
ATOM 1350 N N . SER A 1 174 ? 9.359 -30.724 2.832 1.00 23.30 213 SER A N 1
ATOM 1351 C CA . SER A 1 174 ? 8.352 -31.709 2.579 1.00 22.36 213 SER A CA 1
ATOM 1352 C C . SER A 1 174 ? 8.476 -32.984 3.451 1.00 21.97 213 SER A C 1
ATOM 1353 O O . SER A 1 174 ? 7.490 -33.606 3.761 1.00 20.39 213 SER A O 1
ATOM 1356 N N . ASP A 1 175 ? 9.687 -33.364 3.860 1.00 22.66 214 ASP A N 1
ATOM 1357 C CA . ASP A 1 175 ? 9.854 -34.611 4.656 1.00 23.18 214 ASP A CA 1
ATOM 1358 C C . ASP A 1 175 ? 9.887 -34.400 6.150 1.00 22.77 214 ASP A C 1
ATOM 1359 O O . ASP A 1 175 ? 10.254 -35.304 6.901 1.00 23.17 214 ASP A O 1
ATOM 1364 N N . GLY A 1 176 ? 9.538 -33.210 6.602 1.00 22.76 215 GLY A N 1
ATOM 1365 C CA . GLY A 1 176 ? 9.421 -33.013 8.037 1.00 22.46 215 GLY A CA 1
ATOM 1366 C C . GLY A 1 176 ? 10.607 -32.286 8.649 1.00 22.69 215 GLY A C 1
ATOM 1367 O O . GLY A 1 176 ? 10.586 -31.923 9.817 1.00 22.78 215 GLY A O 1
ATOM 1368 N N . ARG A 1 177 ? 11.672 -32.077 7.894 1.00 22.84 216 ARG A N 1
ATOM 1369 C CA . ARG A 1 177 ? 12.773 -31.391 8.491 1.00 22.91 216 ARG A CA 1
ATOM 1370 C C . ARG A 1 177 ? 12.345 -29.947 8.600 1.00 23.73 216 ARG A C 1
ATOM 1371 O O . ARG A 1 177 ? 11.746 -29.387 7.638 1.00 24.43 216 ARG A O 1
ATOM 1379 N N . LEU A 1 178 ? 12.630 -29.349 9.763 1.00 22.98 217 LEU A N 1
ATOM 1380 C CA . LEU A 1 178 ? 12.331 -27.954 10.018 1.00 22.30 217 LEU A CA 1
ATOM 1381 C C . LEU A 1 178 ? 13.492 -27.046 9.574 1.00 22.55 217 LEU A C 1
ATOM 1382 O O . LEU A 1 178 ? 14.589 -27.181 10.069 1.00 23.89 217 LEU A O 1
ATOM 1387 N N . LEU A 1 179 ? 13.272 -26.126 8.648 1.00 22.99 218 LEU A N 1
ATOM 1388 C CA . LEU A 1 179 ? 14.336 -25.158 8.253 1.00 23.13 218 LEU A CA 1
ATOM 1389 C C . LEU A 1 179 ? 14.322 -23.900 9.110 1.00 24.39 218 LEU A C 1
ATOM 1390 O O . LEU A 1 179 ? 15.350 -23.353 9.535 1.00 24.34 218 LEU A O 1
ATOM 1395 N N . ILE A 1 180 ? 13.140 -23.372 9.320 1.00 25.26 219 ILE A N 1
ATOM 1396 C CA . ILE A 1 180 ? 13.101 -22.277 10.236 1.00 25.69 219 ILE A CA 1
ATOM 1397 C C . ILE A 1 180 ? 11.749 -22.156 10.862 1.00 25.94 219 ILE A C 1
ATOM 1398 O O . ILE A 1 180 ? 10.719 -22.548 10.280 1.00 25.69 219 ILE A O 1
ATOM 1403 N N . GLN A 1 181 ? 11.762 -21.664 12.084 1.00 26.28 220 GLN A N 1
ATOM 1404 C CA . GLN A 1 181 ? 10.523 -21.427 12.762 1.00 27.30 220 GLN A CA 1
ATOM 1405 C C . GLN A 1 181 ? 10.507 -20.086 13.529 1.00 27.08 220 GLN A C 1
ATOM 1406 O O . GLN A 1 181 ? 11.462 -19.696 14.204 1.00 26.08 220 GLN A O 1
ATOM 1412 N N . TRP A 1 182 ? 9.445 -19.332 13.309 1.00 27.97 221 TRP A N 1
ATOM 1413 C CA . TRP A 1 182 ? 9.262 -18.097 14.026 1.00 29.98 221 TRP A CA 1
ATOM 1414 C C . TRP A 1 182 ? 8.093 -18.243 15.059 1.00 29.51 221 TRP A C 1
ATOM 1415 O O . TRP A 1 182 ? 7.008 -18.751 14.713 1.00 30.25 221 TRP A O 1
ATOM 1426 N N . PRO A 1 183 ? 8.275 -17.767 16.316 1.00 28.93 222 PRO A N 1
ATOM 1427 C CA . PRO A 1 183 ? 9.382 -16.993 16.917 1.00 28.72 222 PRO A CA 1
ATOM 1428 C C . PRO A 1 183 ? 10.463 -17.826 17.666 1.00 29.08 222 PRO A C 1
ATOM 1429 O O . PRO A 1 183 ? 11.462 -17.281 18.063 1.00 29.39 222 PRO A O 1
ATOM 1433 N N . SER A 1 184 ? 10.270 -19.115 17.880 1.00 28.54 223 SER A N 1
ATOM 1434 C CA . SER A 1 184 ? 11.283 -19.886 18.555 1.00 28.98 223 SER A CA 1
ATOM 1435 C C . SER A 1 184 ? 12.671 -19.752 17.941 1.00 29.03 223 SER A C 1
ATOM 1436 O O . SER A 1 184 ? 13.610 -19.806 18.648 1.00 29.49 223 SER A O 1
ATOM 1439 N N . LEU A 1 185 ? 12.813 -19.635 16.628 1.00 29.23 224 LEU A N 1
ATOM 1440 C CA . LEU A 1 185 ? 14.146 -19.693 15.982 1.00 30.01 224 LEU A CA 1
ATOM 1441 C C . LEU A 1 185 ? 14.775 -21.108 15.934 1.00 30.07 224 LEU A C 1
ATOM 1442 O O . LEU A 1 185 ? 15.925 -21.271 15.541 1.00 30.06 224 LEU A O 1
ATOM 1447 N N . GLN A 1 186 ? 14.029 -22.143 16.296 1.00 29.90 225 GLN A N 1
ATOM 1448 C CA . GLN A 1 186 ? 14.556 -23.491 16.073 1.00 29.59 225 GLN A CA 1
ATOM 1449 C C . GLN A 1 186 ? 14.792 -23.845 14.611 1.00 29.72 225 GLN A C 1
ATOM 1450 O O . GLN A 1 186 ? 14.269 -23.223 13.674 1.00 30.24 225 GLN A O 1
ATOM 1456 N N . THR A 1 187 ? 15.603 -24.857 14.404 1.00 30.22 226 THR A N 1
ATOM 1457 C CA . THR A 1 187 ? 15.994 -25.199 13.047 1.00 30.48 226 THR A CA 1
ATOM 1458 C C . THR A 1 187 ? 16.707 -26.549 13.086 1.00 30.86 226 THR A C 1
ATOM 1459 O O . THR A 1 187 ? 17.353 -26.856 14.068 1.00 31.42 226 THR A O 1
ATOM 1463 N N . GLY A 1 188 ? 16.549 -27.381 12.062 1.00 31.28 227 GLY A N 1
ATOM 1464 C CA . GLY A 1 188 ? 17.274 -28.656 11.995 1.00 31.37 227 GLY A CA 1
ATOM 1465 C C . GLY A 1 188 ? 16.440 -29.857 12.442 1.00 32.16 227 GLY A C 1
ATOM 1466 O O . GLY A 1 188 ? 16.520 -30.966 11.860 1.00 32.60 227 GLY A O 1
ATOM 1467 N N . ARG A 1 189 ? 15.596 -29.651 13.451 1.00 31.51 228 ARG A N 1
ATOM 1468 C CA . ARG A 1 189 ? 14.908 -30.779 14.026 1.00 29.37 228 ARG A CA 1
ATOM 1469 C C . ARG A 1 189 ? 13.946 -31.447 13.101 1.00 28.72 228 ARG A C 1
ATOM 1470 O O . ARG A 1 189 ? 13.554 -30.902 12.071 1.00 28.60 228 ARG A O 1
ATOM 1478 N N . ASP A 1 190 ? 13.655 -32.698 13.432 1.00 28.46 229 ASP A N 1
ATOM 1479 C CA . ASP A 1 190 ? 12.840 -33.559 12.594 1.00 27.76 229 ASP A CA 1
ATOM 1480 C C . ASP A 1 190 ? 11.409 -33.562 13.105 1.00 27.70 229 ASP A C 1
ATOM 1481 O O . ASP A 1 190 ? 11.117 -34.032 14.184 1.00 26.58 229 ASP A O 1
ATOM 1494 N N . ALA A 1 192 ? 8.724 -34.906 11.436 1.00 27.78 231 ALA A N 1
ATOM 1495 C CA . ALA A 1 192 ? 7.802 -35.822 10.748 1.00 26.62 231 ALA A CA 1
ATOM 1496 C C . ALA A 1 192 ? 6.621 -36.449 11.611 1.00 26.41 231 ALA A C 1
ATOM 1497 O O . ALA A 1 192 ? 5.659 -36.962 11.026 1.00 25.57 231 ALA A O 1
ATOM 1499 N N . ASN A 1 193 ? 6.691 -36.445 12.956 1.00 24.83 232 ASN A N 1
ATOM 1500 C CA . ASN A 1 193 ? 5.651 -37.093 13.699 1.00 24.23 232 ASN A CA 1
ATOM 1501 C C . ASN A 1 193 ? 4.454 -36.170 13.778 1.00 24.34 232 ASN A C 1
ATOM 1502 O O . ASN A 1 193 ? 3.353 -36.597 14.083 1.00 25.01 232 ASN A O 1
ATOM 1515 N N . VAL A 1 195 ? 1.140 -34.224 12.959 1.00 21.91 234 VAL A N 1
ATOM 1516 C CA . VAL A 1 195 ? -0.027 -34.575 12.247 1.00 23.21 234 VAL A CA 1
ATOM 1517 C C . VAL A 1 195 ? 0.091 -34.043 10.829 1.00 24.84 234 VAL A C 1
ATOM 1518 O O . VAL A 1 195 ? -0.348 -34.717 9.850 1.00 26.18 234 VAL A O 1
ATOM 1522 N N . LEU A 1 196 ? 0.616 -32.819 10.713 1.00 25.13 235 LEU A N 1
ATOM 1523 C CA . LEU A 1 196 ? 0.887 -32.220 9.410 1.00 25.49 235 LEU A CA 1
ATOM 1524 C C . LEU A 1 196 ? 1.484 -33.236 8.417 1.00 25.88 235 LEU A C 1
ATOM 1525 O O . LEU A 1 196 ? 1.088 -33.279 7.235 1.00 25.76 235 LEU A O 1
ATOM 1530 N N . PHE A 1 197 ? 2.443 -34.042 8.900 1.00 25.40 236 PHE A N 1
ATOM 1531 C CA . PHE A 1 197 ? 3.085 -34.985 8.016 1.00 26.39 236 PHE A CA 1
ATOM 1532 C C . PHE A 1 197 ? 2.461 -36.376 8.045 1.00 27.71 236 PHE A C 1
ATOM 1533 O O . PHE A 1 197 ? 2.454 -37.060 7.004 1.00 29.12 236 PHE A O 1
ATOM 1541 N N . GLN A 1 198 ? 1.941 -36.805 9.197 1.00 28.24 237 GLN A N 1
ATOM 1542 C CA . GLN A 1 198 ? 1.316 -38.116 9.288 1.00 28.71 237 GLN A CA 1
ATOM 1543 C C . GLN A 1 198 ? -0.030 -38.209 8.530 1.00 30.21 237 GLN A C 1
ATOM 1544 O O . GLN A 1 198 ? -0.287 -39.214 7.863 1.00 30.80 237 GLN A O 1
ATOM 1550 N N . LYS A 1 199 ? -0.877 -37.166 8.549 1.00 30.59 238 LYS A N 1
ATOM 1551 C CA . LYS A 1 199 ? -2.212 -37.305 7.918 1.00 29.50 238 LYS A CA 1
ATOM 1552 C C . LYS A 1 199 ? -2.570 -36.139 6.964 1.00 29.16 238 LYS A C 1
ATOM 1553 O O . LYS A 1 199 ? -3.012 -36.357 5.828 1.00 29.68 238 LYS A O 1
ATOM 1559 N N . ALA A 1 200 ? -2.345 -34.904 7.372 1.00 27.52 239 ALA A N 1
ATOM 1560 C CA . ALA A 1 200 ? -2.734 -33.813 6.505 1.00 27.34 239 ALA A CA 1
ATOM 1561 C C . ALA A 1 200 ? -1.998 -33.747 5.139 1.00 28.26 239 ALA A C 1
ATOM 1562 O O . ALA A 1 200 ? -2.641 -33.647 4.087 1.00 28.01 239 ALA A O 1
ATOM 1564 N N . LEU A 1 201 ? -0.667 -33.754 5.114 1.00 27.71 240 LEU A N 1
ATOM 1565 C CA . LEU A 1 201 ? -0.060 -33.646 3.790 1.00 27.46 240 LEU A CA 1
ATOM 1566 C C . LEU A 1 201 ? -0.386 -34.877 2.899 1.00 27.91 240 LEU A C 1
ATOM 1567 O O . LEU A 1 201 ? -0.598 -34.742 1.678 1.00 27.67 240 LEU A O 1
ATOM 1572 N N . PRO A 1 202 ? -0.440 -36.076 3.500 1.00 27.59 241 PRO A N 1
ATOM 1573 C CA . PRO A 1 202 ? -0.770 -37.205 2.599 1.00 27.82 241 PRO A CA 1
ATOM 1574 C C . PRO A 1 202 ? -2.140 -37.020 2.023 1.00 29.32 241 PRO A C 1
ATOM 1575 O O . PRO A 1 202 ? -2.385 -37.502 0.946 1.00 30.20 241 PRO A O 1
ATOM 1579 N N . ARG A 1 203 ? -3.030 -36.317 2.731 1.00 31.22 242 ARG A N 1
ATOM 1580 C CA . ARG A 1 203 ? -4.417 -36.134 2.284 1.00 31.80 242 ARG A CA 1
ATOM 1581 C C . ARG A 1 203 ? -4.458 -34.931 1.369 1.00 32.29 242 ARG A C 1
ATOM 1582 O O . ARG A 1 203 ? -5.276 -34.878 0.499 1.00 32.85 242 ARG A O 1
ATOM 1590 N N . SER A 1 204 ? -3.592 -33.946 1.567 1.00 32.61 243 SER A N 1
ATOM 1591 C CA . SER A 1 204 ? -3.534 -32.884 0.582 1.00 32.87 243 SER A CA 1
ATOM 1592 C C . SER A 1 204 ? -2.930 -31.565 0.976 1.00 32.57 243 SER A C 1
ATOM 1593 O O . SER A 1 204 ? -2.567 -31.376 2.123 1.00 34.13 243 SER A O 1
ATOM 1596 N N . PRO A 1 205 ? -2.583 -30.722 0.005 1.00 32.00 244 PRO A N 1
ATOM 1597 C CA . PRO A 1 205 ? -1.259 -30.194 -0.044 1.00 31.89 244 PRO A CA 1
ATOM 1598 C C . PRO A 1 205 ? -1.389 -28.705 0.385 1.00 32.77 244 PRO A C 1
ATOM 1599 O O . PRO A 1 205 ? -0.356 -28.046 0.583 1.00 32.94 244 PRO A O 1
ATOM 1603 N N . ASP A 1 206 ? -2.590 -28.151 0.627 1.00 33.20 245 ASP A N 1
ATOM 1604 C CA . ASP A 1 206 ? -3.157 -27.727 1.917 1.00 34.54 245 ASP A CA 1
ATOM 1605 C C . ASP A 1 206 ? -4.590 -28.130 2.291 1.00 35.15 245 ASP A C 1
ATOM 1606 O O . ASP A 1 206 ? -5.344 -28.721 1.441 1.00 36.72 245 ASP A O 1
ATOM 1611 N N . GLY A 1 207 ? -5.062 -27.685 3.471 1.00 34.35 246 GLY A N 1
ATOM 1612 C CA . GLY A 1 207 ? -4.454 -26.663 4.275 1.00 33.39 246 GLY A CA 1
ATOM 1613 C C . GLY A 1 207 ? -5.013 -26.064 5.597 1.00 33.40 246 GLY A C 1
ATOM 1614 O O . GLY A 1 207 ? -4.416 -25.072 6.022 1.00 35.15 246 GLY A O 1
ATOM 1615 N N . TYR A 1 208 ? -6.013 -26.579 6.339 1.00 31.47 247 TYR A N 1
ATOM 1616 C CA . TYR A 1 208 ? -6.333 -25.872 7.652 1.00 31.27 247 TYR A CA 1
ATOM 1617 C C . TYR A 1 208 ? -6.997 -26.634 8.802 1.00 31.30 247 TYR A C 1
ATOM 1618 O O . TYR A 1 208 ? -8.006 -27.223 8.587 1.00 31.89 247 TYR A O 1
ATOM 1627 N N . TYR A 1 209 ? -6.510 -26.584 10.037 1.00 31.04 248 TYR A N 1
ATOM 1628 C CA . TYR A 1 209 ? -7.098 -27.463 11.068 1.00 30.85 248 TYR A CA 1
ATOM 1629 C C . TYR A 1 209 ? -6.645 -27.190 12.489 1.00 31.50 248 TYR A C 1
ATOM 1630 O O . TYR A 1 209 ? -5.780 -26.365 12.730 1.00 33.38 248 TYR A O 1
ATOM 1639 N N . LEU A 1 210 ? -7.187 -27.890 13.458 1.00 31.35 249 LEU A N 1
ATOM 1640 C CA . LEU A 1 210 ? -6.866 -27.500 14.816 1.00 31.63 249 LEU A CA 1
ATOM 1641 C C . LEU A 1 210 ? -5.824 -28.419 15.378 1.00 30.93 249 LEU A C 1
ATOM 1642 O O . LEU A 1 210 ? -5.902 -29.582 15.157 1.00 31.65 249 LEU A O 1
ATOM 1647 N N . THR A 1 211 ? -4.841 -27.933 16.114 1.00 31.15 250 THR A N 1
ATOM 1648 C CA . THR A 1 211 ? -3.743 -28.825 16.486 1.00 30.77 250 THR A CA 1
ATOM 1649 C C . THR A 1 211 ? -2.957 -28.277 17.674 1.00 31.41 250 THR A C 1
ATOM 1650 O O . THR A 1 211 ? -3.256 -27.214 18.201 1.00 32.58 250 THR A O 1
ATOM 1654 N N . VAL A 1 212 ? -1.961 -29.002 18.143 1.00 31.77 251 VAL A N 1
ATOM 1655 C CA . VAL A 1 212 ? -1.219 -28.522 19.290 1.00 30.78 251 VAL A CA 1
ATOM 1656 C C . VAL A 1 212 ? 0.186 -28.116 18.817 1.00 31.35 251 VAL A C 1
ATOM 1657 O O . VAL A 1 212 ? 0.849 -28.858 18.130 1.00 31.94 251 VAL A O 1
ATOM 1661 N N . SER A 1 213 ? 0.654 -26.942 19.202 1.00 31.49 252 SER A N 1
ATOM 1662 C CA . SER A 1 213 ? 1.980 -26.533 18.848 1.00 31.20 252 SER A CA 1
ATOM 1663 C C . SER A 1 213 ? 2.955 -27.400 19.561 1.00 31.81 252 SER A C 1
ATOM 1664 O O . SER A 1 213 ? 2.874 -27.607 20.767 1.00 33.00 252 SER A O 1
ATOM 1667 N N . PRO A 1 214 ? 3.930 -27.879 18.825 1.00 31.80 253 PRO A N 1
ATOM 1668 C CA . PRO A 1 214 ? 4.999 -28.602 19.436 1.00 32.21 253 PRO A CA 1
ATOM 1669 C C . PRO A 1 214 ? 6.006 -27.650 20.064 1.00 32.60 253 PRO A C 1
ATOM 1670 O O . PRO A 1 214 ? 6.920 -28.100 20.760 1.00 32.64 253 PRO A O 1
ATOM 1674 N N . PHE A 1 215 ? 5.870 -26.355 19.815 1.00 33.27 254 PHE A N 1
ATOM 1675 C CA . PHE A 1 215 ? 6.877 -25.424 20.325 1.00 34.01 254 PHE A CA 1
ATOM 1676 C C . PHE A 1 215 ? 6.483 -24.850 21.653 1.00 34.79 254 PHE A C 1
ATOM 1677 O O . PHE A 1 215 ? 7.332 -24.589 22.465 1.00 35.55 254 PHE A O 1
ATOM 1685 N N . ASP A 1 216 ? 5.201 -24.681 21.899 1.00 35.63 255 ASP A N 1
ATOM 1686 C CA . ASP A 1 216 ? 4.808 -24.062 23.135 1.00 36.10 255 ASP A CA 1
ATOM 1687 C C . ASP A 1 216 ? 3.621 -24.778 23.741 1.00 36.92 255 ASP A C 1
ATOM 1688 O O . ASP A 1 216 ? 3.096 -24.330 24.745 1.00 38.15 255 ASP A O 1
ATOM 1693 N N . GLY A 1 217 ? 3.153 -25.869 23.135 1.00 36.70 256 GLY A N 1
ATOM 1694 C CA . GLY A 1 217 ? 2.138 -26.641 23.811 1.00 35.98 256 GLY A CA 1
ATOM 1695 C C . GLY A 1 217 ? 0.762 -26.040 23.697 1.00 36.30 256 GLY A C 1
ATOM 1696 O O . GLY A 1 217 ? -0.184 -26.582 24.210 1.00 37.73 256 GLY A O 1
ATOM 1697 N N . LEU A 1 218 ? 0.599 -24.938 23.012 1.00 35.69 257 LEU A N 1
ATOM 1698 C CA . LEU A 1 218 ? -0.717 -24.347 22.986 1.00 35.75 257 LEU A CA 1
ATOM 1699 C C . LEU A 1 218 ? -1.586 -24.944 21.908 1.00 35.93 257 LEU A C 1
ATOM 1700 O O . LEU A 1 218 ? -1.084 -25.478 20.929 1.00 35.82 257 LEU A O 1
ATOM 1705 N N . THR A 1 219 ? -2.895 -24.813 22.076 1.00 35.61 258 THR A N 1
ATOM 1706 C CA . THR A 1 219 ? -3.828 -25.203 21.062 1.00 35.84 258 THR A CA 1
ATOM 1707 C C . THR A 1 219 ? -3.933 -24.084 20.052 1.00 35.71 258 THR A C 1
ATOM 1708 O O . THR A 1 219 ? -4.089 -22.934 20.457 1.00 36.63 258 THR A O 1
ATOM 1712 N N . LYS A 1 220 ? -3.875 -24.399 18.751 1.00 34.56 259 LYS A N 1
ATOM 1713 C CA . LYS A 1 220 ? -4.142 -23.389 17.754 1.00 33.35 259 LYS A CA 1
ATOM 1714 C C . LYS A 1 220 ? -4.672 -23.922 16.469 1.00 33.04 259 LYS A C 1
ATOM 1715 O O . LYS A 1 220 ? -4.556 -25.110 16.184 1.00 32.36 259 LYS A O 1
ATOM 1721 N N . TYR A 1 221 ? -5.314 -23.022 15.730 1.00 32.64 260 TYR A N 1
ATOM 1722 C CA . TYR A 1 221 ? -5.634 -23.258 14.349 1.00 33.23 260 TYR A CA 1
ATOM 1723 C C . TYR A 1 221 ? -4.380 -23.028 13.513 1.00 31.80 260 TYR A C 1
ATOM 1724 O O . TYR A 1 221 ? -3.671 -22.036 13.715 1.00 31.05 260 TYR A O 1
ATOM 1733 N N . LEU A 1 222 ? -4.141 -23.955 12.581 1.00 30.36 261 LEU A N 1
ATOM 1734 C CA . LEU A 1 222 ? -2.988 -23.968 11.705 1.00 28.93 261 LEU A CA 1
ATOM 1735 C C . LEU A 1 222 ? -3.398 -24.094 10.235 1.00 29.41 261 LEU A C 1
ATOM 1736 O O . LEU A 1 222 ? -4.263 -24.952 9.801 1.00 30.53 261 LEU A O 1
ATOM 1741 N N . ALA A 1 223 ? -2.785 -23.247 9.438 1.00 27.84 262 ALA A N 1
ATOM 1742 C CA . ALA A 1 223 ? -2.976 -23.374 8.015 1.00 27.21 262 ALA A CA 1
ATOM 1743 C C . ALA A 1 223 ? -1.592 -23.729 7.453 1.00 27.04 262 ALA A C 1
ATOM 1744 O O . ALA A 1 223 ? -0.568 -23.181 7.913 1.00 26.26 262 ALA A O 1
ATOM 1746 N N . TYR A 1 224 ? -1.576 -24.650 6.486 1.00 26.03 263 TYR A N 1
ATOM 1747 C CA . TYR A 1 224 ? -0.363 -25.060 5.816 1.00 25.85 263 TYR A CA 1
ATOM 1748 C C . TYR A 1 224 ? -0.597 -25.160 4.342 1.00 25.91 263 TYR A C 1
ATOM 1749 O O . TYR A 1 224 ? -1.713 -25.384 3.885 1.00 26.90 263 TYR A O 1
ATOM 1758 N N . ARG A 1 225 ? 0.494 -25.059 3.609 1.00 26.12 264 ARG A N 1
ATOM 1759 C CA . ARG A 1 225 ? 0.488 -25.159 2.164 1.00 26.63 264 ARG A CA 1
ATOM 1760 C C . ARG A 1 225 ? 1.851 -25.609 1.564 1.00 26.18 264 ARG A C 1
ATOM 1761 O O . ARG A 1 225 ? 2.914 -25.031 1.862 1.00 26.03 264 ARG A O 1
ATOM 1769 N N . ARG A 1 226 ? 1.822 -26.641 0.722 1.00 26.03 265 ARG A N 1
ATOM 1770 C CA . ARG A 1 226 ? 3.027 -27.018 -0.045 1.00 25.59 265 ARG A CA 1
ATOM 1771 C C . ARG A 1 226 ? 3.521 -25.802 -0.780 1.00 26.17 265 ARG A C 1
ATOM 1772 O O . ARG A 1 226 ? 2.715 -25.048 -1.332 1.00 27.24 265 ARG A O 1
ATOM 1780 N N . VAL A 1 227 ? 4.835 -25.616 -0.777 1.00 25.77 266 VAL A N 1
ATOM 1781 C CA . VAL A 1 227 ? 5.458 -24.547 -1.483 1.00 25.15 266 VAL A CA 1
ATOM 1782 C C . VAL A 1 227 ? 5.636 -24.911 -2.978 1.00 26.20 266 VAL A C 1
ATOM 1783 O O . VAL A 1 227 ? 6.308 -25.848 -3.388 1.00 25.28 266 VAL A O 1
ATOM 1787 N N . SER A 1 228 ? 5.024 -24.137 -3.821 1.00 27.61 267 SER A N 1
ATOM 1788 C CA . SER A 1 228 ? 5.163 -24.451 -5.215 1.00 29.22 267 SER A CA 1
ATOM 1789 C C . SER A 1 228 ? 6.647 -24.566 -5.722 1.00 28.91 267 SER A C 1
ATOM 1790 O O . SER A 1 228 ? 7.490 -23.698 -5.445 1.00 27.63 267 SER A O 1
ATOM 1793 N N . ARG A 1 229 ? 6.946 -25.661 -6.433 1.00 29.31 268 ARG A N 1
ATOM 1794 C CA . ARG A 1 229 ? 8.176 -25.767 -7.199 1.00 29.90 268 ARG A CA 1
ATOM 1795 C C . ARG A 1 229 ? 9.439 -26.179 -6.392 1.00 30.25 268 ARG A C 1
ATOM 1796 O O . ARG A 1 229 ? 10.540 -26.251 -6.977 1.00 31.82 268 ARG A O 1
ATOM 1804 N N . TYR A 1 230 ? 9.307 -26.413 -5.075 1.00 28.96 269 TYR A N 1
ATOM 1805 C CA . TYR A 1 230 ? 10.384 -26.929 -4.197 1.00 28.24 269 TYR A CA 1
ATOM 1806 C C . TYR A 1 230 ? 9.755 -27.814 -3.125 1.00 27.92 269 TYR A C 1
ATOM 1807 O O . TYR A 1 230 ? 8.655 -27.520 -2.690 1.00 27.99 269 TYR A O 1
ATOM 1816 N N . PRO A 1 231 ? 10.457 -28.884 -2.673 1.00 27.19 270 PRO A N 1
ATOM 1817 C CA . PRO A 1 231 ? 9.873 -29.743 -1.615 1.00 25.95 270 PRO A CA 1
ATOM 1818 C C . PRO A 1 231 ? 9.851 -29.069 -0.206 1.00 25.85 270 PRO A C 1
ATOM 1819 O O . PRO A 1 231 ? 10.503 -29.548 0.741 1.00 25.94 270 PRO A O 1
ATOM 1823 N N . LEU A 1 232 ? 9.129 -27.958 -0.080 1.00 25.04 271 LEU A N 1
ATOM 1824 C CA . LEU A 1 232 ? 9.031 -27.227 1.187 1.00 24.54 271 LEU A CA 1
ATOM 1825 C C . LEU A 1 232 ? 7.543 -27.096 1.561 1.00 23.87 271 LEU A C 1
ATOM 1826 O O . LEU A 1 232 ? 6.689 -27.204 0.696 1.00 24.38 271 LEU A O 1
ATOM 1831 N N . VAL A 1 233 ? 7.232 -26.868 2.822 1.00 22.78 272 VAL A N 1
ATOM 1832 C CA . VAL A 1 233 ? 5.866 -26.591 3.234 1.00 22.90 272 VAL A CA 1
ATOM 1833 C C . VAL A 1 233 ? 5.919 -25.350 4.108 1.00 23.02 272 VAL A C 1
ATOM 1834 O O . VAL A 1 233 ? 6.902 -25.132 4.794 1.00 22.18 272 VAL A O 1
ATOM 1838 N N . VAL A 1 234 ? 4.891 -24.520 4.105 1.00 23.80 273 VAL A N 1
ATOM 1839 C CA . VAL A 1 234 ? 4.906 -23.417 5.071 1.00 25.24 273 VAL A CA 1
ATOM 1840 C C . VAL A 1 234 ? 3.743 -23.648 5.975 1.00 26.78 273 VAL A C 1
ATOM 1841 O O . VAL A 1 234 ? 2.728 -24.221 5.529 1.00 27.12 273 VAL A O 1
ATOM 1845 N N . THR A 1 235 ? 3.853 -23.222 7.231 1.00 27.61 274 THR A N 1
ATOM 1846 C CA . THR A 1 235 ? 2.683 -23.278 8.113 1.00 28.39 274 THR A CA 1
ATOM 1847 C C . THR A 1 235 ? 2.517 -21.949 8.835 1.00 28.73 274 THR A C 1
ATOM 1848 O O . THR A 1 235 ? 3.522 -21.345 9.150 1.00 28.87 274 THR A O 1
ATOM 1852 N N . VAL A 1 236 ? 1.271 -21.491 9.068 1.00 29.58 275 VAL A N 1
ATOM 1853 C CA . VAL A 1 236 ? 0.961 -20.331 9.940 1.00 29.48 275 VAL A CA 1
ATOM 1854 C C . VAL A 1 236 ? 0.007 -20.804 10.987 1.00 30.32 275 VAL A C 1
ATOM 1855 O O . VAL A 1 236 ? -0.983 -21.444 10.657 1.00 30.42 275 VAL A O 1
ATOM 1859 N N . ALA A 1 237 ? 0.224 -20.400 12.230 1.00 31.86 276 ALA A N 1
ATOM 1860 C CA . ALA A 1 237 ? -0.677 -20.773 13.320 1.00 33.33 276 ALA A CA 1
ATOM 1861 C C . ALA A 1 237 ? -0.942 -19.609 14.256 1.00 34.91 276 ALA A C 1
ATOM 1862 O O . ALA A 1 237 ? -0.123 -18.700 14.368 1.00 34.41 276 ALA A O 1
ATOM 1864 N N . ARG A 1 238 ? -2.110 -19.631 14.895 1.00 37.52 277 ARG A N 1
ATOM 1865 C CA . ARG A 1 238 ? -2.434 -18.718 16.005 1.00 39.45 277 ARG A CA 1
ATOM 1866 C C . ARG A 1 238 ? -3.300 -19.385 17.058 1.00 40.77 277 ARG A C 1
ATOM 1867 O O . ARG A 1 238 ? -4.137 -20.208 16.733 1.00 40.62 277 ARG A O 1
ATOM 1875 N N . THR A 1 239 ? -3.072 -19.054 18.327 1.00 43.35 278 THR A N 1
ATOM 1876 C CA . THR A 1 239 ? -3.993 -19.460 19.383 1.00 45.54 278 THR A CA 1
ATOM 1877 C C . THR A 1 239 ? -5.300 -18.802 19.073 1.00 47.24 278 THR A C 1
ATOM 1878 O O . THR A 1 239 ? -5.341 -17.729 18.493 1.00 45.31 278 THR A O 1
ATOM 1882 N N . GLU A 1 240 ? -6.378 -19.482 19.432 1.00 51.75 279 GLU A N 1
ATOM 1883 C CA . GLU A 1 240 ? -7.708 -18.978 19.151 1.00 56.46 279 GLU A CA 1
ATOM 1884 C C . GLU A 1 240 ? -8.103 -17.786 20.009 1.00 59.05 279 GLU A C 1
ATOM 1885 O O . GLU A 1 240 ? -8.564 -16.775 19.473 1.00 59.00 279 GLU A O 1
ATOM 1891 N N . ASP A 1 241 ? -7.943 -17.924 21.333 1.00 62.57 280 ASP A N 1
ATOM 1892 C CA . ASP A 1 241 ? -8.449 -16.913 22.293 1.00 66.37 280 ASP A CA 1
ATOM 1893 C C . ASP A 1 241 ? -9.588 -17.442 23.258 1.00 68.73 280 ASP A C 1
ATOM 1894 O O . ASP A 1 241 ? -10.641 -17.925 22.800 1.00 69.04 280 ASP A O 1
ATOM 1899 N N . SER A 1 242 ? -9.391 -17.330 24.582 1.00 71.86 281 SER A N 1
ATOM 1900 C CA . SER A 1 242 ? -10.468 -17.662 25.566 1.00 74.13 281 SER A CA 1
ATOM 1901 C C . SER A 1 242 ? -10.244 -17.266 27.050 1.00 76.12 281 SER A C 1
ATOM 1902 O O . SER A 1 242 ? -10.177 -16.068 27.413 1.00 75.70 281 SER A O 1
ATOM 1905 N N . VAL A 1 243 ? -10.137 -18.300 27.897 1.00 78.67 282 VAL A N 1
ATOM 1906 C CA . VAL A 1 243 ? -10.315 -18.159 29.365 1.00 80.76 282 VAL A CA 1
ATOM 1907 C C . VAL A 1 243 ? -10.690 -19.525 30.003 1.00 82.38 282 VAL A C 1
ATOM 1908 O O . VAL A 1 243 ? -11.840 -19.941 29.917 1.00 82.43 282 VAL A O 1
ATOM 1912 N N . LEU A 1 244 ? -9.755 -20.198 30.680 1.00 84.45 283 LEU A N 1
ATOM 1913 C CA . LEU A 1 244 ? -8.405 -19.674 31.036 1.00 86.53 283 LEU A CA 1
ATOM 1914 C C . LEU A 1 244 ? -8.324 -18.281 31.751 1.00 87.37 283 LEU A C 1
ATOM 1915 O O . LEU A 1 244 ? -8.213 -17.234 31.109 1.00 87.56 283 LEU A O 1
ATOM 1920 N N . SER A 1 245 ? -8.407 -18.298 33.083 1.00 88.39 284 SER A N 1
ATOM 1921 C CA . SER A 1 245 ? -8.693 -19.552 33.798 1.00 89.52 284 SER A CA 1
ATOM 1922 C C . SER A 1 245 ? -9.997 -19.409 34.640 1.00 89.63 284 SER A C 1
ATOM 1923 O O . SER A 1 245 ? -10.811 -18.531 34.344 1.00 89.52 284 SER A O 1
ATOM 1926 N N . GLY A 1 246 ? -10.238 -20.298 35.604 1.00 89.94 285 GLY A N 1
ATOM 1927 C CA . GLY A 1 246 ? -9.416 -21.496 35.803 1.00 90.20 285 GLY A CA 1
ATOM 1928 C C . GLY A 1 246 ? -9.690 -22.559 34.748 1.00 90.16 285 GLY A C 1
ATOM 1929 O O . GLY A 1 246 ? -9.180 -22.481 33.621 1.00 90.26 285 GLY A O 1
ATOM 1930 N N . LYS B 1 7 ? 68.105 -16.698 -20.303 1.00 96.69 46 LYS B N 1
ATOM 1931 C CA . LYS B 1 7 ? 68.930 -17.422 -19.262 1.00 96.91 46 LYS B CA 1
ATOM 1932 C C . LYS B 1 7 ? 69.946 -16.422 -18.715 1.00 96.42 46 LYS B C 1
ATOM 1933 O O . LYS B 1 7 ? 70.510 -16.572 -17.608 1.00 96.17 46 LYS B O 1
ATOM 1939 N N . ILE B 1 8 ? 70.149 -15.390 -19.533 1.00 95.94 47 ILE B N 1
ATOM 1940 C CA . ILE B 1 8 ? 71.019 -14.250 -19.222 1.00 94.89 47 ILE B CA 1
ATOM 1941 C C . ILE B 1 8 ? 70.579 -13.514 -17.927 1.00 93.69 47 ILE B C 1
ATOM 1942 O O . ILE B 1 8 ? 71.316 -12.672 -17.403 1.00 93.46 47 ILE B O 1
ATOM 1947 N N . ALA B 1 9 ? 69.402 -13.898 -17.404 1.00 92.20 48 ALA B N 1
ATOM 1948 C CA . ALA B 1 9 ? 68.649 -13.147 -16.357 1.00 90.53 48 ALA B CA 1
ATOM 1949 C C . ALA B 1 9 ? 67.777 -14.001 -15.376 1.00 89.12 48 ALA B C 1
ATOM 1950 O O . ALA B 1 9 ? 67.320 -13.483 -14.342 1.00 89.09 48 ALA B O 1
ATOM 1952 N N . LEU B 1 10 ? 67.548 -15.280 -15.717 1.00 86.99 49 LEU B N 1
ATOM 1953 C CA . LEU B 1 10 ? 66.914 -16.289 -14.832 1.00 84.56 49 LEU B CA 1
ATOM 1954 C C . LEU B 1 10 ? 67.856 -16.771 -13.722 1.00 82.94 49 LEU B C 1
ATOM 1955 O O . LEU B 1 10 ? 67.402 -17.315 -12.699 1.00 82.52 49 LEU B O 1
ATOM 1960 N N . ALA B 1 11 ? 69.167 -16.640 -13.982 1.00 80.60 50 ALA B N 1
ATOM 1961 C CA . ALA B 1 11 ? 70.233 -16.869 -12.994 1.00 77.66 50 ALA B CA 1
ATOM 1962 C C . ALA B 1 11 ? 70.046 -15.882 -11.808 1.00 75.49 50 ALA B C 1
ATOM 1963 O O . ALA B 1 11 ? 70.379 -16.201 -10.628 1.00 74.87 50 ALA B O 1
ATOM 1965 N N . GLN B 1 12 ? 69.481 -14.706 -12.141 1.00 72.10 51 GLN B N 1
ATOM 1966 C CA . GLN B 1 12 ? 69.278 -13.605 -11.187 1.00 68.68 51 GLN B CA 1
ATOM 1967 C C . GLN B 1 12 ? 67.933 -13.703 -10.426 1.00 65.62 51 GLN B C 1
ATOM 1968 O O . GLN B 1 12 ? 67.851 -13.320 -9.243 1.00 65.89 51 GLN B O 1
ATOM 1974 N N . SER B 1 13 ? 66.889 -14.202 -11.093 1.00 61.07 52 SER B N 1
ATOM 1975 C CA . SER B 1 13 ? 65.709 -14.667 -10.386 1.00 56.59 52 SER B CA 1
ATOM 1976 C C . SER B 1 13 ? 66.092 -15.740 -9.368 1.00 54.43 52 SER B C 1
ATOM 1977 O O . SER B 1 13 ? 65.876 -15.572 -8.157 1.00 53.65 52 SER B O 1
ATOM 1980 N N . GLU B 1 14 ? 66.660 -16.847 -9.832 1.00 51.25 53 GLU B N 1
ATOM 1981 C CA . GLU B 1 14 ? 66.948 -17.876 -8.867 1.00 49.36 53 GLU B CA 1
ATOM 1982 C C . GLU B 1 14 ? 67.488 -17.254 -7.569 1.00 49.90 53 GLU B C 1
ATOM 1983 O O . GLU B 1 14 ? 66.953 -17.490 -6.479 1.00 50.17 53 GLU B O 1
ATOM 1989 N N . THR B 1 15 ? 68.515 -16.424 -7.684 1.00 49.95 54 THR B N 1
ATOM 1990 C CA . THR B 1 15 ? 69.077 -15.765 -6.515 1.00 49.99 54 THR B CA 1
ATOM 1991 C C . THR B 1 15 ? 68.116 -14.829 -5.797 1.00 49.35 54 THR B C 1
ATOM 1992 O O . THR B 1 15 ? 68.087 -14.816 -4.586 1.00 49.29 54 THR B O 1
ATOM 1996 N N . GLU B 1 16 ? 67.364 -14.016 -6.514 1.00 48.62 55 GLU B N 1
ATOM 1997 C CA . GL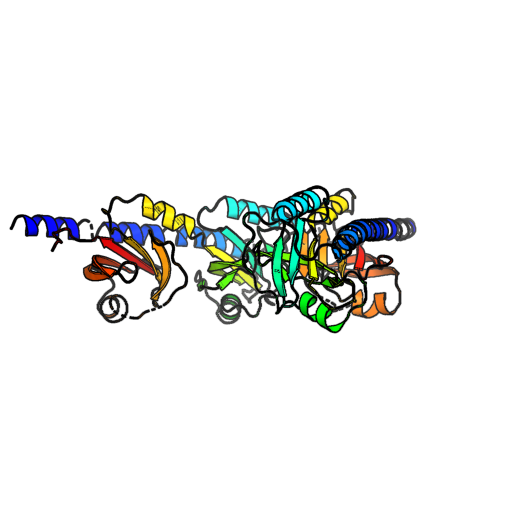U B 1 16 ? 66.424 -13.180 -5.802 1.00 49.51 55 GLU B CA 1
ATOM 1998 C C . GLU B 1 16 ? 65.385 -14.070 -5.056 1.00 49.11 55 GLU B C 1
ATOM 1999 O O . GLU B 1 16 ? 65.089 -13.894 -3.868 1.00 48.94 55 GLU B O 1
ATOM 2013 N N . ARG B 1 18 ? 65.685 -17.288 -4.079 1.00 44.90 57 ARG B N 1
ATOM 2014 C CA . ARG B 1 18 ? 66.273 -18.002 -2.935 1.00 44.04 57 ARG B CA 1
ATOM 2015 C C . ARG B 1 18 ? 66.389 -17.012 -1.774 1.00 44.33 57 ARG B C 1
ATOM 2016 O O . ARG B 1 18 ? 66.378 -17.347 -0.586 1.00 43.90 57 ARG B O 1
ATOM 2024 N N . ASN B 1 19 ? 66.414 -15.754 -2.132 1.00 44.92 58 ASN B N 1
ATOM 2025 C CA . ASN B 1 19 ? 66.731 -14.776 -1.159 1.00 45.80 58 ASN B CA 1
ATOM 2026 C C . ASN B 1 19 ? 65.471 -14.324 -0.426 1.00 45.54 58 ASN B C 1
ATOM 2027 O O . ASN B 1 19 ? 65.478 -14.145 0.800 1.00 45.84 58 ASN B O 1
ATOM 2032 N N . LEU B 1 20 ? 64.385 -14.164 -1.177 1.00 44.83 59 LEU B N 1
ATOM 2033 C CA . LEU B 1 20 ? 63.092 -13.893 -0.586 1.00 44.42 59 LEU B CA 1
ATOM 2034 C C . LEU B 1 20 ? 62.723 -15.008 0.372 1.00 44.02 59 LEU B C 1
ATOM 2035 O O . LEU B 1 20 ? 62.319 -14.765 1.508 1.00 43.81 59 LEU B O 1
ATOM 2040 N N . SER B 1 21 ? 62.860 -16.239 -0.108 1.00 43.29 60 SER B N 1
ATOM 2041 C CA . SER B 1 21 ? 62.534 -17.391 0.698 1.00 43.10 60 SER B CA 1
ATOM 2042 C C . SER B 1 21 ? 63.167 -17.158 2.053 1.00 43.44 60 SER B C 1
ATOM 2043 O O . SER B 1 21 ? 62.563 -17.414 3.102 1.00 43.16 60 SER B O 1
ATOM 2046 N N . HIS B 1 22 ? 64.387 -16.632 2.025 1.00 43.81 61 HIS B N 1
ATOM 2047 C CA . HIS B 1 22 ? 65.097 -16.373 3.255 1.00 43.88 61 HIS B CA 1
ATOM 2048 C C . HIS B 1 22 ? 64.330 -15.406 4.185 1.00 42.98 61 HIS B C 1
ATOM 2049 O O . HIS B 1 22 ? 64.033 -15.721 5.343 1.00 42.18 61 HIS B O 1
ATOM 2056 N N . SER B 1 23 ? 63.960 -14.246 3.672 1.00 42.21 62 SER B N 1
ATOM 2057 C CA . SER B 1 23 ? 63.210 -13.301 4.517 1.00 42.63 62 SER B CA 1
ATOM 2058 C C . SER B 1 23 ? 61.895 -13.830 5.049 1.00 41.48 62 SER B C 1
ATOM 2059 O O . SER B 1 23 ? 61.526 -13.529 6.188 1.00 41.69 62 SER B O 1
ATOM 2062 N N . LEU B 1 24 ? 61.173 -14.561 4.205 1.00 39.97 63 LEU B N 1
ATOM 2063 C CA . LEU B 1 24 ? 59.877 -15.103 4.593 1.00 38.29 63 LEU B CA 1
ATOM 2064 C C . LEU B 1 24 ? 60.089 -16.123 5.685 1.00 37.31 63 LEU B C 1
ATOM 2065 O O . LEU B 1 24 ? 59.365 -16.183 6.657 1.00 36.47 63 LEU B O 1
ATOM 2070 N N . ALA B 1 25 ? 61.124 -16.913 5.531 1.00 37.67 64 ALA B N 1
ATOM 2071 C CA . ALA B 1 25 ? 61.400 -17.900 6.539 1.00 38.60 64 ALA B CA 1
ATOM 2072 C C . ALA B 1 25 ? 61.665 -17.189 7.866 1.00 39.26 64 ALA B C 1
ATOM 2073 O O . ALA B 1 25 ? 61.141 -17.581 8.924 1.00 38.67 64 ALA B O 1
ATOM 2075 N N . GLU B 1 26 ? 62.448 -16.112 7.803 1.00 40.31 65 GLU B N 1
ATOM 2076 C CA . GLU B 1 26 ? 62.792 -15.430 9.018 1.00 41.51 65 GLU B CA 1
ATOM 2077 C C . GLU B 1 26 ? 61.600 -14.758 9.632 1.00 40.61 65 GLU B C 1
ATOM 2078 O O . GLU B 1 26 ? 61.408 -14.821 10.837 1.00 40.82 65 GLU B O 1
ATOM 2084 N N . HIS B 1 27 ? 60.764 -14.169 8.795 1.00 39.95 66 HIS B N 1
ATOM 2085 C CA . HIS B 1 27 ? 59.576 -13.499 9.270 1.00 39.32 66 HIS B CA 1
ATOM 2086 C C . HIS B 1 27 ? 58.732 -14.481 10.044 1.00 39.17 66 HIS B C 1
ATOM 2087 O O . HIS B 1 27 ? 58.173 -14.160 11.079 1.00 39.09 66 HIS B O 1
ATOM 2094 N N . ALA B 1 28 ? 58.677 -15.700 9.530 1.00 38.96 67 ALA B N 1
ATOM 2095 C CA . ALA B 1 28 ? 57.863 -16.725 10.103 1.00 38.47 67 ALA B CA 1
ATOM 2096 C C . ALA B 1 28 ? 58.459 -17.111 11.437 1.00 38.73 67 ALA B C 1
ATOM 2097 O O . ALA B 1 28 ? 57.739 -17.218 12.444 1.00 37.92 67 ALA B O 1
ATOM 2099 N N . THR B 1 29 ? 59.780 -17.315 11.437 1.00 39.09 68 THR B N 1
ATOM 2100 C CA . THR B 1 29 ? 60.483 -17.670 12.656 1.00 39.90 68 THR B CA 1
ATOM 2101 C C . THR B 1 29 ? 60.209 -16.643 13.762 1.00 40.05 68 THR B C 1
ATOM 2102 O O . THR B 1 29 ? 59.796 -17.006 14.867 1.00 40.43 68 THR B O 1
ATOM 2106 N N . HIS B 1 30 ? 60.413 -15.363 13.466 1.00 39.73 69 HIS B N 1
ATOM 2107 C CA . HIS B 1 30 ? 60.175 -14.321 14.448 1.00 39.13 69 HIS B CA 1
ATOM 2108 C C . HIS B 1 30 ? 58.704 -14.250 14.850 1.00 38.47 69 HIS B C 1
ATOM 2109 O O . HIS B 1 30 ? 58.414 -14.163 16.038 1.00 37.88 69 HIS B O 1
ATOM 2116 N N . THR B 1 31 ? 57.777 -14.310 13.887 1.00 37.76 70 THR B N 1
ATOM 2117 C CA . THR B 1 31 ? 56.370 -14.302 14.246 1.00 36.51 70 THR B CA 1
ATOM 2118 C C . THR B 1 31 ? 56.133 -15.440 15.208 1.00 37.35 70 THR B C 1
ATOM 2119 O O . THR B 1 31 ? 55.482 -15.244 16.207 1.00 37.86 70 THR B O 1
ATOM 2123 N N . PHE B 1 32 ? 56.664 -16.629 14.960 1.00 37.32 71 PHE B N 1
ATOM 2124 C CA . PHE B 1 32 ? 56.329 -17.713 15.868 1.00 38.54 71 PHE B CA 1
ATOM 2125 C C . PHE B 1 32 ? 57.007 -17.636 17.222 1.00 40.04 71 PHE B C 1
ATOM 2126 O O . PHE B 1 32 ? 56.440 -18.021 18.246 1.00 40.78 71 PHE B O 1
ATOM 2134 N N . GLN B 1 33 ? 58.227 -17.119 17.238 1.00 41.97 72 GLN B N 1
ATOM 2135 C CA . GLN B 1 33 ? 58.891 -16.711 18.483 1.00 42.86 72 GLN B CA 1
ATOM 2136 C C . GLN B 1 33 ? 58.004 -15.797 19.372 1.00 42.82 72 GLN B C 1
ATOM 2137 O O . GLN B 1 33 ? 57.895 -15.984 20.569 1.00 43.19 72 GLN B O 1
ATOM 2143 N N . GLY B 1 34 ? 57.382 -14.794 18.772 1.00 42.59 73 GLY B N 1
ATOM 2144 C CA . GLY B 1 34 ? 56.454 -13.944 19.480 1.00 42.26 73 GLY B CA 1
ATOM 2145 C C . GLY B 1 34 ? 55.399 -14.733 20.224 1.00 42.46 73 GLY B C 1
ATOM 2146 O O . GLY B 1 34 ? 55.128 -14.486 21.388 1.00 43.50 73 GLY B O 1
ATOM 2147 N N . ALA B 1 35 ? 54.777 -15.694 19.583 1.00 41.98 74 ALA B N 1
ATOM 2148 C CA . ALA B 1 35 ? 53.724 -16.395 20.279 1.00 40.91 74 ALA B CA 1
ATOM 2149 C C . ALA B 1 35 ? 54.298 -17.348 21.311 1.00 40.39 74 ALA B C 1
ATOM 2150 O O . ALA B 1 35 ? 53.703 -17.543 22.373 1.00 40.00 74 ALA B O 1
ATOM 2152 N N . ASP B 1 36 ? 55.421 -17.969 20.969 1.00 39.72 75 ASP B N 1
ATOM 2153 C CA . ASP B 1 36 ? 56.167 -18.847 21.884 1.00 39.99 75 ASP B CA 1
ATOM 2154 C C . ASP B 1 36 ? 56.428 -18.162 23.252 1.00 40.79 75 ASP B C 1
ATOM 2155 O O . ASP B 1 36 ? 56.272 -18.751 24.335 1.00 40.72 75 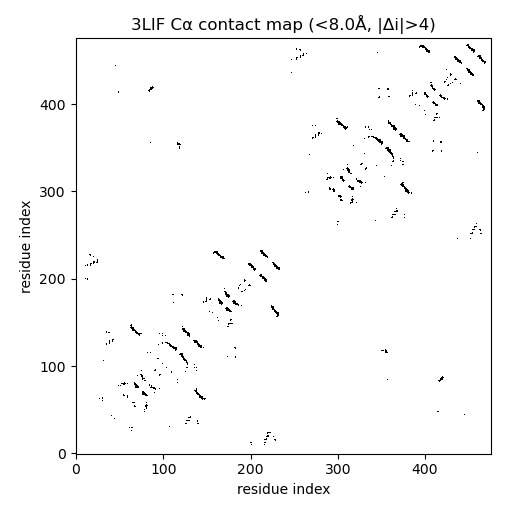ASP B O 1
ATOM 2160 N N . VAL B 1 37 ? 56.848 -16.904 23.195 1.00 41.09 76 VAL B N 1
ATOM 2161 C CA . VAL B 1 37 ? 57.203 -16.185 24.389 1.00 41.59 76 VAL B CA 1
ATOM 2162 C C . VAL B 1 37 ? 55.943 -15.860 25.188 1.00 41.70 76 VAL B C 1
ATOM 2163 O O . VAL B 1 37 ? 55.866 -16.158 26.381 1.00 41.71 76 VAL B O 1
ATOM 2167 N N . VAL B 1 38 ? 54.932 -15.318 24.519 1.00 41.97 77 VAL B N 1
ATOM 2168 C CA . VAL B 1 38 ? 53.667 -15.002 25.191 1.00 42.08 77 VAL B CA 1
ATOM 2169 C C . VAL B 1 38 ? 53.049 -16.212 25.861 1.00 41.85 77 VAL B C 1
ATOM 2170 O O . VAL B 1 38 ? 52.609 -16.156 27.003 1.00 41.66 77 VAL B O 1
ATOM 2174 N N . LEU B 1 39 ? 52.988 -17.314 25.144 1.00 41.85 78 LEU B N 1
ATOM 2175 C CA . LEU B 1 39 ? 52.405 -18.471 25.755 1.00 42.08 78 LEU B CA 1
ATOM 2176 C C . LEU B 1 39 ? 53.358 -18.943 26.829 1.00 42.81 78 LEU B C 1
ATOM 2177 O O . LEU B 1 39 ? 52.925 -19.509 27.831 1.00 43.44 78 LEU B O 1
ATOM 2182 N N . ASP B 1 40 ? 54.658 -18.773 26.625 1.00 43.40 79 ASP B N 1
ATOM 2183 C CA . ASP B 1 40 ? 55.574 -19.291 27.626 1.00 44.02 79 ASP B CA 1
ATOM 2184 C C . ASP B 1 40 ? 55.341 -18.544 28.962 1.00 44.13 79 ASP B C 1
ATOM 2185 O O . ASP B 1 40 ? 55.391 -19.135 30.043 1.00 42.88 79 ASP B O 1
ATOM 2190 N N . ASP B 1 41 ? 55.047 -17.248 28.877 1.00 44.45 80 ASP B N 1
ATOM 2191 C CA . ASP B 1 41 ? 54.684 -16.503 30.072 1.00 45.39 80 ASP B CA 1
ATOM 2192 C C . ASP B 1 41 ? 53.442 -17.049 30.751 1.00 45.94 80 ASP B C 1
ATOM 2193 O O . ASP B 1 41 ? 53.441 -17.236 31.975 1.00 46.70 80 ASP B O 1
ATOM 2198 N N . ILE B 1 42 ? 52.386 -17.289 29.974 1.00 46.02 81 ILE B N 1
ATOM 2199 C CA . ILE B 1 42 ? 51.206 -18.005 30.478 1.00 45.85 81 ILE B CA 1
ATOM 2200 C C . ILE B 1 42 ? 51.534 -19.357 31.169 1.00 46.86 81 ILE B C 1
ATOM 2201 O O . ILE B 1 42 ? 51.008 -19.671 32.251 1.00 46.15 81 ILE B O 1
ATOM 2206 N N . VAL B 1 43 ? 52.411 -20.155 30.579 1.00 48.39 82 VAL B N 1
ATOM 2207 C CA . VAL B 1 43 ? 52.690 -21.439 31.193 1.00 50.44 82 VAL B CA 1
ATOM 2208 C C . VAL B 1 43 ? 53.142 -21.120 32.600 1.00 52.64 82 VAL B C 1
ATOM 2209 O O . VAL B 1 43 ? 52.748 -21.772 33.558 1.00 54.20 82 VAL B O 1
ATOM 2213 N N . SER B 1 44 ? 53.989 -20.106 32.703 1.00 54.27 83 SER B N 1
ATOM 2214 C CA . SER B 1 44 ? 54.580 -19.671 33.952 1.00 55.18 83 SER B CA 1
ATOM 2215 C C . SER B 1 44 ? 53.489 -19.145 34.877 1.00 55.57 83 SER B C 1
ATOM 2216 O O . SER B 1 44 ? 53.319 -19.627 35.981 1.00 56.25 83 SER B O 1
ATOM 2219 N N . PHE B 1 45 ? 52.740 -18.163 34.424 1.00 56.04 84 PHE B N 1
ATOM 2220 C CA . PHE B 1 45 ? 51.671 -17.603 35.223 1.00 57.27 84 PHE B CA 1
ATOM 2221 C C . PHE B 1 45 ? 50.690 -18.622 35.814 1.00 57.74 84 PHE B C 1
ATOM 2222 O O . PHE B 1 45 ? 50.336 -18.511 36.961 1.00 57.96 84 PHE B O 1
ATOM 2238 N N . LYS B 1 47 ? 51.178 -21.885 36.475 1.00 62.86 86 LYS B N 1
ATOM 2239 C CA . LYS B 1 47 ? 52.005 -22.557 37.463 1.00 65.08 86 LYS B CA 1
ATOM 2240 C C . LYS B 1 47 ? 51.981 -21.836 38.818 1.00 66.77 86 LYS B C 1
ATOM 2241 O O . LYS B 1 47 ? 51.759 -22.454 39.842 1.00 67.68 86 LYS B O 1
ATOM 2247 N N . TRP B 1 48 ? 52.202 -20.534 38.843 1.00 68.33 87 TRP B N 1
ATOM 2248 C CA . TRP B 1 48 ? 52.223 -19.858 40.121 1.00 70.38 87 TRP B CA 1
ATOM 2249 C C . TRP B 1 48 ? 50.908 -19.153 40.371 1.00 70.97 87 TRP B C 1
ATOM 2250 O O . TRP B 1 48 ? 50.929 -18.023 40.817 1.00 71.73 87 TRP B O 1
ATOM 2261 N N . ARG B 1 49 ? 49.774 -19.774 40.069 1.00 71.86 88 ARG B N 1
ATOM 2262 C CA . ARG B 1 49 ? 48.464 -19.082 40.201 1.00 72.89 88 ARG B CA 1
ATOM 2263 C C . ARG B 1 49 ? 47.280 -19.879 39.634 1.00 72.41 88 ARG B C 1
ATOM 2264 O O . ARG B 1 49 ? 46.362 -19.304 39.045 1.00 73.07 88 ARG B O 1
ATOM 2272 N N . PRO B 1 50 ? 47.294 -21.202 39.809 1.00 71.81 89 PRO B N 1
ATOM 2273 C CA . PRO B 1 50 ? 46.262 -22.073 39.285 1.00 71.05 89 PRO B CA 1
ATOM 2274 C C . PRO B 1 50 ? 44.882 -21.455 39.083 1.00 70.29 89 PRO B C 1
ATOM 2275 O O . PRO B 1 50 ? 44.195 -21.891 38.179 1.00 70.40 89 PRO B O 1
ATOM 2279 N N . HIS B 1 51 ? 44.460 -20.479 39.885 1.00 69.37 90 HIS B N 1
ATOM 2280 C CA . HIS B 1 51 ? 43.083 -20.001 39.761 1.00 68.80 90 HIS B CA 1
ATOM 2281 C C . HIS B 1 51 ? 42.907 -18.524 39.732 1.00 68.46 90 HIS B C 1
ATOM 2282 O O . HIS B 1 51 ? 42.364 -17.938 40.653 1.00 69.00 90 HIS B O 1
ATOM 2289 N N . PRO B 1 52 ? 43.334 -17.916 38.648 1.00 67.97 91 PRO B N 1
ATOM 2290 C CA . PRO B 1 52 ? 43.140 -16.506 38.362 1.00 67.66 91 PRO B CA 1
ATOM 2291 C C . PRO B 1 52 ? 41.717 -16.046 38.619 1.00 67.23 91 PRO B C 1
ATOM 2292 O O . PRO B 1 52 ? 40.758 -16.776 38.350 1.00 66.81 91 PRO B O 1
ATOM 2296 N N . SER B 1 53 ? 41.586 -14.826 39.119 1.00 67.07 92 SER B N 1
ATOM 2297 C CA . SER B 1 53 ? 40.279 -14.195 39.192 1.00 67.36 92 SER B CA 1
ATOM 2298 C C . SER B 1 53 ? 39.668 -14.140 37.785 1.00 67.67 92 SER B C 1
ATOM 2299 O O . SER B 1 53 ? 40.317 -14.483 36.819 1.00 67.72 92 SER B O 1
ATOM 2302 N N . PRO B 1 54 ? 38.394 -13.764 37.673 1.00 68.03 93 PRO B N 1
ATOM 2303 C CA . PRO B 1 54 ? 37.862 -13.367 36.365 1.00 67.96 93 PRO B CA 1
ATOM 2304 C C . PRO B 1 54 ? 38.570 -12.284 35.553 1.00 67.43 93 PRO B C 1
ATOM 2305 O O . PRO B 1 54 ? 38.314 -12.226 34.371 1.00 67.64 93 PRO B O 1
ATOM 2309 N N . VAL B 1 55 ? 39.409 -11.417 36.126 1.00 67.03 94 VAL B N 1
ATOM 2310 C CA . VAL B 1 55 ? 40.112 -10.403 35.267 1.00 66.55 94 VAL B CA 1
ATOM 2311 C C . VAL B 1 55 ? 40.922 -11.073 34.157 1.00 66.06 94 VAL B C 1
ATOM 2312 O O . VAL B 1 55 ? 41.077 -10.526 33.049 1.00 65.93 94 VAL B O 1
ATOM 2316 N N . PHE B 1 56 ? 41.470 -12.239 34.490 1.00 64.93 95 PHE B N 1
ATOM 2317 C CA . PHE B 1 56 ? 42.374 -12.940 33.615 1.00 64.12 95 PHE B CA 1
ATOM 2318 C C . PHE B 1 56 ? 41.783 -13.132 32.231 1.00 64.01 95 PHE B C 1
ATOM 2319 O O . PHE B 1 56 ? 42.505 -13.100 31.259 1.00 64.01 95 PHE B O 1
ATOM 2327 N N . ASN B 1 57 ? 40.474 -13.330 32.137 1.00 63.72 96 ASN B N 1
ATOM 2328 C CA . ASN B 1 57 ? 39.829 -13.345 30.836 1.00 63.88 96 ASN B CA 1
ATOM 2329 C C . ASN B 1 57 ? 40.027 -12.002 30.123 1.00 63.84 96 ASN B C 1
ATOM 2330 O O . ASN B 1 57 ? 40.163 -11.919 28.900 1.00 63.60 96 ASN B O 1
ATOM 2335 N N . GLU B 1 58 ? 40.066 -10.940 30.900 1.00 64.08 97 GLU B N 1
ATOM 2336 C CA . GLU B 1 58 ? 40.335 -9.643 30.325 1.00 64.61 97 GLU B CA 1
ATOM 2337 C C . GLU B 1 58 ? 41.819 -9.511 29.964 1.00 63.44 97 GLU B C 1
ATOM 2338 O O . GLU B 1 58 ? 42.153 -8.952 28.928 1.00 62.84 97 GLU B O 1
ATOM 2344 N N . ARG B 1 59 ? 42.709 -10.040 30.800 1.00 62.32 98 ARG B N 1
ATOM 2345 C CA . ARG B 1 59 ? 44.112 -9.994 30.436 1.00 61.71 98 ARG B CA 1
ATOM 2346 C C . ARG B 1 59 ? 44.303 -10.692 29.059 1.00 59.92 98 ARG B C 1
ATOM 2347 O O . ARG B 1 59 ? 45.072 -10.232 28.208 1.00 59.74 98 ARG B O 1
ATOM 2355 N N . LEU B 1 60 ? 43.572 -11.778 28.838 1.00 58.10 99 LEU B N 1
ATOM 2356 C CA . LEU B 1 60 ? 43.716 -12.581 27.631 1.00 55.82 99 LEU B CA 1
ATOM 2357 C C . LEU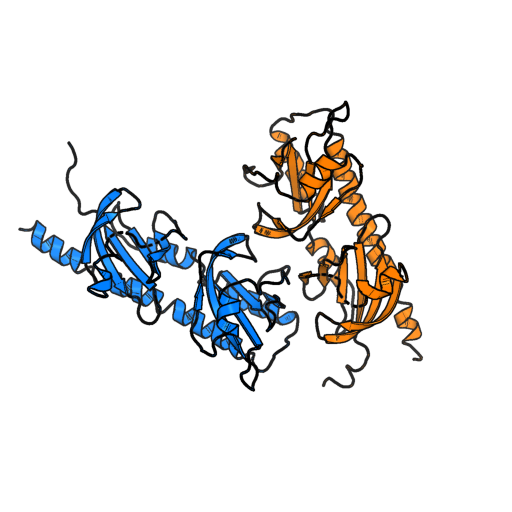 B 1 60 ? 43.240 -11.843 26.398 1.00 55.50 99 LEU B C 1
ATOM 2358 O O . LEU B 1 60 ? 43.902 -11.858 25.391 1.00 54.74 99 LEU B O 1
ATOM 2363 N N . ARG B 1 61 ? 42.085 -11.203 26.467 1.00 55.92 100 ARG B N 1
ATOM 2364 C CA . ARG B 1 61 ? 41.617 -10.378 25.353 1.00 56.51 100 ARG B CA 1
ATOM 2365 C C . ARG B 1 61 ? 42.579 -9.208 25.065 1.00 56.37 100 ARG B C 1
ATOM 2366 O O . ARG B 1 61 ? 42.659 -8.716 23.945 1.00 56.44 100 ARG B O 1
ATOM 2374 N N . ALA B 1 62 ? 43.331 -8.763 26.061 1.00 56.29 101 ALA B N 1
ATOM 2375 C CA . ALA B 1 62 ? 44.307 -7.688 25.807 1.00 56.29 101 ALA B CA 1
ATOM 2376 C C . ALA B 1 62 ? 45.561 -8.217 25.083 1.00 55.74 101 ALA B C 1
ATOM 2377 O O . ALA B 1 62 ? 46.001 -7.636 24.092 1.00 55.35 101 ALA B O 1
ATOM 2379 N N . LEU B 1 63 ? 46.128 -9.296 25.616 1.00 55.20 102 LEU B N 1
ATOM 2380 C CA . LEU B 1 63 ? 47.110 -10.115 24.917 1.00 55.83 102 LEU B CA 1
ATOM 2381 C C . LEU B 1 63 ? 46.767 -10.320 23.429 1.00 55.66 102 LEU B C 1
ATOM 2382 O O . LEU B 1 63 ? 47.427 -9.796 22.561 1.00 55.84 102 LEU B O 1
ATOM 2387 N N . ALA B 1 64 ? 45.730 -11.090 23.141 1.00 55.68 103 ALA B N 1
ATOM 2388 C CA . ALA B 1 64 ? 45.275 -11.284 21.774 1.00 56.13 103 ALA B CA 1
ATOM 2389 C C . ALA B 1 64 ? 45.325 -10.008 20.958 1.00 56.34 103 ALA B C 1
ATOM 2390 O O . ALA B 1 64 ? 45.738 -10.011 19.791 1.00 56.64 103 ALA B O 1
ATOM 2392 N N . ASP B 1 65 ? 44.871 -8.924 21.563 1.00 56.57 104 ASP B N 1
ATOM 2393 C CA . ASP B 1 65 ? 44.789 -7.652 20.870 1.00 56.49 104 ASP B CA 1
ATOM 2394 C C . ASP B 1 65 ? 46.136 -7.078 20.521 1.00 55.10 104 ASP B C 1
ATOM 2395 O O . ASP B 1 65 ? 46.255 -6.418 19.527 1.00 55.02 104 ASP B O 1
ATOM 2400 N N . ASN B 1 66 ? 47.156 -7.312 21.323 1.00 54.52 105 ASN B N 1
ATOM 2401 C CA . ASN B 1 66 ? 48.490 -6.799 20.949 1.00 54.72 105 ASN B CA 1
ATOM 2402 C C . ASN B 1 66 ? 49.199 -7.639 19.953 1.00 53.68 105 ASN B C 1
ATOM 2403 O O . ASN B 1 66 ? 49.959 -7.127 19.166 1.00 54.40 105 ASN B O 1
ATOM 2408 N N . LEU B 1 67 ? 48.982 -8.942 20.033 1.00 52.15 106 LEU B N 1
ATOM 2409 C CA . LEU B 1 67 ? 49.488 -9.850 19.044 1.00 50.05 106 LEU B CA 1
ATOM 2410 C C . LEU B 1 67 ? 48.682 -9.771 17.743 1.00 48.16 106 LEU B C 1
ATOM 2411 O O . LEU B 1 67 ? 47.513 -10.174 17.681 1.00 47.99 106 LEU B O 1
ATOM 2416 N N . PRO B 1 68 ? 49.313 -9.221 16.704 1.00 46.03 107 PRO B N 1
ATOM 2417 C CA . PRO B 1 68 ? 48.663 -9.154 15.441 1.00 44.87 107 PRO B CA 1
ATOM 2418 C C . PRO B 1 68 ? 48.668 -10.531 14.775 1.00 44.31 107 PRO B C 1
ATOM 2419 O O . PRO B 1 68 ? 47.878 -10.761 13.864 1.00 44.68 107 PRO B O 1
ATOM 2423 N N . GLN B 1 69 ? 49.515 -11.450 15.230 1.00 42.95 108 GLN B N 1
ATOM 2424 C CA . GLN B 1 69 ? 49.484 -12.774 14.662 1.00 42.24 108 GLN B CA 1
ATOM 2425 C C . GLN B 1 69 ? 48.572 -13.713 15.426 1.00 42.40 108 GLN B C 1
ATOM 2426 O O . GLN B 1 69 ? 48.373 -14.861 15.013 1.00 42.26 108 GLN B O 1
ATOM 2432 N N . LEU B 1 70 ? 48.050 -13.267 16.561 1.00 42.31 109 LEU B N 1
ATOM 2433 C CA . LEU B 1 70 ? 47.182 -14.143 17.364 1.00 41.99 109 LEU B CA 1
ATOM 2434 C C . LEU B 1 70 ? 45.799 -13.558 17.396 1.00 42.05 109 LEU B C 1
ATOM 2435 O O . LEU B 1 70 ? 45.641 -12.346 17.563 1.00 42.56 109 LEU B O 1
ATOM 2440 N N . SER B 1 71 ? 44.787 -14.380 17.173 1.00 42.30 110 SER B N 1
ATOM 2441 C CA . SER B 1 71 ? 43.427 -13.826 17.179 1.00 42.67 110 SER B CA 1
ATOM 2442 C C . SER B 1 71 ? 42.657 -14.103 18.453 1.00 43.07 110 SER B C 1
ATOM 2443 O O . SER B 1 71 ? 41.703 -13.383 18.742 1.00 43.17 110 SER B O 1
ATOM 2446 N N . ASP B 1 72 ? 43.053 -15.143 19.190 1.00 43.92 111 ASP B N 1
ATOM 2447 C CA . ASP B 1 72 ? 42.792 -15.191 20.627 1.00 45.72 111 ASP B CA 1
ATOM 2448 C C . ASP B 1 72 ? 43.303 -16.393 21.370 1.00 45.70 111 ASP B C 1
ATOM 2449 O O . ASP B 1 72 ? 43.917 -17.278 20.805 1.00 47.18 111 ASP B O 1
ATOM 2454 N N . VAL B 1 73 ? 43.070 -16.418 22.664 1.00 45.60 112 VAL B N 1
ATOM 2455 C CA . VAL B 1 73 ? 43.837 -17.292 23.527 1.00 45.18 112 VAL B CA 1
ATOM 2456 C C . VAL B 1 73 ? 42.878 -17.894 24.549 1.00 45.70 112 VAL B C 1
ATOM 2457 O O . VAL B 1 73 ? 41.939 -17.254 25.017 1.00 45.27 112 VAL B O 1
ATOM 2461 N N . ALA B 1 74 ? 43.107 -19.136 24.898 1.00 46.08 113 ALA B N 1
ATOM 2462 C CA . ALA B 1 74 ? 42.189 -19.765 25.790 1.00 47.05 113 ALA B CA 1
ATOM 2463 C C . ALA B 1 74 ? 42.920 -20.792 26.696 1.00 47.97 113 ALA B C 1
ATOM 2464 O O . ALA B 1 74 ? 44.062 -21.212 26.403 1.00 48.11 113 ALA B O 1
ATOM 2466 N N . ILE B 1 75 ? 42.291 -21.149 27.822 1.00 48.41 114 ILE B N 1
ATOM 2467 C CA . ILE B 1 75 ? 42.891 -22.110 28.732 1.00 48.43 114 ILE B CA 1
ATOM 2468 C C . ILE B 1 75 ? 41.965 -23.286 28.951 1.00 48.78 114 ILE B C 1
ATOM 2469 O O . ILE B 1 75 ? 40.752 -23.100 29.108 1.00 48.72 114 ILE B O 1
ATOM 2474 N N . LEU B 1 76 ? 42.538 -24.486 28.958 1.00 49.15 115 LEU B N 1
ATOM 2475 C CA . LEU B 1 76 ? 41.797 -25.698 29.315 1.00 50.22 115 LEU B CA 1
ATOM 2476 C C . LEU B 1 76 ? 42.398 -26.306 30.587 1.00 51.95 115 LEU B C 1
ATOM 2477 O O . LEU B 1 76 ? 43.635 -26.272 30.722 1.00 52.39 115 LEU B O 1
ATOM 2482 N N . ASP B 1 77 ? 41.577 -26.852 31.513 1.00 53.71 116 ASP B N 1
ATOM 2483 C CA . ASP B 1 77 ? 42.143 -27.783 32.536 1.00 55.58 116 ASP B CA 1
ATOM 2484 C C . ASP B 1 77 ? 42.686 -28.968 31.725 1.00 57.16 116 ASP B C 1
ATOM 2485 O O . ASP B 1 77 ? 42.242 -29.129 30.593 1.00 58.82 116 ASP B O 1
ATOM 2490 N N . ALA B 1 78 ? 43.557 -29.853 32.222 1.00 58.45 117 ALA B N 1
ATOM 2491 C CA . ALA B 1 78 ? 43.435 -30.565 33.456 1.00 58.89 117 ALA B CA 1
ATOM 2492 C C . ALA B 1 78 ? 42.714 -31.792 32.824 1.00 59.30 117 ALA B C 1
ATOM 2493 O O . ALA B 1 78 ? 43.356 -32.818 32.555 1.00 58.59 117 ALA B O 1
ATOM 2495 N N . ASP B 1 79 ? 41.416 -31.648 32.502 1.00 59.40 118 ASP B N 1
ATOM 2496 C CA . ASP B 1 79 ? 40.769 -32.557 31.529 1.00 60.24 118 ASP B CA 1
ATOM 2497 C C . ASP B 1 79 ? 39.965 -31.845 30.442 1.00 60.08 118 ASP B C 1
ATOM 2498 O O . ASP B 1 79 ? 38.739 -32.000 30.336 1.00 60.41 118 ASP B O 1
ATOM 2503 N N . GLY B 1 80 ? 40.693 -31.069 29.640 1.00 59.30 119 GLY B N 1
ATOM 2504 C CA . GLY B 1 80 ? 40.202 -30.503 28.403 1.00 57.93 119 GLY B CA 1
ATOM 2505 C C . GLY B 1 80 ? 39.015 -29.572 28.477 1.00 57.45 119 GLY B C 1
ATOM 2506 O O . GLY B 1 80 ? 38.299 -29.422 27.483 1.00 57.66 119 GLY B O 1
ATOM 2507 N N . GLN B 1 81 ? 38.789 -28.930 29.619 1.00 56.80 120 GLN B N 1
ATOM 2508 C CA . GLN B 1 81 ? 37.645 -28.018 29.703 1.00 56.84 120 GLN B CA 1
ATOM 2509 C C . GLN B 1 81 ? 38.087 -26.595 29.768 1.00 57.00 120 GLN B C 1
ATOM 2510 O O . GLN B 1 81 ? 39.126 -26.275 30.323 1.00 57.55 120 GLN B O 1
ATOM 2516 N N . LEU B 1 82 ? 37.275 -25.729 29.209 1.00 57.13 121 LEU B N 1
ATOM 2517 C CA . LEU B 1 82 ? 37.707 -24.384 28.947 1.00 57.29 121 LEU B CA 1
ATOM 2518 C C . LEU B 1 82 ? 37.479 -23.568 30.212 1.00 57.54 121 LEU B C 1
ATOM 2519 O O . LEU B 1 82 ? 36.341 -23.372 30.633 1.00 57.74 121 LEU B O 1
ATOM 2524 N N . THR B 1 83 ? 38.545 -23.092 30.835 1.00 57.31 122 THR B N 1
ATOM 2525 C CA . THR B 1 83 ? 38.356 -22.330 32.054 1.00 57.08 122 THR B CA 1
ATOM 2526 C C . THR B 1 83 ? 38.439 -20.860 31.782 1.00 56.94 122 THR B C 1
ATOM 2527 O O . THR B 1 83 ? 37.607 -20.122 32.233 1.00 57.48 122 THR B O 1
ATOM 2531 N N . TYR B 1 84 ? 39.441 -20.410 31.040 1.00 57.00 123 TYR B N 1
ATOM 2532 C CA . TYR B 1 84 ? 39.471 -19.005 30.649 1.00 56.14 123 TYR B CA 1
ATOM 2533 C C . TYR B 1 84 ? 39.714 -18.880 29.183 1.00 56.08 123 TYR B C 1
ATOM 2534 O O . TYR B 1 84 ? 40.310 -19.772 28.582 1.00 56.29 123 TYR B O 1
ATOM 2543 N N . ALA B 1 85 ? 39.270 -17.760 28.620 1.00 55.79 124 ALA B N 1
ATOM 2544 C CA . ALA B 1 85 ? 39.496 -17.430 27.217 1.00 55.51 124 ALA B CA 1
ATOM 2545 C C . ALA B 1 85 ? 39.333 -15.931 26.958 1.00 55.45 124 ALA B C 1
ATOM 2546 O O . ALA B 1 85 ? 38.807 -15.209 27.777 1.00 55.48 124 ALA B O 1
ATOM 2548 N N . SER B 1 86 ? 39.774 -15.469 25.803 1.00 55.82 125 SER B N 1
ATOM 2549 C CA . SER B 1 86 ? 39.598 -14.088 25.427 1.00 56.40 125 SER B CA 1
ATOM 2550 C C . SER B 1 86 ? 38.294 -13.872 24.655 1.00 57.15 125 SER B C 1
ATOM 2551 O O . SER B 1 86 ? 38.059 -12.790 24.129 1.00 56.30 125 SER B O 1
ATOM 2554 N N . VAL B 1 87 ? 37.451 -14.892 24.596 1.00 58.74 126 VAL B N 1
ATOM 2555 C CA . VAL B 1 87 ? 36.233 -14.826 23.797 1.00 61.18 126 VAL B CA 1
ATOM 2556 C C . VAL B 1 87 ? 35.104 -14.059 24.503 1.00 62.54 126 VAL B C 1
ATOM 2557 O O . VAL B 1 87 ? 34.952 -14.194 25.720 1.00 62.41 126 VAL B O 1
ATOM 2561 N N . LYS B 1 88 ? 34.317 -13.290 23.721 1.00 64.54 127 LYS B N 1
ATOM 2562 C CA . LYS B 1 88 ? 33.193 -12.412 24.217 1.00 66.04 127 LYS B CA 1
ATOM 2563 C C . LYS B 1 88 ? 32.662 -12.843 25.557 1.00 65.16 127 LYS B C 1
ATOM 2564 O O . LYS B 1 88 ? 33.188 -12.388 26.576 1.00 65.98 127 LYS B O 1
ATOM 2570 N N . PRO B 1 89 ? 31.588 -13.683 25.549 1.00 63.73 128 PRO B N 1
ATOM 2571 C CA . PRO B 1 89 ? 31.149 -14.391 26.753 1.00 62.35 128 PRO B CA 1
ATOM 2572 C C . PRO B 1 89 ? 31.969 -15.694 26.824 1.00 61.22 128 PRO B C 1
ATOM 2573 O O . PRO B 1 89 ? 31.996 -16.466 25.844 1.00 61.21 128 PRO B O 1
ATOM 2577 N N . VAL B 1 90 ? 32.667 -15.909 27.936 1.00 59.30 129 VAL B N 1
ATOM 2578 C CA . VAL B 1 90 ? 33.516 -17.069 28.054 1.00 57.98 129 VAL B CA 1
ATOM 2579 C C . VAL B 1 90 ? 32.656 -18.293 28.045 1.00 58.00 129 VAL B C 1
ATOM 2580 O O . VAL B 1 90 ? 31.999 -18.573 29.035 1.00 58.75 129 VAL B O 1
ATOM 2584 N N . PRO B 1 91 ? 32.681 -19.062 26.945 1.00 58.05 130 PRO B N 1
ATOM 2585 C CA . PRO B 1 91 ? 31.698 -20.141 26.761 1.00 57.71 130 PRO B CA 1
ATOM 2586 C C . PRO B 1 91 ? 32.097 -21.402 27.519 1.00 57.44 130 PRO B C 1
ATOM 2587 O O . PRO B 1 91 ? 33.209 -21.490 28.064 1.00 57.39 130 PRO B O 1
ATOM 2591 N N . ALA B 1 92 ? 31.212 -22.387 27.542 1.00 56.99 131 ALA B N 1
ATOM 2592 C CA . ALA B 1 92 ? 31.554 -23.664 28.170 1.00 56.46 131 ALA B CA 1
ATOM 2593 C C . ALA B 1 92 ? 32.005 -24.570 27.059 1.00 55.88 131 ALA B C 1
ATOM 2594 O O . ALA B 1 92 ? 31.435 -24.542 25.988 1.00 55.89 131 ALA B O 1
ATOM 2596 N N . LEU B 1 93 ? 33.002 -25.402 27.276 1.00 55.09 132 LEU B N 1
ATOM 2597 C CA . LEU B 1 93 ? 33.485 -26.101 26.117 1.00 53.88 132 LEU B CA 1
ATOM 2598 C C . LEU B 1 93 ? 34.333 -27.283 26.444 1.00 52.95 132 LEU B C 1
ATOM 2599 O O . LEU B 1 93 ? 35.358 -27.187 27.117 1.00 52.74 132 LEU B O 1
ATOM 2604 N N . ASP B 1 94 ? 33.917 -28.419 25.952 1.00 52.00 133 ASP B N 1
ATOM 2605 C CA . ASP B 1 94 ? 34.684 -29.585 26.229 1.00 52.01 133 ASP B CA 1
ATOM 2606 C C . ASP B 1 94 ? 35.582 -29.852 25.021 1.00 52.69 133 ASP B C 1
ATOM 2607 O O . ASP B 1 94 ? 35.109 -30.352 23.971 1.00 53.23 133 ASP B O 1
ATOM 2612 N N . ASN B 1 95 ? 36.865 -29.487 25.108 1.00 52.33 134 ASN B N 1
ATOM 2613 C CA . ASN B 1 95 ? 37.719 -29.994 24.058 1.00 51.77 134 ASN B CA 1
ATOM 2614 C C . ASN B 1 95 ? 38.791 -30.952 24.442 1.00 51.17 134 ASN B C 1
ATOM 2615 O O . ASN B 1 95 ? 39.920 -30.914 23.994 1.00 50.72 134 ASN B O 1
ATOM 2620 N N . SER B 1 96 ? 38.330 -31.862 25.276 1.00 51.22 135 SER B N 1
ATOM 2621 C CA . SER B 1 96 ? 39.065 -33.058 25.663 1.00 50.94 135 SER B CA 1
ATOM 2622 C C . SER B 1 96 ? 39.332 -33.964 24.479 1.00 50.31 135 SER B C 1
ATOM 2623 O O . SER B 1 96 ? 40.098 -34.919 24.615 1.00 50.35 135 SER B O 1
ATOM 2626 N N . ASP B 1 97 ? 38.672 -33.712 23.346 1.00 48.97 136 ASP B N 1
ATOM 2627 C CA . ASP B 1 97 ? 38.843 -34.581 22.186 1.00 48.09 136 ASP B CA 1
ATOM 2628 C C . ASP B 1 97 ? 39.885 -34.026 21.219 1.00 47.50 136 ASP B C 1
ATOM 2629 O O . ASP B 1 97 ? 40.292 -34.725 20.286 1.00 47.05 136 ASP B O 1
ATOM 2634 N N . ARG B 1 98 ? 40.310 -32.777 21.449 1.00 46.27 137 ARG B N 1
ATOM 2635 C CA . ARG B 1 98 ? 41.247 -32.104 20.557 1.00 45.16 137 ARG B CA 1
ATOM 2636 C C . ARG B 1 98 ? 42.581 -32.802 20.506 1.00 45.13 137 ARG B C 1
ATOM 2637 O O . ARG B 1 98 ? 43.124 -33.137 21.526 1.00 45.20 137 ARG B O 1
ATOM 2645 N N . SER B 1 99 ? 43.136 -32.995 19.325 1.00 45.46 138 SER B N 1
ATOM 2646 C CA . SER B 1 99 ? 44.369 -33.711 19.272 1.00 46.56 138 SER B CA 1
ATOM 2647 C C . SER B 1 99 ? 45.465 -33.001 20.093 1.00 47.77 138 SER B C 1
ATOM 2648 O O . SER B 1 99 ? 46.332 -33.649 20.700 1.00 47.88 138 SER B O 1
ATOM 2651 N N . TYR B 1 100 ? 45.440 -31.671 20.108 1.00 48.60 139 TYR B N 1
ATOM 2652 C CA . TYR B 1 100 ? 46.492 -30.932 20.779 1.00 49.38 139 TYR B CA 1
ATOM 2653 C C . TYR B 1 100 ? 46.360 -31.031 22.305 1.00 50.82 139 TYR B C 1
ATOM 2654 O O . TYR B 1 100 ? 47.367 -31.070 22.996 1.00 50.99 139 TYR B O 1
ATOM 2663 N N . PHE B 1 101 ? 45.132 -31.088 22.828 1.00 51.89 140 PHE B N 1
ATOM 2664 C CA . PHE B 1 101 ? 44.936 -31.389 24.236 1.00 53.31 140 PHE B CA 1
ATOM 2665 C C . PHE B 1 101 ? 45.515 -32.756 24.554 1.00 54.15 140 PHE B C 1
ATOM 2666 O O . PHE B 1 101 ? 46.379 -32.899 25.414 1.00 54.15 140 PHE B O 1
ATOM 2674 N N . ARG B 1 102 ? 45.039 -33.764 23.842 1.00 55.48 141 ARG B N 1
ATOM 2675 C CA . ARG B 1 102 ? 45.565 -35.108 23.974 1.00 56.88 141 ARG B CA 1
ATOM 2676 C C . ARG B 1 102 ? 47.084 -35.136 24.001 1.00 57.00 141 ARG B C 1
ATOM 2677 O O . ARG B 1 102 ? 47.682 -35.727 24.891 1.00 57.72 141 ARG B O 1
ATOM 2685 N N . TYR B 1 103 ? 47.708 -34.547 22.990 1.00 57.13 142 TYR B N 1
ATOM 2686 C CA . TYR B 1 103 ? 49.157 -34.592 22.868 1.00 56.92 142 TYR B CA 1
ATOM 2687 C C . TYR B 1 103 ? 49.784 -34.094 24.158 1.00 57.27 142 TYR B C 1
ATOM 2688 O O . TYR B 1 103 ? 50.720 -34.684 24.700 1.00 57.07 142 TYR B O 1
ATOM 2697 N N . HIS B 1 104 ? 49.263 -32.990 24.662 1.00 57.08 143 HIS B N 1
ATOM 2698 C CA . HIS B 1 104 ? 49.900 -32.414 25.811 1.00 56.95 143 HIS B CA 1
ATOM 2699 C C . HIS B 1 104 ? 49.726 -33.277 27.022 1.00 57.87 143 HIS B C 1
ATOM 2700 O O . HIS B 1 104 ? 50.566 -33.243 27.898 1.00 58.87 143 HIS B O 1
ATOM 2707 N N . ARG B 1 105 ? 48.681 -34.092 27.065 1.00 58.82 144 ARG B N 1
ATOM 2708 C CA . ARG B 1 105 ? 48.500 -34.974 28.221 1.00 60.07 144 ARG B CA 1
ATOM 2709 C C . ARG B 1 105 ? 49.596 -36.019 28.194 1.00 60.72 144 ARG B C 1
ATOM 2710 O O . ARG B 1 105 ? 50.193 -36.347 29.197 1.00 60.88 144 ARG B O 1
ATOM 2718 N N . ALA B 1 106 ? 49.875 -36.550 27.032 1.00 61.78 145 ALA B N 1
ATOM 2719 C CA . ALA B 1 106 ? 50.838 -37.601 26.998 1.00 63.19 145 ALA B CA 1
ATOM 2720 C C . ALA B 1 106 ? 52.251 -37.096 26.744 1.00 64.26 145 ALA B C 1
ATOM 2721 O O . ALA B 1 106 ? 53.087 -37.871 26.344 1.00 65.13 145 ALA B O 1
ATOM 2723 N N . ASN B 1 107 ? 52.575 -35.826 26.934 1.00 65.30 146 ASN B N 1
ATOM 2724 C CA . ASN B 1 107 ? 53.980 -35.513 26.638 1.00 66.14 146 ASN B CA 1
ATOM 2725 C C . ASN B 1 107 ? 54.855 -34.795 27.662 1.00 67.43 146 ASN B C 1
ATOM 2726 O O . ASN B 1 107 ? 55.934 -35.309 28.015 1.00 68.33 146 ASN B O 1
ATOM 2731 N N . ASP B 1 108 ? 54.421 -33.647 28.173 1.00 67.99 147 ASP B N 1
ATOM 2732 C CA . ASP B 1 108 ? 55.289 -32.912 29.134 1.00 68.42 147 ASP B CA 1
ATOM 2733 C C . ASP B 1 108 ? 56.715 -32.665 28.567 1.00 68.12 147 ASP B C 1
ATOM 2734 O O . ASP B 1 108 ? 57.718 -32.722 29.273 1.00 68.33 147 ASP B O 1
ATOM 2739 N N . ASP B 1 109 ? 56.775 -32.420 27.265 1.00 68.01 148 ASP B N 1
ATOM 2740 C CA . ASP B 1 109 ? 57.892 -31.719 26.664 1.00 67.49 148 ASP B CA 1
ATOM 2741 C C . ASP B 1 109 ? 57.497 -30.219 26.731 1.00 66.87 148 ASP B C 1
ATOM 2742 O O . ASP B 1 109 ? 56.439 -29.880 27.268 1.00 66.88 148 ASP B O 1
ATOM 2747 N N . HIS B 1 110 ? 58.330 -29.321 26.221 1.00 66.34 149 HIS B N 1
ATOM 2748 C CA . HIS B 1 110 ? 58.039 -27.889 26.365 1.00 65.99 149 HIS B CA 1
ATOM 2749 C C . HIS B 1 110 ? 57.931 -27.152 25.028 1.00 64.15 149 HIS B C 1
ATOM 2750 O O . HIS B 1 110 ? 57.930 -25.929 24.998 1.00 64.05 149 HIS B O 1
ATOM 2757 N N . THR B 1 111 ? 57.858 -27.899 23.932 1.00 61.72 150 THR B N 1
ATOM 2758 C CA . THR B 1 111 ? 57.728 -27.311 22.609 1.00 59.38 150 THR B CA 1
ATOM 2759 C C . THR B 1 111 ? 56.335 -26.677 22.448 1.00 56.80 150 THR B C 1
ATOM 2760 O O . THR B 1 111 ? 55.374 -27.125 23.064 1.00 56.17 150 THR B O 1
ATOM 2764 N N . LEU B 1 112 ? 56.259 -25.635 21.619 1.00 53.47 151 LEU B N 1
ATOM 2765 C CA . LEU B 1 112 ? 55.016 -25.054 21.097 1.00 50.18 151 LEU B CA 1
ATOM 2766 C C . LEU B 1 112 ? 54.453 -25.966 20.015 1.00 48.25 151 LEU B C 1
ATOM 2767 O O . LEU B 1 112 ? 55.133 -26.259 19.027 1.00 48.87 151 LEU B O 1
ATOM 2772 N N . LEU B 1 113 ? 53.212 -26.407 20.160 1.00 44.74 152 LEU B N 1
ATOM 2773 C CA . LEU B 1 113 ? 52.682 -27.385 19.228 1.00 41.32 152 LEU B CA 1
ATOM 2774 C C . LEU B 1 113 ? 51.931 -26.582 18.218 1.00 39.59 152 LEU B C 1
ATOM 2775 O O . LEU B 1 113 ? 51.088 -25.764 18.594 1.00 39.31 152 LEU B O 1
ATOM 2780 N N . ILE B 1 114 ? 52.211 -26.815 16.947 1.00 37.21 153 ILE B N 1
ATOM 2781 C CA . ILE B 1 114 ? 51.430 -26.179 15.911 1.00 34.92 153 ILE B CA 1
ATOM 2782 C C . ILE B 1 114 ? 50.515 -27.217 15.340 1.00 34.44 153 ILE B C 1
ATOM 2783 O O . ILE B 1 114 ? 50.975 -28.214 14.818 1.00 33.74 153 ILE B O 1
ATOM 2788 N N . THR B 1 115 ? 49.214 -26.976 15.419 1.00 33.01 154 THR B N 1
ATOM 2789 C CA . THR B 1 115 ? 48.327 -28.034 15.112 1.00 32.97 154 THR B CA 1
ATOM 2790 C C . THR B 1 115 ? 47.169 -27.469 14.309 1.00 32.89 154 THR B C 1
ATOM 2791 O O . THR B 1 115 ? 46.721 -26.360 14.603 1.00 34.35 154 THR B O 1
ATOM 2795 N N . GLY B 1 116 ? 46.709 -28.188 13.279 1.00 31.55 155 GLY B N 1
ATOM 2796 C CA . GLY B 1 116 ? 45.568 -27.763 12.460 1.00 29.82 155 GLY B CA 1
ATOM 2797 C C . GLY B 1 116 ? 45.624 -28.333 11.045 1.00 29.43 155 GLY B C 1
ATOM 2798 O O . GLY B 1 116 ? 46.570 -29.044 10.719 1.00 28.99 155 GLY B O 1
ATOM 2799 N N . PRO B 1 117 ? 44.630 -28.001 10.166 1.00 29.15 156 PRO B N 1
ATOM 2800 C CA . PRO B 1 117 ? 43.535 -27.004 10.409 1.00 28.54 156 PRO B CA 1
ATOM 2801 C C . PRO B 1 117 ? 42.479 -27.632 11.261 1.00 28.29 156 PRO B C 1
ATOM 2802 O O . PRO B 1 117 ? 42.248 -28.812 11.143 1.00 28.16 156 PRO B O 1
ATOM 2806 N N . ILE B 1 118 ? 41.856 -26.860 12.121 1.00 29.14 157 ILE B N 1
ATOM 2807 C CA . ILE B 1 118 ? 40.681 -27.347 12.851 1.00 29.43 157 ILE B CA 1
ATOM 2808 C C . ILE B 1 118 ? 39.680 -26.236 12.805 1.00 30.16 157 ILE B C 1
ATOM 2809 O O . ILE B 1 118 ? 40.034 -25.044 12.673 1.00 30.15 157 ILE B O 1
ATOM 2814 N N . GLN B 1 119 ? 38.423 -26.630 12.885 1.00 31.39 158 GLN B N 1
ATOM 2815 C CA . GLN B 1 119 ? 37.349 -25.659 12.817 1.00 32.86 158 GLN B CA 1
ATOM 2816 C C . GLN B 1 119 ? 37.112 -25.077 14.193 1.00 33.52 158 GLN B C 1
ATOM 2817 O O . GLN B 1 119 ? 36.693 -25.807 15.100 1.00 33.67 158 GLN B O 1
ATOM 2823 N N . SER B 1 120 ? 37.444 -23.793 14.364 1.00 34.27 159 SER B N 1
ATOM 2824 C CA . SER B 1 120 ? 37.332 -23.133 15.683 1.00 35.56 159 SER B CA 1
ATOM 2825 C C . SER B 1 120 ? 36.014 -23.420 16.334 1.00 35.80 159 SER B C 1
ATOM 2826 O O . SER B 1 120 ? 34.965 -23.141 15.777 1.00 36.24 159 SER B O 1
ATOM 2829 N N . ARG B 1 121 ? 36.014 -23.932 17.536 1.00 36.84 160 ARG B N 1
ATOM 2830 C CA . ARG B 1 121 ? 34.689 -24.108 18.146 1.00 37.27 160 ARG B CA 1
ATOM 2831 C C . ARG B 1 121 ? 34.116 -22.840 18.765 1.00 37.70 160 ARG B C 1
ATOM 2832 O O . ARG B 1 121 ? 33.028 -22.850 19.233 1.00 38.58 160 ARG B O 1
ATOM 2840 N N . THR B 1 122 ? 34.817 -21.734 18.755 1.00 38.48 161 THR B N 1
ATOM 2841 C CA . THR B 1 122 ? 34.150 -20.529 19.216 1.00 39.36 161 THR B CA 1
ATOM 2842 C C . THR B 1 122 ? 34.006 -19.549 18.079 1.00 38.99 161 THR B C 1
ATOM 2843 O O . THR B 1 122 ? 33.322 -18.550 18.214 1.00 39.51 161 THR B O 1
ATOM 2847 N N . SER B 1 123 ? 34.660 -19.782 16.945 1.00 37.96 162 SER B N 1
ATOM 2848 C CA . SER B 1 123 ? 34.414 -18.841 15.867 1.00 35.91 162 SER B CA 1
ATOM 2849 C C . SER B 1 123 ? 33.855 -19.513 14.629 1.00 34.56 162 SER B C 1
ATOM 2850 O O . SER B 1 123 ? 33.366 -18.843 13.746 1.00 34.00 162 SER B O 1
ATOM 2853 N N . GLY B 1 124 ? 33.914 -20.835 14.574 1.00 33.51 163 GLY B N 1
ATOM 2854 C CA . GLY B 1 124 ? 33.304 -21.590 13.440 1.00 33.64 163 GLY B CA 1
ATOM 2855 C C . GLY B 1 124 ? 34.110 -21.672 12.138 1.00 33.36 163 GLY B C 1
ATOM 2856 O O . GLY B 1 124 ? 33.694 -22.273 11.133 1.00 34.22 163 GLY B O 1
ATOM 2857 N N . VAL B 1 125 ? 35.284 -21.080 12.167 1.00 32.25 164 VAL B N 1
ATOM 2858 C CA . VAL B 1 125 ? 36.064 -20.813 10.969 1.00 30.98 164 VAL B CA 1
ATOM 2859 C C . VAL B 1 125 ? 37.288 -21.799 10.981 1.00 31.80 164 VAL B C 1
ATOM 2860 O O . VAL B 1 125 ? 37.680 -22.373 12.041 1.00 32.88 164 VAL B O 1
ATOM 2864 N N . TRP B 1 126 ? 37.855 -22.107 9.832 1.00 30.89 165 TRP B N 1
ATOM 2865 C CA . TRP B 1 126 ? 39.008 -23.023 9.868 1.00 30.29 165 TRP B CA 1
ATOM 2866 C C . TRP B 1 126 ? 40.304 -22.306 10.239 1.00 29.73 165 TRP B C 1
ATOM 2867 O O . TRP B 1 126 ? 40.616 -21.270 9.679 1.00 29.76 165 TRP B O 1
ATOM 2878 N N . VAL B 1 127 ? 41.062 -22.868 11.163 1.00 29.50 166 VAL B N 1
ATOM 2879 C CA . VAL B 1 127 ? 42.240 -22.199 11.650 1.00 29.95 166 VAL B CA 1
ATOM 2880 C C . VAL B 1 127 ? 43.319 -23.181 12.049 1.00 31.85 166 VAL B C 1
ATOM 2881 O O . VAL B 1 127 ? 43.118 -24.419 12.115 1.00 32.69 166 VAL B O 1
ATOM 2885 N N . PHE B 1 128 ? 44.466 -22.568 12.337 1.00 32.51 167 PHE B N 1
ATOM 2886 C CA . PHE B 1 128 ? 45.643 -23.186 12.929 1.00 32.30 167 PHE B CA 1
ATOM 2887 C C . PHE B 1 128 ? 45.895 -22.678 14.337 1.00 32.67 167 PHE B C 1
ATOM 2888 O O . PHE B 1 128 ? 45.595 -21.528 14.716 1.00 31.33 167 PHE B O 1
ATOM 2896 N N . VAL B 1 129 ? 46.502 -23.542 15.111 1.00 33.15 168 VAL B N 1
ATOM 2897 C CA . VAL B 1 129 ? 46.522 -23.293 16.516 1.00 34.13 168 VAL B CA 1
ATOM 2898 C C . VAL B 1 129 ? 47.895 -23.699 17.098 1.00 35.37 168 VAL B C 1
ATOM 2899 O O . VAL B 1 129 ? 48.569 -24.668 16.648 1.00 36.08 168 VAL B O 1
ATOM 2903 N N . VAL B 1 130 ? 48.283 -22.946 18.106 1.00 35.95 169 VAL B N 1
ATOM 2904 C CA . VAL B 1 130 ? 49.588 -23.009 18.746 1.00 36.35 169 VAL B CA 1
ATOM 2905 C C . VAL B 1 130 ? 49.293 -23.294 20.242 1.00 36.87 169 VAL B C 1
ATOM 2906 O O . VAL B 1 130 ? 48.390 -22.697 20.829 1.00 36.73 169 VAL B O 1
ATOM 2910 N N . SER B 1 131 ? 49.969 -24.241 20.866 1.00 37.74 170 SER B N 1
ATOM 2911 C CA . SER B 1 131 ? 49.561 -24.600 22.217 1.00 38.99 170 SER B CA 1
ATOM 2912 C C . SER B 1 131 ? 50.699 -25.074 23.092 1.00 41.00 170 SER B C 1
ATOM 2913 O O . SER B 1 131 ? 51.704 -25.630 22.627 1.00 40.22 170 SER B O 1
ATOM 2916 N N . ARG B 1 132 ? 50.493 -24.922 24.393 1.00 43.27 171 ARG B N 1
ATOM 2917 C CA . ARG B 1 132 ? 51.472 -25.388 25.320 1.00 45.05 171 ARG B CA 1
ATOM 2918 C C . ARG B 1 132 ? 50.917 -26.225 26.490 1.00 46.95 171 ARG B C 1
ATOM 2919 O O . ARG B 1 132 ? 49.779 -25.986 26.962 1.00 47.28 171 ARG B O 1
ATOM 2927 N N . ARG B 1 133 ? 51.707 -27.206 26.954 1.00 48.94 172 ARG B N 1
ATOM 2928 C CA . ARG B 1 133 ? 51.376 -27.954 28.183 1.00 51.32 172 ARG B CA 1
ATOM 2929 C C . ARG B 1 133 ? 51.401 -27.054 29.437 1.00 52.87 172 ARG B C 1
ATOM 2930 O O . ARG B 1 133 ? 52.416 -26.413 29.721 1.00 52.95 172 ARG B O 1
ATOM 2938 N N . LEU B 1 134 ? 50.296 -26.989 30.181 1.00 54.40 173 LEU B N 1
ATOM 2939 C CA . LEU B 1 134 ? 50.276 -26.231 31.427 1.00 56.10 173 LEU B CA 1
ATOM 2940 C C . LEU B 1 134 ? 50.736 -27.138 32.584 1.00 58.49 173 LEU B C 1
ATOM 2941 O O . LEU B 1 134 ? 50.407 -28.329 32.600 1.00 58.68 173 LEU B O 1
ATOM 2946 N N . GLU B 1 135 ? 51.499 -26.604 33.549 1.00 60.84 174 GLU B N 1
ATOM 2947 C CA . GLU B 1 135 ? 51.915 -27.452 34.683 1.00 62.72 174 GLU B CA 1
ATOM 2948 C C . GLU B 1 135 ? 51.860 -26.889 36.097 1.00 64.20 174 GLU B C 1
ATOM 2949 O O . GLU B 1 135 ? 52.071 -25.703 36.349 1.00 64.95 174 GLU B O 1
ATOM 2955 N N . THR B 1 136 ? 51.595 -27.796 37.019 1.00 65.91 175 THR B N 1
ATOM 2956 C CA . THR B 1 136 ? 51.547 -27.546 38.448 1.00 66.85 175 THR B CA 1
ATOM 2957 C C . THR B 1 136 ? 52.983 -27.392 38.951 1.00 67.89 175 THR B C 1
ATOM 2958 O O . THR B 1 136 ? 53.907 -27.962 38.354 1.00 67.55 175 THR B O 1
ATOM 2962 N N . THR B 1 137 ? 53.196 -26.653 40.043 1.00 69.40 176 THR B N 1
ATOM 2963 C CA . THR B 1 137 ? 54.586 -26.406 40.496 1.00 70.34 176 THR B CA 1
ATOM 2964 C C . THR B 1 137 ? 55.373 -27.693 40.618 1.00 71.21 176 THR B C 1
ATOM 2965 O O . THR B 1 137 ? 56.587 -27.693 40.455 1.00 71.71 176 THR B O 1
ATOM 2969 N N . ASP B 1 138 ? 54.703 -28.795 40.909 1.00 72.12 177 ASP B N 1
ATOM 2970 C CA . ASP B 1 138 ? 55.429 -30.063 40.985 1.00 73.54 177 ASP B CA 1
ATOM 2971 C C . ASP B 1 138 ? 55.547 -30.785 39.633 1.00 73.32 177 ASP B C 1
ATOM 2972 O O . ASP B 1 138 ? 56.132 -31.875 39.541 1.00 73.98 177 ASP B O 1
ATOM 2977 N N . GLY B 1 139 ? 55.005 -30.181 38.580 1.00 72.66 178 GLY B N 1
ATOM 2978 C CA . GLY B 1 139 ? 55.093 -30.804 37.268 1.00 71.06 178 GLY B CA 1
ATOM 2979 C C . GLY B 1 139 ? 54.011 -31.840 37.008 1.00 70.02 178 GLY B C 1
ATOM 2980 O O . GLY B 1 139 ? 54.256 -32.809 36.281 1.00 69.83 178 GLY B O 1
ATOM 2981 N N . LYS B 1 140 ? 52.828 -31.635 37.604 1.00 68.62 179 LYS B N 1
ATOM 2982 C CA . LYS B 1 140 ? 51.618 -32.388 37.247 1.00 67.44 179 LYS B CA 1
ATOM 2983 C C . LYS B 1 140 ? 50.992 -31.728 36.029 1.00 65.78 179 LYS B C 1
ATOM 2984 O O . LYS B 1 140 ? 50.980 -30.505 35.909 1.00 65.81 179 LYS B O 1
ATOM 2990 N N . PHE B 1 141 ? 50.443 -32.528 35.134 1.00 63.62 180 PHE B N 1
ATOM 2991 C CA . PHE B 1 141 ? 49.724 -31.968 34.012 1.00 61.53 180 PHE B CA 1
ATOM 2992 C C . PHE B 1 141 ? 48.514 -31.142 34.516 1.00 59.27 180 PHE B C 1
ATOM 2993 O O . PHE B 1 141 ? 47.857 -31.581 35.432 1.00 58.78 180 PHE B O 1
ATOM 3001 N N . PHE B 1 142 ? 48.225 -29.972 33.918 1.00 57.13 181 PHE B N 1
ATOM 3002 C CA . PHE B 1 142 ? 47.219 -28.994 34.448 1.00 55.35 181 PHE B CA 1
ATOM 3003 C C . PHE B 1 142 ? 46.235 -28.286 33.430 1.00 54.77 181 PHE B C 1
ATOM 3004 O O . PHE B 1 142 ? 45.340 -27.529 33.850 1.00 54.52 181 PHE B O 1
ATOM 3012 N N . GLY B 1 143 ? 46.368 -28.596 32.131 1.00 54.22 182 GLY B N 1
ATOM 3013 C CA . GLY B 1 143 ? 45.850 -27.800 30.931 1.00 53.73 182 GLY B CA 1
ATOM 3014 C C . GLY B 1 143 ? 47.093 -27.973 30.068 1.00 52.91 182 GLY B C 1
ATOM 3015 O O . GLY B 1 143 ? 47.852 -28.894 30.396 1.00 54.06 182 GLY B O 1
ATOM 3016 N N . VAL B 1 144 ? 47.445 -27.219 29.020 1.00 51.45 183 VAL B N 1
ATOM 3017 C CA . VAL B 1 144 ? 46.782 -26.494 27.950 1.00 48.97 183 VAL B CA 1
ATOM 3018 C C . VAL B 1 144 ? 46.378 -25.053 27.898 1.00 48.03 183 VAL B C 1
ATOM 3019 O O . VAL B 1 144 ? 45.269 -24.711 28.297 1.00 48.34 183 VAL B O 1
ATOM 3023 N N . VAL B 1 145 ? 47.306 -24.241 27.343 1.00 46.52 184 VAL B N 1
ATOM 3024 C CA . VAL B 1 145 ? 47.037 -22.898 26.743 1.00 44.98 184 VAL B CA 1
ATOM 3025 C C . VAL B 1 145 ? 46.991 -23.025 25.234 1.00 43.76 184 VAL B C 1
ATOM 3026 O O . VAL B 1 145 ? 47.988 -23.492 24.668 1.00 43.79 184 VAL B O 1
ATOM 3030 N N . VAL B 1 146 ? 45.931 -22.531 24.585 1.00 41.84 185 VAL B N 1
ATOM 3031 C CA . VAL B 1 146 ? 45.783 -22.605 23.132 1.00 40.70 185 VAL B CA 1
ATOM 3032 C C . VAL B 1 146 ? 45.573 -21.224 22.585 1.00 40.45 185 VAL B C 1
ATOM 3033 O O . VAL B 1 146 ? 44.792 -20.431 23.124 1.00 40.91 185 VAL B O 1
ATOM 3037 N N . ALA B 1 147 ? 46.207 -20.948 21.461 1.00 39.37 186 ALA B N 1
ATOM 3038 C CA . ALA B 1 147 ? 45.993 -19.683 20.825 1.00 38.68 186 ALA B CA 1
ATOM 3039 C C . ALA B 1 147 ? 45.829 -19.891 19.317 1.00 38.46 186 ALA B C 1
ATOM 3040 O O . ALA B 1 147 ? 46.502 -20.759 18.702 1.00 38.56 186 ALA B O 1
ATOM 3042 N N . THR B 1 148 ? 44.933 -19.120 18.707 1.00 36.38 187 THR B N 1
ATOM 3043 C CA . THR B 1 148 ? 44.738 -19.332 17.302 1.00 36.07 187 THR B CA 1
ATOM 3044 C C . THR B 1 148 ? 45.550 -18.324 16.453 1.00 34.89 187 THR B C 1
ATOM 3045 O O . THR B 1 148 ? 45.624 -17.136 16.766 1.00 34.24 187 THR B O 1
ATOM 3049 N N . ILE B 1 149 ? 46.158 -18.836 15.383 1.00 33.71 188 ILE B N 1
ATOM 3050 C CA . ILE B 1 149 ? 47.006 -18.072 14.487 1.00 32.11 188 ILE B CA 1
ATOM 3051 C C . ILE B 1 149 ? 46.097 -17.312 13.608 1.00 31.81 188 ILE B C 1
ATOM 3052 O O . ILE B 1 149 ? 45.198 -17.895 13.033 1.00 30.43 188 ILE B O 1
ATOM 3057 N N . GLU B 1 150 ? 46.324 -16.004 13.521 1.00 32.44 189 GLU B N 1
ATOM 3058 C CA . GLU B 1 150 ? 45.678 -15.138 12.539 1.00 33.14 189 GLU B CA 1
ATOM 3059 C C . GLU B 1 150 ? 46.382 -15.221 11.152 1.00 33.65 189 GLU B C 1
ATOM 3060 O O . GLU B 1 150 ? 47.349 -14.545 10.900 1.00 34.07 189 GLU B O 1
ATOM 3066 N N . SER B 1 151 ? 45.912 -16.035 10.239 1.00 35.00 190 SER B N 1
ATOM 3067 C CA . SER B 1 151 ? 46.675 -16.256 9.002 1.00 36.57 190 SER B CA 1
ATOM 3068 C C . SER B 1 151 ? 46.773 -14.985 8.178 1.00 37.02 190 SER B C 1
ATOM 3069 O O . SER B 1 151 ? 47.717 -14.748 7.429 1.00 36.61 190 SER B O 1
ATOM 3072 N N . GLU B 1 152 ? 45.777 -14.152 8.313 1.00 38.59 191 GLU B N 1
ATOM 3073 C CA . GLU B 1 152 ? 45.775 -12.955 7.524 1.00 40.03 191 GLU B CA 1
ATOM 3074 C C . GLU B 1 152 ? 46.933 -12.070 7.908 1.00 39.26 191 GLU B C 1
ATOM 3075 O O . GLU B 1 152 ? 47.342 -11.215 7.136 1.00 40.18 191 GLU B O 1
ATOM 3081 N N . TYR B 1 153 ? 47.501 -12.271 9.085 1.00 38.31 192 TYR B N 1
ATOM 3082 C CA . TYR B 1 153 ? 48.696 -11.520 9.391 1.00 37.83 192 TYR B CA 1
ATOM 3083 C C . TYR B 1 153 ? 49.762 -11.851 8.340 1.00 37.67 192 TYR B C 1
ATOM 3084 O O . TYR B 1 153 ? 50.466 -10.975 7.861 1.00 38.85 192 TYR B O 1
ATOM 3093 N N . PHE B 1 154 ? 49.868 -13.113 7.956 1.00 36.08 193 PHE B N 1
ATOM 3094 C CA . PHE B 1 154 ? 50.884 -13.498 7.017 1.00 34.57 193 PHE B CA 1
ATOM 3095 C C . PHE B 1 154 ? 50.557 -13.054 5.623 1.00 34.34 193 PHE B C 1
ATOM 3096 O O . PHE B 1 154 ? 51.407 -12.587 4.887 1.00 34.07 193 PHE B O 1
ATOM 3104 N N . SER B 1 155 ? 49.326 -13.207 5.221 1.00 34.40 194 SER B N 1
ATOM 3105 C CA . SER B 1 155 ? 49.090 -12.912 3.840 1.00 35.23 194 SER B CA 1
ATOM 3106 C C . SER B 1 155 ? 49.132 -11.414 3.619 1.00 35.92 194 SER B C 1
ATOM 3107 O O . SER B 1 155 ? 49.275 -10.946 2.485 1.00 36.40 194 SER B O 1
ATOM 3110 N N . THR B 1 156 ? 48.976 -10.654 4.692 1.00 36.24 195 THR B N 1
ATOM 3111 C CA . THR B 1 156 ? 48.974 -9.207 4.560 1.00 36.08 195 THR B CA 1
ATOM 3112 C C . THR B 1 156 ? 50.409 -8.829 4.271 1.00 35.90 195 THR B C 1
ATOM 3113 O O . THR B 1 156 ? 50.707 -8.070 3.347 1.00 35.62 195 THR B O 1
ATOM 3117 N N . PHE B 1 157 ? 51.294 -9.421 5.046 1.00 35.77 196 PHE B N 1
ATOM 3118 C CA . PHE B 1 157 ? 52.682 -9.310 4.787 1.00 36.80 196 PHE B CA 1
ATOM 3119 C C . PHE B 1 157 ? 53.036 -9.782 3.381 1.00 37.54 196 PHE B C 1
ATOM 3120 O O . PHE B 1 157 ? 53.727 -9.064 2.649 1.00 38.45 196 PHE B O 1
ATOM 3128 N N . TYR B 1 158 ? 52.591 -10.987 3.003 1.00 37.45 197 TYR B N 1
ATOM 3129 C CA . TYR B 1 158 ? 52.960 -11.558 1.701 1.00 36.70 197 TYR B CA 1
ATOM 3130 C C . TYR B 1 158 ? 52.624 -10.639 0.552 1.00 38.64 197 TYR B C 1
ATOM 3131 O O . TYR B 1 158 ? 53.359 -10.610 -0.437 1.00 39.49 197 TYR B O 1
ATOM 3140 N N . LYS B 1 159 ? 51.531 -9.889 0.650 1.00 40.00 198 LYS B N 1
ATOM 3141 C CA . LYS B 1 159 ? 51.151 -9.019 -0.465 1.00 42.11 198 LYS B CA 1
ATOM 3142 C C . LYS B 1 159 ? 52.016 -7.757 -0.582 1.00 42.37 198 LYS B C 1
ATOM 3143 O O . LYS B 1 159 ? 51.998 -7.070 -1.572 1.00 41.40 198 LYS B O 1
ATOM 3149 N N . THR B 1 160 ? 52.784 -7.443 0.437 1.00 44.00 199 THR B N 1
ATOM 3150 C CA . THR B 1 160 ? 53.661 -6.324 0.277 1.00 45.12 199 THR B CA 1
ATOM 3151 C C . THR B 1 160 ? 54.717 -6.616 -0.776 1.00 47.08 199 THR B C 1
ATOM 3152 O O . THR B 1 160 ? 55.402 -5.713 -1.168 1.00 47.99 199 THR B O 1
ATOM 3156 N N . PHE B 1 161 ? 54.867 -7.840 -1.257 1.00 49.04 200 PHE B N 1
ATOM 3157 C CA . PHE B 1 161 ? 55.872 -8.071 -2.314 1.00 51.47 200 PHE B CA 1
ATOM 3158 C C . PHE B 1 161 ? 55.243 -8.073 -3.717 1.00 54.42 200 PHE B C 1
ATOM 3159 O O . PHE B 1 161 ? 54.033 -8.231 -3.872 1.00 55.21 200 PHE B O 1
ATOM 3167 N N . ASP B 1 162 ? 56.041 -7.896 -4.758 1.00 57.87 201 ASP B N 1
ATOM 3168 C CA . ASP B 1 162 ? 55.467 -8.054 -6.105 1.00 61.42 201 ASP B CA 1
ATOM 3169 C C . ASP B 1 162 ? 55.850 -9.385 -6.744 1.00 62.22 201 ASP B C 1
ATOM 3170 O O . ASP B 1 162 ? 56.981 -9.527 -7.189 1.00 62.66 201 ASP B O 1
ATOM 3175 N N . LEU B 1 163 ? 54.943 -10.354 -6.828 1.00 63.18 202 LEU B N 1
ATOM 3176 C CA . LEU B 1 163 ? 55.420 -11.674 -7.262 1.00 64.53 202 LEU B CA 1
ATOM 3177 C C . LEU B 1 163 ? 55.359 -11.933 -8.786 1.00 65.58 202 LEU B C 1
ATOM 3178 O O . LEU B 1 163 ? 55.975 -12.889 -9.306 1.00 66.48 202 LEU B O 1
ATOM 3183 N N . GLY B 1 164 ? 54.629 -11.092 -9.507 1.00 65.56 203 GLY B N 1
ATOM 3184 C CA . GLY B 1 164 ? 54.475 -11.335 -10.913 1.00 65.07 203 GLY B CA 1
ATOM 3185 C C . GLY B 1 164 ? 53.088 -11.823 -11.234 1.00 65.04 203 GLY B C 1
ATOM 3186 O O . GLY B 1 164 ? 52.236 -11.966 -10.372 1.00 64.87 203 GLY B O 1
ATOM 3187 N N . PRO B 1 165 ? 52.846 -12.017 -12.511 1.00 65.13 204 PRO B N 1
ATOM 3188 C CA . PRO B 1 165 ? 51.545 -12.446 -12.969 1.00 64.91 204 PRO B CA 1
ATOM 3189 C C . PRO B 1 165 ? 51.048 -13.663 -12.202 1.00 63.48 204 PRO B C 1
ATOM 3190 O O . PRO B 1 165 ? 49.900 -13.681 -11.729 1.00 64.25 204 PRO B O 1
ATOM 3194 N N . GLY B 1 166 ? 51.865 -14.689 -12.066 1.00 61.01 205 GLY B N 1
ATOM 3195 C CA . GLY B 1 166 ? 51.305 -15.883 -11.447 1.00 57.99 205 GLY B CA 1
ATOM 3196 C C . GLY B 1 166 ? 51.880 -16.092 -10.075 1.00 55.89 205 GLY B C 1
ATOM 3197 O O . GLY B 1 166 ? 51.557 -17.070 -9.422 1.00 56.16 205 GLY B O 1
ATOM 3198 N N . GLY B 1 167 ? 52.747 -15.167 -9.655 1.00 53.64 206 GLY B N 1
ATOM 3199 C CA . GLY B 1 167 ? 53.478 -15.272 -8.400 1.00 50.10 206 GLY B CA 1
ATOM 3200 C C . GLY B 1 167 ? 52.631 -15.635 -7.205 1.00 47.82 206 GLY B C 1
ATOM 3201 O O . GLY B 1 167 ? 51.455 -15.285 -7.146 1.00 47.96 206 GLY B O 1
ATOM 3202 N N . SER B 1 168 ? 53.229 -16.347 -6.255 1.00 45.11 207 SER B N 1
ATOM 3203 C CA . SER B 1 168 ? 52.554 -16.675 -5.011 1.00 42.58 207 SER B CA 1
ATOM 3204 C C . SER B 1 168 ? 53.557 -16.923 -3.895 1.00 40.62 207 SER B C 1
ATOM 3205 O O . SER B 1 168 ? 54.699 -17.313 -4.153 1.00 39.56 207 SER B O 1
ATOM 3208 N N . ILE B 1 169 ? 53.149 -16.661 -2.656 1.00 38.95 208 ILE B N 1
ATOM 3209 C CA . ILE B 1 169 ? 53.947 -17.135 -1.556 1.00 38.21 208 ILE B CA 1
ATOM 3210 C C . ILE B 1 169 ? 53.051 -18.002 -0.646 1.00 37.98 208 ILE B C 1
ATOM 3211 O O . ILE B 1 169 ? 51.872 -17.697 -0.499 1.00 38.78 208 ILE B O 1
ATOM 3216 N N . SER B 1 170 ? 53.577 -19.095 -0.086 1.00 36.68 209 SER B N 1
ATOM 3217 C CA . SER B 1 170 ? 52.813 -19.955 0.840 1.00 35.63 209 SER B CA 1
ATOM 3218 C C . SER B 1 170 ? 53.486 -20.097 2.167 1.00 34.71 209 SER B C 1
ATOM 3219 O O . SER B 1 170 ? 54.711 -20.082 2.263 1.00 34.72 209 SER B O 1
ATOM 3222 N N . LEU B 1 171 ? 52.705 -20.379 3.193 1.00 33.70 210 LEU B N 1
ATOM 3223 C CA . LEU B 1 171 ? 53.270 -20.832 4.460 1.00 31.40 210 LEU B CA 1
ATOM 3224 C C . LEU B 1 171 ? 52.581 -22.151 4.755 1.00 31.01 210 LEU B C 1
ATOM 3225 O O . LEU B 1 171 ? 51.343 -22.232 4.693 1.00 31.09 210 LEU B O 1
ATOM 3230 N N . LEU B 1 172 ? 53.368 -23.184 5.046 1.00 30.83 211 LEU B N 1
ATOM 3231 C CA . LEU B 1 172 ? 52.849 -24.565 5.190 1.00 30.51 211 LEU B CA 1
ATOM 3232 C C . LEU B 1 172 ? 53.387 -25.243 6.418 1.00 30.30 211 LEU B C 1
ATOM 3233 O O . LEU B 1 172 ? 54.456 -24.966 6.871 1.00 30.36 211 LEU B O 1
ATOM 3238 N N . HIS B 1 173 ? 52.661 -26.186 6.958 1.00 30.81 212 HIS B N 1
ATOM 3239 C CA . HIS B 1 173 ? 53.246 -26.921 8.030 1.00 30.64 212 HIS B CA 1
ATOM 3240 C C . HIS B 1 173 ? 54.155 -27.994 7.451 1.00 30.52 212 HIS B C 1
ATOM 3241 O O . HIS B 1 173 ? 54.044 -28.398 6.297 1.00 29.82 212 HIS B O 1
ATOM 3248 N N . SER B 1 174 ? 55.060 -28.468 8.273 1.00 30.83 213 SER B N 1
ATOM 3249 C CA . SER B 1 174 ? 56.017 -29.454 7.827 1.00 30.95 213 SER B CA 1
ATOM 3250 C C . SER B 1 174 ? 55.338 -30.770 7.405 1.00 30.44 213 SER B C 1
ATOM 3251 O O . SER B 1 174 ? 55.796 -31.474 6.511 1.00 30.96 213 SER B O 1
ATOM 3254 N N A ASP B 1 175 ? 54.237 -31.117 8.039 0.50 30.01 214 ASP B N 1
ATOM 3255 N N B ASP B 1 175 ? 54.224 -31.086 8.056 0.50 30.08 214 ASP B N 1
ATOM 3256 C CA A ASP B 1 175 ? 53.599 -32.359 7.649 0.50 29.12 214 ASP B CA 1
ATOM 3257 C CA B ASP B 1 175 ? 53.464 -32.287 7.718 0.50 29.24 214 ASP B CA 1
ATOM 3258 C C A ASP B 1 175 ? 52.707 -32.235 6.374 0.50 29.04 214 ASP B C 1
ATOM 3259 C C B ASP B 1 175 ? 52.822 -32.236 6.319 0.50 29.07 214 ASP B C 1
ATOM 3260 O O A ASP B 1 175 ? 52.135 -33.234 5.908 0.50 29.14 214 ASP B O 1
ATOM 3261 O O B ASP B 1 175 ? 52.497 -33.279 5.733 0.50 29.13 214 ASP B O 1
ATOM 3270 N N . GLY B 1 176 ? 52.622 -31.036 5.793 1.00 28.36 215 GLY B N 1
ATOM 3271 C CA . GLY B 1 176 ? 51.984 -30.889 4.491 1.00 28.54 215 GLY B CA 1
ATOM 3272 C C . GLY B 1 176 ? 50.782 -29.939 4.463 1.00 29.12 215 GLY B C 1
ATOM 3273 O O . GLY B 1 176 ? 50.406 -29.425 3.421 1.00 28.37 215 GLY B O 1
ATOM 3274 N N . ARG B 1 177 ? 50.185 -29.672 5.612 1.00 29.21 216 ARG B N 1
ATOM 3275 C CA . ARG B 1 177 ? 48.997 -28.843 5.631 1.00 29.43 216 ARG B CA 1
ATOM 3276 C C . ARG B 1 177 ? 49.338 -27.390 5.346 1.00 29.15 216 ARG B C 1
ATOM 3277 O O . ARG B 1 177 ? 50.346 -26.866 5.865 1.00 28.81 216 ARG B O 1
ATOM 3285 N N . LEU B 1 178 ? 48.489 -26.732 4.550 1.00 28.09 217 LEU B N 1
ATOM 3286 C CA . LEU B 1 178 ? 48.674 -25.318 4.248 1.00 27.96 217 LEU B CA 1
ATOM 3287 C C . LEU B 1 178 ? 48.066 -24.308 5.274 1.00 29.04 217 LEU B C 1
ATOM 3288 O O . LEU B 1 178 ? 46.870 -24.421 5.634 1.00 29.08 217 LEU B O 1
ATOM 3293 N N . LEU B 1 179 ? 48.869 -23.323 5.730 1.00 29.70 218 LEU B N 1
ATOM 3294 C CA . LEU B 1 179 ? 48.353 -22.204 6.574 1.00 29.74 218 LEU B CA 1
ATOM 3295 C C . LEU B 1 179 ? 47.686 -21.026 5.793 1.00 30.63 218 LEU B C 1
ATOM 3296 O O . LEU B 1 1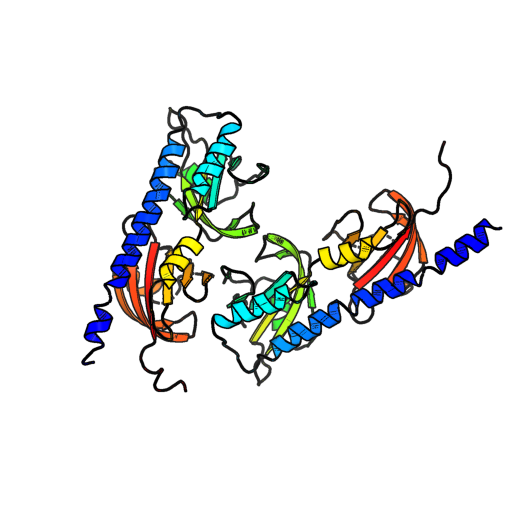79 ? 46.565 -20.652 6.161 1.00 32.46 218 LEU B O 1
ATOM 3301 N N . ILE B 1 180 ? 48.342 -20.418 4.793 1.00 29.61 219 ILE B N 1
ATOM 3302 C CA . ILE B 1 180 ? 47.659 -19.629 3.728 1.00 28.76 219 ILE B CA 1
ATOM 3303 C C . ILE B 1 180 ? 48.602 -19.555 2.538 1.00 29.51 219 ILE B C 1
ATOM 3304 O O . ILE B 1 180 ? 49.849 -19.635 2.697 1.00 29.60 219 ILE B O 1
ATOM 3309 N N . GLN B 1 181 ? 48.029 -19.443 1.344 1.00 29.66 220 GLN B N 1
ATOM 3310 C CA . GLN B 1 181 ? 48.813 -18.945 0.276 1.00 31.66 220 GLN B CA 1
ATOM 3311 C C . GLN B 1 181 ? 48.269 -17.598 -0.158 1.00 32.77 220 GLN B C 1
ATOM 3312 O O . GLN B 1 181 ? 47.051 -17.311 0.008 1.00 32.60 220 GLN B O 1
ATOM 3318 N N . TRP B 1 182 ? 49.202 -16.742 -0.604 1.00 33.43 221 TRP B N 1
ATOM 3319 C CA . TRP B 1 182 ? 48.850 -15.481 -1.221 1.00 34.68 221 TRP B CA 1
ATOM 3320 C C . TRP B 1 182 ? 49.201 -15.674 -2.669 1.00 33.97 221 TRP B C 1
ATOM 3321 O O . TRP B 1 182 ? 50.285 -16.203 -2.951 1.00 34.04 221 TRP B O 1
ATOM 3332 N N . PRO B 1 183 ? 48.308 -15.242 -3.592 1.00 33.26 222 PRO B N 1
ATOM 3333 C CA . PRO B 1 183 ? 47.108 -14.430 -3.388 1.00 32.68 222 PRO B CA 1
ATOM 3334 C C . PRO B 1 183 ? 45.736 -15.152 -3.305 1.00 33.35 222 PRO B C 1
ATOM 3335 O O . PRO B 1 183 ? 44.708 -14.475 -3.168 1.00 33.14 222 PRO B O 1
ATOM 3339 N N . SER B 1 184 ? 45.663 -16.478 -3.423 1.00 33.57 223 SER B N 1
ATOM 3340 C CA . SER B 1 184 ? 44.339 -17.138 -3.285 1.00 33.44 223 SER B CA 1
ATOM 3341 C C . SER B 1 184 ? 43.726 -16.996 -1.861 1.00 34.19 223 SER B C 1
ATOM 3342 O O . SER B 1 184 ? 42.543 -17.259 -1.636 1.00 35.05 223 SER B O 1
ATOM 3345 N N . LEU B 1 185 ? 44.532 -16.635 -0.875 1.00 33.71 224 LEU B N 1
ATOM 3346 C CA . LEU B 1 185 ? 44.025 -16.637 0.474 1.00 32.84 224 LEU B CA 1
ATOM 3347 C C . LEU B 1 185 ? 43.515 -18.002 0.898 1.00 32.84 224 LEU B C 1
ATOM 3348 O O . LEU B 1 185 ? 42.762 -18.056 1.845 1.00 34.86 224 LEU B O 1
ATOM 3353 N N . GLN B 1 186 ? 43.918 -19.100 0.246 1.00 31.87 225 GLN B N 1
ATOM 3354 C CA . GLN B 1 186 ? 43.477 -20.433 0.654 1.00 30.38 225 GLN B CA 1
ATOM 3355 C C . GLN B 1 186 ? 44.143 -20.892 1.923 1.00 30.73 225 GLN B C 1
ATOM 3356 O O . GLN B 1 186 ? 45.305 -20.572 2.172 1.00 30.92 225 GLN B O 1
ATOM 3362 N N . THR B 1 187 ? 43.405 -21.638 2.745 1.00 30.56 226 THR B N 1
ATOM 3363 C CA . THR B 1 187 ? 43.970 -22.234 3.962 1.00 30.09 226 THR B CA 1
ATOM 3364 C C . THR B 1 187 ? 43.515 -23.694 4.106 1.00 29.95 226 THR B C 1
ATOM 3365 O O . THR B 1 187 ? 42.468 -24.027 3.609 1.00 29.95 226 THR B O 1
ATOM 3369 N N . GLY B 1 188 ? 44.321 -24.549 4.746 1.00 30.14 227 GLY B N 1
ATOM 3370 C CA . GLY B 1 188 ? 43.889 -25.890 5.156 1.00 29.77 227 GLY B CA 1
ATOM 3371 C C . GLY B 1 188 ? 44.211 -27.010 4.173 1.00 30.65 227 GLY B C 1
ATOM 3372 O O . GLY B 1 188 ? 44.440 -28.162 4.570 1.00 30.49 227 GLY B O 1
ATOM 3373 N N . ARG B 1 189 ? 44.241 -26.688 2.888 1.00 30.42 228 ARG B N 1
ATOM 3374 C CA . ARG B 1 189 ? 44.469 -27.689 1.874 1.00 31.04 228 ARG B CA 1
ATOM 3375 C C . ARG B 1 189 ? 45.672 -28.574 2.153 1.00 31.51 228 ARG B C 1
ATOM 3376 O O . ARG B 1 189 ? 46.744 -28.123 2.526 1.00 32.47 228 ARG B O 1
ATOM 3384 N N . ASP B 1 190 ? 45.513 -29.856 1.952 1.00 31.87 229 ASP B N 1
ATOM 3385 C CA . ASP B 1 190 ? 46.577 -30.760 2.309 1.00 31.92 229 ASP B CA 1
ATOM 3386 C C . ASP B 1 190 ? 47.544 -30.918 1.136 1.00 31.35 229 ASP B C 1
ATOM 3387 O O . ASP B 1 190 ? 47.204 -31.456 0.099 1.00 29.90 229 ASP B O 1
ATOM 3400 N N . ALA B 1 192 ? 50.482 -32.572 1.093 1.00 31.86 231 ALA B N 1
ATOM 3401 C CA . ALA B 1 192 ? 51.527 -33.579 1.372 1.00 31.47 231 ALA B CA 1
ATOM 3402 C C . ALA B 1 192 ? 51.929 -34.427 0.196 1.00 31.35 231 ALA B C 1
ATOM 3403 O O . ALA B 1 192 ? 52.943 -35.114 0.233 1.00 31.59 231 ALA B O 1
ATOM 3405 N N . ASN B 1 193 ? 51.128 -34.458 -0.833 1.00 31.39 232 ASN B N 1
ATOM 3406 C CA . ASN B 1 193 ? 51.494 -35.348 -1.873 1.00 32.09 232 ASN B CA 1
ATOM 3407 C C . ASN B 1 193 ? 52.245 -34.669 -2.992 1.00 31.16 232 ASN B C 1
ATOM 3408 O O . ASN B 1 193 ? 52.668 -35.321 -3.932 1.00 31.53 232 ASN B O 1
ATOM 3421 N N . VAL B 1 195 ? 55.364 -32.534 -4.891 1.00 27.84 234 VAL B N 1
ATOM 3422 C CA . VAL B 1 195 ? 56.767 -32.791 -4.971 1.00 27.58 234 VAL B CA 1
ATOM 3423 C C . VAL B 1 195 ? 57.484 -32.173 -3.782 1.00 28.43 234 VAL B C 1
ATOM 3424 O O . VAL B 1 195 ? 58.359 -32.808 -3.168 1.00 29.07 234 VAL B O 1
ATOM 3428 N N . LEU B 1 196 ? 57.156 -30.927 -3.474 1.00 28.15 235 LEU B N 1
ATOM 3429 C CA . LEU B 1 196 ? 57.746 -30.299 -2.310 1.00 28.21 235 LEU B CA 1
ATOM 3430 C C . LEU B 1 196 ? 57.946 -31.268 -1.130 1.00 28.70 235 LEU B C 1
ATOM 3431 O O . LEU B 1 196 ? 59.017 -31.285 -0.532 1.00 28.86 235 LEU B O 1
ATOM 3436 N N . PHE B 1 197 ? 56.928 -32.059 -0.777 1.00 28.85 236 PHE B N 1
ATOM 3437 C CA . PHE B 1 197 ? 56.961 -32.808 0.483 1.00 29.09 236 PHE B CA 1
ATOM 3438 C C . PHE B 1 197 ? 57.391 -34.197 0.225 1.00 30.23 236 PHE B C 1
ATOM 3439 O O . PHE B 1 197 ? 57.933 -34.863 1.062 1.00 31.26 236 PHE B O 1
ATOM 3447 N N . GLN B 1 198 ? 57.147 -34.645 -0.963 1.00 31.10 237 GLN B N 1
ATOM 3448 C CA . GLN B 1 198 ? 57.420 -36.001 -1.287 1.00 32.47 237 GLN B CA 1
ATOM 3449 C C . GLN B 1 198 ? 58.897 -36.157 -1.750 1.00 33.48 237 GLN B C 1
ATOM 3450 O O . GLN B 1 198 ? 59.464 -37.218 -1.603 1.00 34.35 237 GLN B O 1
ATOM 3456 N N . LYS B 1 199 ? 59.561 -35.098 -2.238 1.00 34.13 238 LYS B N 1
ATOM 3457 C CA . LYS B 1 199 ? 60.955 -35.226 -2.720 1.00 34.26 238 LYS B CA 1
ATOM 3458 C C . LYS B 1 199 ? 61.905 -34.084 -2.294 1.00 35.24 238 LYS B C 1
ATOM 3459 O O . LYS B 1 199 ? 63.026 -34.339 -1.865 1.00 35.94 238 LYS B O 1
ATOM 3465 N N . ALA B 1 200 ? 61.500 -32.823 -2.408 1.00 35.47 239 ALA B N 1
ATOM 3466 C CA . ALA B 1 200 ? 62.462 -31.774 -2.094 1.00 35.52 239 ALA B CA 1
ATOM 3467 C C . ALA B 1 200 ? 62.861 -31.775 -0.621 1.00 36.42 239 ALA B C 1
ATOM 3468 O O . ALA B 1 200 ? 64.055 -31.867 -0.293 1.00 37.30 239 ALA B O 1
ATOM 3470 N N . LEU B 1 201 ? 61.876 -31.678 0.270 1.00 37.06 240 LEU B N 1
ATOM 3471 C CA . LEU B 1 201 ? 62.157 -31.570 1.714 1.00 37.48 240 LEU B CA 1
ATOM 3472 C C . LEU B 1 201 ? 62.905 -32.790 2.291 1.00 37.74 240 LEU B C 1
ATOM 3473 O O . LEU B 1 201 ? 63.818 -32.671 3.108 1.00 37.95 240 LEU B O 1
ATOM 3478 N N . PRO B 1 202 ? 62.500 -33.977 1.886 1.00 37.52 241 PRO B N 1
ATOM 3479 C CA . PRO B 1 202 ? 63.353 -35.082 2.262 1.00 37.73 241 PRO B CA 1
ATOM 3480 C C . PRO B 1 202 ? 64.819 -34.922 1.744 1.00 38.30 241 PRO B C 1
ATOM 3481 O O . PRO B 1 202 ? 65.720 -35.389 2.382 1.00 37.02 241 PRO B O 1
ATOM 3485 N N . ARG B 1 203 ? 65.038 -34.240 0.615 1.00 39.67 242 ARG B N 1
ATOM 3486 C CA . ARG B 1 203 ? 66.360 -34.131 0.010 1.00 40.65 242 ARG B CA 1
ATOM 3487 C C . ARG B 1 203 ? 67.262 -33.290 0.879 1.00 41.39 242 ARG B C 1
ATOM 3488 O O . ARG B 1 203 ? 68.455 -33.432 0.747 1.00 43.18 242 ARG B O 1
ATOM 3496 N N . SER B 1 204 ? 66.816 -32.298 1.648 1.00 41.52 243 SER B N 1
ATOM 3497 C CA . SER B 1 204 ? 66.982 -30.859 1.443 1.00 40.52 243 SER B CA 1
ATOM 3498 C C . SER B 1 204 ? 66.045 -29.758 2.012 1.00 40.36 243 SER B C 1
ATOM 3499 O O . SER B 1 204 ? 64.938 -29.542 1.522 1.00 40.97 243 SER B O 1
ATOM 3502 N N . PRO B 1 205 ? 66.523 -29.062 3.069 1.00 39.79 244 PRO B N 1
ATOM 3503 C CA . PRO B 1 205 ? 65.825 -28.020 3.845 1.00 38.66 244 PRO B CA 1
ATOM 3504 C C . PRO B 1 205 ? 65.525 -26.789 3.048 1.00 38.06 244 PRO B C 1
ATOM 3505 O O . PRO B 1 205 ? 64.684 -26.000 3.442 1.00 38.60 244 PRO B O 1
ATOM 3509 N N . ASP B 1 206 ? 66.208 -26.567 1.948 1.00 37.55 245 ASP B N 1
ATOM 3510 C CA . ASP B 1 206 ? 65.773 -25.451 1.121 1.00 37.51 245 ASP B CA 1
ATOM 3511 C C . ASP B 1 206 ? 66.221 -25.673 -0.290 1.00 36.90 245 ASP B C 1
ATOM 3512 O O . ASP B 1 206 ? 67.086 -26.488 -0.522 1.00 37.96 245 ASP B O 1
ATOM 3517 N N . GLY B 1 207 ? 65.630 -25.005 -1.258 1.00 35.64 246 GLY B N 1
ATOM 3518 C CA . GLY B 1 207 ? 65.971 -25.402 -2.591 1.00 34.61 246 GLY B CA 1
ATOM 3519 C C . GLY B 1 207 ? 65.220 -24.626 -3.625 1.00 34.57 246 GLY B C 1
ATOM 3520 O O . GLY B 1 207 ? 64.598 -23.597 -3.325 1.00 35.24 246 GLY B O 1
ATOM 3521 N N . TYR B 1 208 ? 65.228 -25.143 -4.849 1.00 33.78 247 TYR B N 1
ATOM 3522 C CA . TYR B 1 208 ? 64.724 -24.361 -5.952 1.00 32.70 247 TYR B CA 1
ATOM 3523 C C . TYR B 1 208 ? 64.682 -25.132 -7.265 1.00 33.31 247 TYR B C 1
ATOM 3524 O O . TYR B 1 208 ? 65.714 -25.544 -7.788 1.00 34.06 247 TYR B O 1
ATOM 3533 N N . TYR B 1 209 ? 63.481 -25.277 -7.813 1.00 32.79 248 TYR B N 1
ATOM 3534 C CA . TYR B 1 209 ? 63.291 -26.128 -8.922 1.00 32.13 248 TYR B CA 1
ATOM 3535 C C . TYR B 1 209 ? 61.979 -25.833 -9.559 1.00 33.35 248 TYR B C 1
ATOM 3536 O O . TYR B 1 209 ? 61.229 -24.964 -9.111 1.00 34.61 248 TYR B O 1
ATOM 3545 N N . LEU B 1 210 ? 61.700 -26.604 -10.598 1.00 32.53 249 LEU B N 1
ATOM 3546 C CA . LEU B 1 210 ? 60.684 -26.286 -11.529 1.00 32.18 249 LEU B CA 1
ATOM 3547 C C . LEU B 1 210 ? 59.561 -27.282 -11.246 1.00 32.64 249 LEU B C 1
ATOM 3548 O O . LEU B 1 210 ? 59.806 -28.477 -11.146 1.00 32.29 249 LEU B O 1
ATOM 3553 N N . THR B 1 211 ? 58.336 -26.796 -11.067 1.00 32.61 250 THR B N 1
ATOM 3554 C CA . THR B 1 211 ? 57.267 -27.685 -10.666 1.00 32.03 250 THR B CA 1
ATOM 3555 C C . THR B 1 211 ? 56.011 -27.226 -11.344 1.00 31.99 250 THR B C 1
ATOM 3556 O O . THR B 1 211 ? 55.997 -26.205 -12.039 1.00 32.30 250 THR B O 1
ATOM 3560 N N . VAL B 1 212 ? 54.962 -28.013 -11.171 1.00 31.55 251 VAL B N 1
ATOM 3561 C CA . VAL B 1 212 ? 53.632 -27.636 -11.588 1.00 30.47 251 VAL B CA 1
ATOM 3562 C C . VAL B 1 212 ? 52.808 -27.279 -10.374 1.00 30.51 251 VAL B C 1
ATOM 3563 O O . VAL B 1 212 ? 52.833 -27.955 -9.339 1.00 30.34 251 VAL B O 1
ATOM 3567 N N . SER B 1 213 ? 52.039 -26.230 -10.508 1.00 30.47 252 SER B N 1
ATOM 3568 C CA . SER B 1 213 ? 51.327 -25.751 -9.367 1.00 31.64 252 SER B CA 1
ATOM 3569 C C . SER B 1 213 ? 49.957 -26.451 -9.096 1.00 31.99 252 SER B C 1
ATOM 3570 O O . SER B 1 213 ? 49.095 -26.560 -9.979 1.00 31.87 252 SER B O 1
ATOM 3573 N N . PRO B 1 214 ? 49.750 -26.893 -7.859 1.00 31.58 253 PRO B N 1
ATOM 3574 C CA . PRO B 1 214 ? 48.471 -27.490 -7.548 1.00 32.60 253 PRO B CA 1
ATOM 3575 C C . PRO B 1 214 ? 47.358 -26.413 -7.564 1.00 33.78 253 PRO B C 1
ATOM 3576 O O . PRO B 1 214 ? 46.199 -26.718 -7.800 1.00 34.18 253 PRO B O 1
ATOM 3580 N N . PHE B 1 215 ? 47.715 -25.165 -7.310 1.00 33.94 254 PHE B N 1
ATOM 3581 C CA . PHE B 1 215 ? 46.739 -24.110 -7.269 1.00 33.73 254 PHE B CA 1
ATOM 3582 C C . PHE B 1 215 ? 46.185 -23.761 -8.645 1.00 33.76 254 PHE B C 1
ATOM 3583 O O . PHE B 1 215 ? 44.964 -23.656 -8.823 1.00 33.68 254 PHE B O 1
ATOM 3591 N N . ASP B 1 216 ? 47.041 -23.530 -9.630 1.00 33.28 255 ASP B N 1
ATOM 3592 C CA . ASP B 1 216 ? 46.468 -23.099 -10.890 1.00 32.15 255 ASP B CA 1
ATOM 3593 C C . ASP B 1 216 ? 46.950 -23.911 -12.027 1.00 32.16 255 ASP B C 1
ATOM 3594 O O . ASP B 1 216 ? 46.633 -23.590 -13.171 1.00 33.10 255 ASP B O 1
ATOM 3599 N N . GLY B 1 217 ? 47.747 -24.937 -11.739 1.00 31.22 256 GLY B N 1
ATOM 3600 C CA . GLY B 1 217 ? 48.117 -25.871 -12.756 1.00 29.85 256 GLY B CA 1
ATOM 3601 C C . GLY B 1 217 ? 49.200 -25.347 -13.676 1.00 30.16 256 GLY B C 1
ATOM 3602 O O . GLY B 1 217 ? 49.548 -26.031 -14.666 1.00 30.78 256 GLY B O 1
ATOM 3603 N N . LEU B 1 218 ? 49.733 -24.143 -13.410 1.00 28.68 257 LEU B N 1
ATOM 3604 C CA . LEU B 1 218 ? 50.818 -23.636 -14.261 1.00 28.02 257 LEU B CA 1
ATOM 3605 C C . LEU B 1 218 ? 52.203 -24.145 -13.836 1.00 27.94 257 LEU B C 1
ATOM 3606 O O . LEU B 1 218 ? 52.379 -24.686 -12.751 1.00 27.62 257 LEU B O 1
ATOM 3611 N N . THR B 1 219 ? 53.168 -23.999 -14.737 1.00 28.07 258 THR B N 1
ATOM 3612 C CA . THR B 1 219 ? 54.538 -24.346 -14.443 1.00 27.75 258 THR B CA 1
ATOM 3613 C C . THR B 1 219 ? 55.101 -23.179 -13.720 1.00 28.92 258 THR B C 1
ATOM 3614 O O . THR B 1 219 ? 54.909 -22.048 -14.164 1.00 30.22 258 THR B O 1
ATOM 3618 N N . LYS B 1 220 ? 55.764 -23.432 -12.609 1.00 29.36 259 LYS B N 1
ATOM 3619 C CA . LYS B 1 220 ? 56.307 -22.371 -11.822 1.00 31.28 259 LYS B CA 1
ATOM 3620 C C . LYS B 1 220 ? 57.693 -22.720 -11.376 1.00 32.65 259 LYS B C 1
ATOM 3621 O O . LYS B 1 220 ? 58.017 -23.924 -11.174 1.00 34.09 259 LYS B O 1
ATOM 3627 N N . TYR B 1 221 ? 58.510 -21.697 -11.162 1.00 32.82 260 TYR B N 1
ATOM 3628 C CA . TYR B 1 221 ? 59.762 -21.938 -10.450 1.00 33.93 260 TYR B CA 1
ATOM 3629 C C . TYR B 1 221 ? 59.447 -21.818 -8.990 1.00 33.84 260 TYR B C 1
ATOM 3630 O O . TYR B 1 221 ? 58.841 -20.825 -8.583 1.00 35.58 260 TYR B O 1
ATOM 3639 N N . LEU B 1 222 ? 59.889 -22.771 -8.194 1.00 32.78 261 LEU B N 1
ATOM 3640 C CA . LEU B 1 222 ? 59.552 -22.783 -6.801 1.00 32.49 261 LEU B CA 1
ATOM 3641 C C . LEU B 1 222 ? 60.769 -22.629 -5.971 1.00 32.32 261 LEU B C 1
ATOM 3642 O O . LEU B 1 222 ? 61.740 -23.368 -6.134 1.00 33.18 261 LEU B O 1
ATOM 3647 N N . ALA B 1 223 ? 60.738 -21.720 -5.025 1.00 32.18 262 ALA B N 1
ATOM 3648 C CA . ALA B 1 223 ? 61.865 -21.642 -4.099 1.00 31.96 262 ALA B CA 1
ATOM 3649 C C . ALA B 1 223 ? 61.293 -21.903 -2.719 1.00 31.94 262 ALA B C 1
ATOM 3650 O O . ALA B 1 223 ? 60.296 -21.281 -2.375 1.00 32.87 262 ALA B O 1
ATOM 3652 N N . TYR B 1 224 ? 61.841 -22.849 -1.963 1.00 31.26 263 TYR B N 1
ATOM 3653 C CA . TYR B 1 224 ? 61.226 -23.200 -0.687 1.00 31.98 263 TYR B CA 1
ATOM 3654 C C . TYR B 1 224 ? 62.254 -23.142 0.437 1.00 32.92 263 TYR B C 1
ATOM 3655 O O . TYR B 1 224 ? 63.450 -23.195 0.156 1.00 34.02 263 TYR B O 1
ATOM 3664 N N . ARG B 1 225 ? 61.815 -23.044 1.689 1.00 32.66 264 ARG B N 1
ATOM 3665 C CA . ARG B 1 225 ? 62.761 -23.068 2.764 1.00 33.70 264 ARG B CA 1
ATOM 3666 C C . ARG B 1 225 ? 62.156 -23.473 4.112 1.00 33.50 264 ARG B C 1
ATOM 3667 O O . ARG B 1 225 ? 61.139 -22.933 4.501 1.00 34.39 264 ARG B O 1
ATOM 3675 N N . ARG B 1 226 ? 62.780 -24.396 4.841 1.00 32.57 265 ARG B N 1
ATOM 3676 C CA . ARG B 1 226 ? 62.270 -24.687 6.175 1.00 32.69 265 ARG B CA 1
ATOM 3677 C C . ARG B 1 226 ? 62.401 -23.437 7.012 1.00 33.50 265 ARG B C 1
ATOM 3678 O O . ARG B 1 226 ? 63.369 -22.767 6.881 1.00 34.74 265 ARG B O 1
ATOM 3686 N N . VAL B 1 227 ? 61.414 -23.115 7.835 1.00 34.68 266 VAL B N 1
ATOM 3687 C CA . VAL B 1 227 ? 61.495 -22.076 8.849 1.00 35.40 266 VAL B CA 1
ATOM 3688 C C . VAL B 1 227 ? 62.295 -22.585 10.060 1.00 36.81 266 VAL B C 1
ATOM 3689 O O . VAL B 1 227 ? 61.980 -23.653 10.611 1.00 36.63 266 VAL B O 1
ATOM 3693 N N . SER B 1 228 ? 63.289 -21.813 10.509 1.00 37.98 267 SER B N 1
ATOM 3694 C CA . SER B 1 228 ? 64.134 -22.220 11.637 1.00 39.40 267 SER B CA 1
ATOM 3695 C C . SER B 1 228 ? 63.331 -22.353 12.878 1.00 39.38 267 SER B C 1
ATOM 3696 O O . SER B 1 228 ? 62.595 -21.424 13.214 1.00 38.88 267 SER B O 1
ATOM 3699 N N . ARG B 1 229 ? 63.523 -23.477 13.571 1.00 39.31 268 ARG B N 1
ATOM 3700 C CA . ARG B 1 229 ? 63.064 -23.623 14.944 1.00 39.51 268 ARG B CA 1
ATOM 3701 C C . ARG B 1 229 ? 61.584 -23.961 15.117 1.00 39.00 268 ARG B C 1
ATOM 3702 O O . ARG B 1 229 ? 61.133 -24.245 16.232 1.00 39.24 268 ARG B O 1
ATOM 3710 N N . TYR B 1 230 ? 60.820 -23.915 14.028 1.00 38.24 269 TYR B N 1
ATOM 3711 C CA . TYR B 1 230 ? 59.401 -24.263 14.056 1.00 36.98 269 TYR B CA 1
ATOM 3712 C C . TYR B 1 230 ? 59.152 -25.119 12.848 1.00 36.16 269 TYR B C 1
ATOM 3713 O O . TYR B 1 230 ? 59.699 -24.840 11.791 1.00 36.77 269 TYR B O 1
ATOM 3722 N N . PRO B 1 231 ? 58.309 -26.142 12.973 1.00 35.02 270 PRO B N 1
ATOM 3723 C CA . PRO B 1 231 ? 58.134 -27.011 11.817 1.00 34.30 270 PRO B CA 1
ATOM 3724 C C . PRO B 1 231 ? 57.191 -26.408 10.780 1.00 34.33 270 PRO B C 1
ATOM 3725 O O . PRO B 1 231 ? 56.064 -26.890 10.598 1.00 35.42 270 PRO B O 1
ATOM 3729 N N . LEU B 1 232 ? 57.629 -25.369 10.099 1.00 33.01 271 LEU B N 1
ATOM 3730 C CA . LEU B 1 232 ? 56.863 -24.801 9.008 1.00 31.67 271 LEU B CA 1
ATOM 3731 C C . LEU B 1 232 ? 57.751 -24.696 7.778 1.00 30.76 271 LEU B C 1
ATOM 3732 O O . LEU B 1 232 ? 58.950 -24.874 7.891 1.00 31.34 271 LEU B O 1
ATOM 3737 N N . VAL B 1 233 ? 57.194 -24.395 6.611 1.00 29.22 272 VAL B N 1
ATOM 3738 C CA . VAL B 1 233 ? 57.998 -24.239 5.406 1.00 28.40 272 VAL B CA 1
ATOM 3739 C C . VAL B 1 233 ? 57.434 -23.061 4.645 1.00 29.07 272 VAL B C 1
ATOM 3740 O O . VAL B 1 233 ? 56.211 -22.898 4.607 1.00 29.87 272 VAL B O 1
ATOM 3744 N N . VAL B 1 234 ? 58.278 -22.224 4.050 1.00 28.73 273 VAL B N 1
ATOM 3745 C CA . VAL B 1 234 ? 57.745 -21.130 3.225 1.00 29.75 273 VAL B CA 1
ATOM 3746 C C . VAL B 1 234 ? 58.115 -21.384 1.783 1.00 29.88 273 VAL B C 1
ATOM 3747 O O . VAL B 1 234 ? 59.067 -22.108 1.531 1.00 30.57 273 VAL B O 1
ATOM 3751 N N . THR B 1 235 ? 57.359 -20.833 0.839 1.00 29.68 274 THR B N 1
ATOM 3752 C CA . THR B 1 235 ? 57.690 -20.991 -0.577 1.00 29.36 274 THR B CA 1
ATOM 3753 C C . THR B 1 235 ? 57.379 -19.694 -1.335 1.00 30.67 274 THR B C 1
ATOM 3754 O O . THR B 1 235 ? 56.491 -18.926 -0.922 1.00 31.71 274 THR B O 1
ATOM 3758 N N . VAL B 1 236 ? 58.126 -19.444 -2.415 1.00 31.48 275 VAL B N 1
ATOM 3759 C CA . VAL B 1 236 ? 57.817 -18.419 -3.404 1.00 31.70 275 VAL B CA 1
ATOM 3760 C C . VAL B 1 236 ? 57.812 -19.167 -4.712 1.00 32.16 275 VAL B C 1
ATOM 3761 O O . VAL B 1 236 ? 58.658 -20.066 -4.935 1.00 31.81 275 VAL B O 1
ATOM 3765 N N . ALA B 1 237 ? 56.883 -18.787 -5.581 1.00 32.51 276 ALA B N 1
ATOM 3766 C CA . ALA B 1 237 ? 56.684 -19.443 -6.867 1.00 33.83 276 ALA B CA 1
ATOM 3767 C C . ALA B 1 237 ? 56.476 -18.337 -7.894 1.00 35.53 276 ALA B C 1
ATOM 3768 O O . ALA B 1 237 ? 55.848 -17.318 -7.584 1.00 36.22 276 ALA B O 1
ATOM 3770 N N . ARG B 1 238 ? 56.995 -18.503 -9.104 1.00 38.05 277 ARG B N 1
ATOM 3771 C CA . ARG B 1 238 ? 56.830 -17.474 -10.138 1.00 41.08 277 ARG B CA 1
ATOM 3772 C C . ARG B 1 238 ? 56.529 -18.283 -11.341 1.00 41.86 277 ARG B C 1
ATOM 3773 O O . ARG B 1 238 ? 57.165 -19.306 -11.556 1.00 41.71 277 ARG B O 1
ATOM 3781 N N . THR B 1 239 ? 55.546 -17.859 -12.119 1.00 44.36 278 THR B N 1
ATOM 3782 C CA . THR B 1 239 ? 55.248 -18.522 -13.378 1.00 46.25 278 THR B CA 1
ATOM 3783 C C . THR B 1 239 ? 56.414 -18.408 -14.338 1.00 49.38 278 THR B C 1
ATOM 3784 O O . THR B 1 239 ? 56.982 -17.328 -14.535 1.00 49.37 278 THR B O 1
ATOM 3788 N N . GLU B 1 240 ? 56.765 -19.528 -14.952 1.00 53.45 279 GLU B N 1
ATOM 3789 C CA . GLU B 1 240 ? 57.842 -19.542 -15.922 1.00 57.62 279 GLU B CA 1
ATOM 3790 C C . GLU B 1 240 ? 57.293 -18.823 -17.138 1.00 60.18 279 GLU B C 1
ATOM 3791 O O . GLU B 1 240 ? 56.092 -18.888 -17.426 1.00 60.47 279 GLU B O 1
ATOM 3797 N N . ASP B 1 241 ? 58.145 -18.095 -17.832 1.00 63.69 280 ASP B N 1
ATOM 3798 C CA . ASP B 1 241 ? 57.672 -17.337 -18.985 1.00 67.40 280 ASP B CA 1
ATOM 3799 C C . ASP B 1 241 ? 57.233 -18.263 -20.149 1.00 69.19 280 ASP B C 1
ATOM 3800 O O . ASP B 1 241 ? 58.064 -18.960 -20.759 1.00 69.09 280 ASP B O 1
ATOM 3805 N N . SER B 1 242 ? 55.903 -18.268 -20.386 1.00 71.82 281 SER B N 1
ATOM 3806 C CA . SER B 1 242 ? 55.097 -19.322 -21.108 1.00 73.67 281 SER B CA 1
ATOM 3807 C C . SER B 1 242 ? 53.712 -19.600 -20.456 1.00 75.32 281 SER B C 1
ATOM 3808 O O . SER B 1 242 ? 53.443 -20.757 -20.146 1.00 75.38 281 SER B O 1
ATOM 3811 N N . VAL B 1 243 ? 52.845 -18.615 -20.171 1.00 77.52 282 VAL B N 1
ATOM 3812 C CA . VAL B 1 243 ? 53.017 -17.121 -20.218 1.00 79.75 282 VAL B CA 1
ATOM 3813 C C . VAL B 1 243 ? 53.201 -16.462 -21.606 1.00 81.83 282 VAL B C 1
ATOM 3814 O O . VAL B 1 243 ? 52.229 -15.909 -22.138 1.00 82.12 282 VAL B O 1
ATOM 3818 N N . LEU B 1 244 ? 54.395 -16.527 -22.204 1.00 84.25 283 LEU B N 1
ATOM 3819 C CA . LEU B 1 244 ? 54.546 -16.127 -23.626 1.00 86.52 283 LEU B CA 1
ATOM 3820 C C . LEU B 1 244 ? 53.859 -17.159 -24.563 1.00 87.66 283 LEU B C 1
ATOM 3821 O O . LEU B 1 244 ? 54.410 -17.522 -25.601 1.00 87.78 283 LEU B O 1
ATOM 3826 N N . SER B 1 245 ? 52.653 -17.603 -24.171 1.00 89.34 284 SER B N 1
ATOM 3827 C CA . SER B 1 245 ? 51.911 -18.723 -24.797 1.00 90.64 284 SER B CA 1
ATOM 3828 C C . SER B 1 245 ? 50.408 -18.696 -24.444 1.00 91.59 284 SER B C 1
ATOM 3829 O O . SER B 1 245 ? 49.559 -18.825 -25.330 1.00 91.45 284 SER B O 1
ATOM 3832 N N . GLY B 1 246 ? 50.097 -18.527 -23.150 1.00 92.77 285 GLY B N 1
ATOM 3833 C CA . GLY B 1 246 ? 48.721 -18.627 -22.611 1.00 94.12 285 GLY B CA 1
ATOM 3834 C C . GLY B 1 246 ? 47.752 -17.513 -22.990 1.00 95.31 285 GLY B C 1
ATOM 3835 O O . GLY B 1 246 ? 46.743 -17.276 -22.290 1.00 95.23 285 GLY B O 1
ATOM 3836 N N . TRP B 1 247 ? 48.068 -16.845 -24.106 1.00 96.08 286 TRP B N 1
ATOM 3837 C CA . TRP B 1 247 ? 47.307 -15.713 -24.654 1.00 97.10 286 TRP B CA 1
ATOM 3838 C C . TRP B 1 247 ? 46.244 -16.201 -25.676 1.00 96.91 286 TRP B C 1
ATOM 3839 O O . TRP B 1 247 ? 45.035 -15.971 -25.543 1.00 96.29 286 TRP B O 1
#